Protein AF-0000000081253157 (afdb_homodimer)

pLDDT: mean 73.04, std 32.21, range [13.46, 98.77]

InterPro domains:
  IPR029063 S-adenosyl-L-methionine-dependent methyltransferase superfamily [G3DSA:3.40.50.150] (133-322)
  IPR029063 S-adenosyl-L-methionine-dependent methyltransferase superfamily [SSF53335] (106-298)

Sequence (664 aa):
MEQDKKEGNGRMNLGKERKEKETEIMAFNEPESGKQGSFTRRRQSLVKKDLHRDLEAIFLFIFVTYQLPAHSYSLRPFASPEILKVDRYNLKNQLDNFRVKTHCAKPLPPQLVHETILDRVYNATSPYDNFPPAHVRGLLRDKRLEGWGSYGEVFEHLIQRVKSKVINEMGTFLGASALHMAELTRKLGIDSLILCIDDFRGWLGFRDLVGFVNIVNGDVLLLYQFMQNVVQNNATGSVFPIPFSSGSTLEILCEWGVFGDLIEIDAGHDFNSAWEDINRACRILRPGGVVFGHDYFTAADNRGGRRAVNLFAQMNGLKIQTDGQHWVIDSAMEQDKKEGNGRMNLGKERKEKETEIMAFNEPESGKQGSFTRRRQSLVKKDLHRDLEAIFLFIFVTYQLPAHSYSLRPFASPEILKVDRYNLKNQLDNFRVKTHCAKPLPPQLVHETILDRVYNATSPYDNFPPAHVRGLLRDKRLEGWGSYGEVFEHLIQRVKSKVINEMGTFLGASALHMAELTRKLGIDSLILCIDDFRGWLGFRDLVGFVNIVNGDVLLLYQFMQNVVQNNATGSVFPIPFSSGSTLEILCEWGVFGDLIEIDAGHDFNSAWEDINRACRILRPGGVVFGHDYFTAADNRGGRRAVNLFAQMNGLKIQTDGQHWVIDSA

Secondary structure (DSSP, 8-state):
-----------------------------------------------------TTGGGG-------------------------------HHHHHGGGS--PPPPPPPPHHHHHHHHHHHHHTTS-TTTTPSPHHHHTTS-S-----SSTT-HHHHHHHHHHT-SEEEEE--TT-HHHHHHHHHHHHTT---EEEEE------TTHHHH-TTS-EETTEETHHHHHHHHHHHTT-TTTEEEE-S-HHHHHHHHHHHT--EEEEEE-S--BHHHHHHHHHHHHHTEEEEEEEEES-SSSGGGGGBHHHHHHHHHHHHTPPPEEETTEEEEE--/----------------------------------------------TT-----TTSGGG-------------------------------HHHHHGGGS--PPPPPPPPHHHHHHHHHHHHHTTS-TTTTPSPHHHHTTS-S-----SSTT-HHHHHHHHHH--SEEEEE--TT-HHHHHHHHHHHHTT---EEEEE------TTHHHH-TTS-EETTEETHHHHHHHHHHHTT-TTTEEEE-S-HHHHHHHHHHHT--EEEEEE-S--BHHHHHHHHHHHHHTEEEEEEEEES-SSSGGGGGBHHHHHHHHHHHHTPPPEEETTEEEEE--

Nearest PDB structures (foldseek):
  6g80-assembly1_A  TM=8.019E-01  e=2.257E-10  Mycolicibacterium hassiacum DSM 44199
  6g7d-assembly1_A  TM=7.453E-01  e=5.517E-11  Mycolicibacterium hassiacum DSM 44199
  8ia9-assembly1_B-2  TM=6.344E-01  e=4.426E-05  Saccharopolyspora spinosa
  2br5-assembly1_D  TM=5.554E-01  e=1.878E-05  Streptomyces clavuligerus
  2br4-assembly1_C  TM=5.212E-01  e=1.563E-05  Streptomyces clavuligerus

Organism: NCBI:txid444605

Foldseek 3Di:
DDDDDDDDDDDDDDDDDPPPPDDPDDDPDDDDDDDDDDPDDDPDDDPDDDPDDDPPDPDPPPPPPPPPPPPPPPPPPDPDPDDDDDDPDDPVVVVVVLFDDFAFDAADDLVCLVVCCCCPPPVVDQPPVCPPPPVCVVLEDQDDDDDDPLQAPVLLVQCVQLLKAEEEEEDQQLNSNVLNNLVSCVVVVRNHAYEYEELQQADDCRCVVPVSFDADPSGTCRVSNSSSNCVSSVNSNRYGYPNDHLQVVLSVCRHVNHATQEYEYDYDLAQSSLLRNVSSNLSRHDAFGKYKYFQAPDPSVVRHNVVSVVVVCVVVVWDWDDDVRMIMTHRD/DDDDDDDDDDDDDDDPDDDPPDDDDDDDDDDDDDDDDDPDDDPDDDDDDDPDDDPPPDPPPPPPPPPPPPPPPPPPPDPDPDDDDDPPDDPVVVVVVLFDDFAFDAADDLVCLVVCCCCPPPVVDQPPVCPPPPVCVVLEDQDDDDDDPLQAPVLLVQCVQLLKAEEEEEDQQLNSNVLNNLVSCVVVVRNHAYEYEELQQADDCRCVVPVSFDADPSGTCRVSNSSSNCVSSVNSNRYGYPNDHLQVVLSVCRHVNHATQEYEYDYDLAASSLLRNVSSNLSRHDAFGKYKYFQAPHPSCVRHNVVSVVVVCVVVVWDWDDDVRMIMTHRD

Radius of gyration: 37.47 Å; Cα contacts (8 Å, |Δi|>4): 981; chains: 2; bounding box: 74×135×145 Å

Solvent-accessible surface area (backbone atoms only — not comparable to full-atom values): 39723 Å² total; per-residue (Å²): 138,83,88,86,76,81,81,90,76,87,90,78,91,73,88,73,89,71,81,67,84,81,69,92,74,80,89,76,79,84,79,86,81,80,94,81,85,85,77,79,79,94,75,80,77,89,75,76,76,92,78,75,74,96,69,71,81,70,67,80,72,74,77,72,78,71,75,74,71,81,68,76,75,66,78,69,72,81,74,73,56,62,66,67,81,72,75,91,72,63,61,79,63,53,57,58,59,69,55,77,75,78,73,59,41,72,70,54,59,72,87,49,46,62,58,48,48,32,41,67,72,40,73,66,38,65,56,64,63,75,59,72,46,80,89,46,52,89,60,51,61,70,76,67,76,60,66,80,78,40,77,48,67,54,57,60,55,47,43,65,73,53,62,40,46,30,33,35,32,31,43,38,76,37,34,34,40,61,53,44,50,51,50,51,31,55,75,68,70,41,80,40,39,34,42,31,25,26,51,40,45,70,40,66,60,35,60,82,76,46,68,80,56,45,64,59,67,68,42,46,42,40,50,58,39,22,50,37,33,35,56,70,64,73,34,68,90,30,52,42,79,42,54,17,46,58,69,52,35,44,54,45,30,23,50,68,6,55,48,22,34,32,35,41,47,54,56,59,50,40,24,63,50,27,38,50,50,52,51,43,49,62,70,27,44,35,86,75,11,38,41,31,30,60,42,38,88,38,88,58,22,80,43,17,32,40,57,26,52,47,51,51,26,57,76,68,74,51,61,45,30,54,51,86,49,23,38,36,35,67,49,122,144,78,89,74,88,87,86,73,90,74,87,87,84,86,70,94,77,73,90,67,87,74,84,89,78,83,74,82,82,77,83,89,81,84,91,84,90,74,96,78,86,77,93,75,82,84,84,75,78,92,80,76,76,92,71,73,76,80,64,80,74,76,79,72,77,73,74,74,72,81,70,76,77,66,80,69,74,80,76,72,58,61,66,68,84,73,77,92,69,62,62,77,63,53,57,58,60,68,55,78,76,80,74,58,42,72,68,53,59,73,87,49,46,61,59,48,48,32,42,67,71,42,73,67,38,65,56,64,63,76,59,72,46,80,88,47,52,88,60,51,61,69,76,65,75,58,67,80,78,40,76,47,66,54,56,57,55,49,43,66,71,54,63,39,46,27,33,35,32,33,42,38,78,36,32,34,40,59,52,45,49,52,50,51,32,56,75,69,71,42,81,41,39,36,41,32,26,26,53,40,46,69,41,67,58,34,60,81,76,46,67,78,57,45,66,58,68,67,44,46,42,40,52,58,40,21,51,38,33,36,56,70,62,74,34,68,89,30,52,40,80,41,54,17,46,58,69,51,34,43,53,44,29,22,50,69,5,54,49,21,33,32,34,40,47,53,56,60,50,39,24,64,51,27,38,50,50,54,54,43,50,61,70,26,45,35,86,75,11,39,42,33,31,59,42,38,90,37,88,58,21,80,42,16,31,40,59,25,52,47,51,50,27,58,76,66,74,51,63,44,30,52,50,86,49,23,39,36,35,66,50,124

Structure (mmCIF, N/CA/C/O backbone):
data_AF-0000000081253157-model_v1
#
loop_
_entity.id
_entity.type
_entity.pdbx_description
1 polymer 'S-adenosyl-L-methionine-dependent methyltransferase'
#
loop_
_atom_site.group_PDB
_atom_site.id
_atom_site.type_symbol
_atom_site.label_atom_id
_atom_site.label_alt_id
_atom_site.label_comp_id
_atom_site.label_asym_id
_atom_site.label_entity_id
_atom_site.label_seq_id
_atom_site.pdbx_PDB_ins_code
_atom_site.Cartn_x
_atom_site.Cartn_y
_atom_site.Cartn_z
_atom_site.occupancy
_atom_site.B_iso_or_equiv
_atom_site.auth_seq_id
_atom_site.auth_comp_id
_atom_site.auth_asym_id
_atom_site.auth_atom_id
_atom_site.pdbx_PDB_model_num
ATOM 1 N N . MET A 1 1 ? -27.973 24.798 72.573 1 18.08 1 MET A N 1
ATOM 2 C CA . MET A 1 1 ? -29.15 25.189 71.803 1 18.08 1 MET A CA 1
ATOM 3 C C . MET A 1 1 ? -28.919 26.519 71.093 1 18.08 1 MET A C 1
ATOM 5 O O . MET A 1 1 ? -29.362 26.706 69.958 1 18.08 1 MET A O 1
ATOM 9 N N . GLU A 1 2 ? -28.539 27.608 71.875 1 14.79 2 GLU A N 1
ATOM 10 C CA . GLU A 1 2 ? -29.309 28.849 71.879 1 14.79 2 GLU A CA 1
ATOM 11 C C . GLU A 1 2 ? -28.984 29.705 70.658 1 14.79 2 GLU A C 1
ATOM 13 O O . GLU A 1 2 ? -27.997 29.455 69.964 1 14.79 2 GLU A O 1
ATOM 18 N N . GLN A 1 3 ? -28.676 31.093 71.029 1 15.5 3 GLN A N 1
ATOM 19 C CA . GLN A 1 3 ? -29.42 32.328 70.803 1 15.5 3 GLN A CA 1
ATOM 20 C C . GLN A 1 3 ? -29.019 32.978 69.482 1 15.5 3 GLN A C 1
ATOM 22 O O . GLN A 1 3 ? -28.02 32.59 68.871 1 15.5 3 GLN A O 1
ATOM 27 N N . ASP A 1 4 ? -28.695 34.316 69.52 1 17.05 4 ASP A N 1
ATOM 28 C CA . ASP A 1 4 ? -29.411 35.536 69.159 1 17.05 4 ASP A CA 1
ATOM 29 C C . ASP A 1 4 ? -28.986 36.033 67.779 1 17.05 4 ASP A C 1
ATOM 31 O O . ASP A 1 4 ? -27.88 35.739 67.32 1 17.05 4 ASP A O 1
ATOM 35 N N . LYS A 1 5 ? -29.825 36.885 67.126 1 16.98 5 LYS A N 1
ATOM 36 C CA . LYS A 1 5 ? -30.634 37.484 66.068 1 16.98 5 LYS A CA 1
ATOM 37 C C . LYS A 1 5 ? -29.924 38.682 65.444 1 16.98 5 LYS A C 1
ATOM 39 O O . LYS A 1 5 ? -30.53 39.446 64.69 1 16.98 5 LYS A O 1
ATOM 44 N N . LYS A 1 6 ? -28.624 38.796 65.819 1 17.12 6 LYS A N 1
ATOM 45 C CA . LYS A 1 6 ? -28.408 40.24 65.803 1 17.12 6 LYS A CA 1
ATOM 46 C C . LYS A 1 6 ? -28.95 40.863 64.52 1 17.12 6 LYS A C 1
ATOM 48 O O . LYS A 1 6 ? -28.978 40.213 63.472 1 17.12 6 LYS A O 1
ATOM 53 N N . GLU A 1 7 ? -29.112 42.131 64.485 1 15.53 7 GLU A N 1
ATOM 54 C CA . GLU A 1 7 ? -29.847 43.376 64.276 1 15.53 7 GLU A CA 1
ATOM 55 C C . GLU A 1 7 ? -29.791 43.811 62.815 1 15.53 7 GLU A C 1
ATOM 57 O O . GLU A 1 7 ? -28.999 43.28 62.033 1 15.53 7 GLU A O 1
ATOM 62 N N . GLY A 1 8 ? -29.55 45.069 62.593 1 15.78 8 GLY A N 1
ATOM 63 C CA . GLY A 1 8 ? -30.376 46.205 62.213 1 15.78 8 GLY A CA 1
ATOM 64 C C . GLY A 1 8 ? -30.378 46.468 60.719 1 15.78 8 GLY A C 1
ATOM 65 O O . GLY A 1 8 ? -29.555 45.916 59.985 1 15.78 8 GLY A O 1
ATOM 66 N N . ASN A 1 9 ? -30.998 47.585 60.183 1 14.62 9 ASN A N 1
ATOM 67 C CA . ASN A 1 9 ? -32.06 48.278 59.46 1 14.62 9 ASN A CA 1
ATOM 68 C C . ASN A 1 9 ? -31.536 48.925 58.181 1 14.62 9 ASN A C 1
ATOM 70 O O . ASN A 1 9 ? -32.258 49.014 57.186 1 14.62 9 ASN A O 1
ATOM 74 N N . GLY A 1 10 ? -30.475 49.73 58.282 1 15.8 10 GLY A N 1
ATOM 75 C CA . GLY A 1 10 ? -30.863 51.037 57.776 1 15.8 10 GLY A CA 1
ATOM 76 C C . GLY A 1 10 ? -31.21 51.026 56.299 1 15.8 10 GLY A C 1
ATOM 77 O O . GLY A 1 10 ? -30.845 50.096 55.578 1 15.8 10 GLY A O 1
ATOM 78 N N . ARG A 1 11 ? -31.789 52.185 55.69 1 16.01 11 ARG A N 1
ATOM 79 C CA . ARG A 1 11 ? -32.8 52.901 54.919 1 16.01 11 ARG A CA 1
ATOM 80 C C . ARG A 1 11 ? -32.471 52.878 53.43 1 16.01 11 ARG A C 1
ATOM 82 O O . ARG A 1 11 ? -31.334 52.599 53.044 1 16.01 11 ARG A O 1
ATOM 89 N N . MET A 1 12 ? -33.253 53.649 52.634 1 14.8 12 MET A N 1
ATOM 90 C CA . MET A 1 12 ? -34.28 53.74 51.599 1 14.8 12 MET A CA 1
ATOM 91 C C . MET A 1 12 ? -33.68 54.208 50.277 1 14.8 12 MET A C 1
ATOM 93 O O . MET A 1 12 ? -34.044 53.706 49.213 1 14.8 12 MET A O 1
ATOM 97 N N . ASN A 1 13 ? -32.843 55.341 50.17 1 15.09 13 ASN A N 1
ATOM 98 C CA . ASN A 1 13 ? -33.391 56.409 49.341 1 15.09 13 ASN A CA 1
ATOM 99 C C . ASN A 1 13 ? -33.251 56.094 47.855 1 15.09 13 ASN A C 1
ATOM 101 O O . ASN A 1 13 ? -32.231 55.553 47.424 1 15.09 13 ASN A O 1
ATOM 105 N N . LEU A 1 14 ? -34.373 56.239 46.917 1 14.99 14 LEU A N 1
ATOM 106 C CA . LEU A 1 14 ? -35.16 56.028 45.707 1 14.99 14 LEU A CA 1
ATOM 107 C C . LEU A 1 14 ? -34.537 56.753 44.52 1 14.99 14 LEU A C 1
ATOM 109 O O . LEU A 1 14 ? -34.898 56.494 43.37 1 14.99 14 LEU A O 1
ATOM 113 N N . GLY A 1 15 ? -33.669 57.804 44.743 1 15.47 15 GLY A N 1
ATOM 114 C CA . GLY A 1 15 ? -34.098 58.881 43.864 1 15.47 15 GLY A CA 1
ATOM 115 C C . GLY A 1 15 ? -34.013 58.52 42.393 1 15.47 15 GLY A C 1
ATOM 116 O O . GLY A 1 15 ? -33.28 57.604 42.015 1 15.47 15 GLY A O 1
ATOM 117 N N . LYS A 1 16 ? -34.855 59.158 41.486 1 14.77 16 LYS A N 1
ATOM 118 C CA . LYS A 1 16 ? -35.79 59.238 40.367 1 14.77 16 LYS A CA 1
ATOM 119 C C . LYS A 1 16 ? -35.049 59.366 39.04 1 14.77 16 LYS A C 1
ATOM 121 O O . LYS A 1 16 ? -35.398 58.703 38.061 1 14.77 16 LYS A O 1
ATOM 126 N N . GLU A 1 17 ? -34.14 60.391 38.855 1 16.04 17 GLU A N 1
ATOM 127 C CA . GLU A 1 17 ? -34.553 61.262 37.758 1 16.04 17 GLU A CA 1
ATOM 128 C C . GLU A 1 17 ? -34.226 60.639 36.405 1 16.04 17 GLU A C 1
ATOM 130 O O . GLU A 1 17 ? -33.143 60.08 36.218 1 16.04 17 GLU A O 1
ATOM 135 N N . ARG A 1 18 ? -35.292 60.355 35.503 1 15.74 18 ARG A N 1
ATOM 136 C CA . ARG A 1 18 ? -35.764 59.815 34.233 1 15.74 18 ARG A CA 1
ATOM 137 C C . ARG A 1 18 ? -35.081 60.505 33.057 1 15.74 18 ARG A C 1
ATOM 139 O O . ARG A 1 18 ? -35.574 60.452 31.928 1 15.74 18 ARG A O 1
ATOM 146 N N . LYS A 1 19 ? -33.848 61.008 33.291 1 16.34 19 LYS A N 1
ATOM 147 C CA . LYS A 1 19 ? -33.686 62.028 32.258 1 16.34 19 LYS A CA 1
ATOM 148 C C . LYS A 1 19 ? -33.945 61.45 30.87 1 16.34 19 LYS A C 1
ATOM 150 O O . LYS A 1 19 ? -33.533 60.327 30.572 1 16.34 19 LYS A O 1
ATOM 155 N N . GLU A 1 20 ? -34.792 62.148 30.091 1 15.46 20 GLU A N 1
ATOM 156 C CA . GLU A 1 20 ? -35.646 62.243 28.91 1 15.46 20 GLU A CA 1
ATOM 157 C C . GLU A 1 20 ? -34.83 62.116 27.627 1 15.46 20 GLU A C 1
ATOM 159 O O . GLU A 1 20 ? -35.389 62.094 26.529 1 15.46 20 GLU A O 1
ATOM 164 N N . LYS A 1 21 ? -33.53 61.789 27.738 1 16.7 21 LYS A N 1
ATOM 165 C CA . LYS A 1 21 ? -32.944 62.425 26.562 1 16.7 21 LYS A CA 1
ATOM 166 C C . LYS A 1 21 ? -33.686 62.023 25.291 1 16.7 21 LYS A C 1
ATOM 168 O O . LYS A 1 21 ? -34.082 60.866 25.137 1 16.7 21 LYS A O 1
ATOM 173 N N . GLU A 1 22 ? -34.082 62.978 24.476 1 15.44 22 GLU A N 1
ATOM 174 C CA . GLU A 1 22 ? -34.859 63.392 23.312 1 15.44 22 GLU A CA 1
ATOM 175 C C . GLU A 1 22 ? -34.551 62.515 22.102 1 15.44 22 GLU A C 1
ATOM 177 O O . GLU A 1 22 ? -33.398 62.137 21.88 1 15.44 22 GLU A O 1
ATOM 182 N N . THR A 1 23 ? -35.597 61.95 21.402 1 15.16 23 THR A N 1
ATOM 183 C CA . THR A 1 23 ? -36.159 61.047 20.404 1 15.16 23 THR A CA 1
ATOM 184 C C . THR A 1 23 ? -35.702 61.437 19.002 1 15.16 23 THR A C 1
ATOM 186 O O . THR A 1 23 ? -35.887 60.677 18.049 1 15.16 23 THR A O 1
ATOM 189 N N . GLU A 1 24 ? -34.791 62.45 18.686 1 16.1 24 GLU A N 1
ATOM 190 C CA . GLU A 1 24 ? -35.326 63.04 17.463 1 16.1 24 GLU A CA 1
ATOM 191 C C . GLU A 1 24 ? -35.348 62.024 16.324 1 16.1 24 GLU A C 1
ATOM 193 O O . GLU A 1 24 ? -34.301 61.522 15.913 1 16.1 24 GLU A O 1
ATOM 198 N N . ILE A 1 25 ? -36.412 61.185 16.01 1 15.22 25 ILE A N 1
ATOM 199 C CA . ILE A 1 25 ? -36.86 60.101 15.143 1 15.22 25 ILE A CA 1
ATOM 200 C C . ILE A 1 25 ? -36.691 60.505 13.68 1 15.22 25 ILE A C 1
ATOM 202 O O . ILE A 1 25 ? -36.237 59.707 12.857 1 15.22 25 ILE A O 1
ATOM 206 N N . MET A 1 26 ? -37.112 61.746 13.192 1 14.67 26 MET A N 1
ATOM 207 C CA . MET A 1 26 ? -38.296 61.652 12.343 1 14.67 26 MET A CA 1
ATOM 208 C C . MET A 1 26 ? -37.941 61.079 10.975 1 14.67 26 MET A C 1
ATOM 210 O O . MET A 1 26 ? -38.577 60.132 10.509 1 14.67 26 MET A O 1
ATOM 214 N N . ALA A 1 27 ? -37.616 61.936 9.822 1 15.51 27 ALA A N 1
ATOM 215 C CA . ALA A 1 27 ? -38.491 62.258 8.698 1 15.51 27 ALA A CA 1
ATOM 216 C C . ALA A 1 27 ? -38.203 61.354 7.503 1 15.51 27 ALA A C 1
ATOM 218 O O . ALA A 1 27 ? -37.044 61.148 7.137 1 15.51 27 ALA A O 1
ATOM 219 N N . PHE A 1 28 ? -39.195 60.455 6.975 1 16.28 28 PHE A N 1
ATOM 220 C CA . PHE A 1 28 ? -39.563 59.438 5.998 1 16.28 28 PHE A CA 1
ATOM 221 C C . PHE A 1 28 ? -39.426 59.975 4.578 1 16.28 28 PHE A C 1
ATOM 223 O O . PHE A 1 28 ? -39.86 59.331 3.621 1 16.28 28 PHE A O 1
ATOM 230 N N . ASN A 1 29 ? -38.691 61.011 4.323 1 16.17 29 ASN A N 1
ATOM 231 C CA . ASN A 1 29 ? -39.3 61.645 3.159 1 16.17 29 ASN A CA 1
ATOM 232 C C . ASN A 1 29 ? -39.525 60.644 2.028 1 16.17 29 ASN A C 1
ATOM 234 O O . ASN A 1 29 ? -38.845 59.619 1.958 1 16.17 29 ASN A O 1
ATOM 238 N N . GLU A 1 30 ? -40.355 61.103 0.974 1 16.67 30 GLU A N 1
ATOM 239 C CA . GLU A 1 30 ? -41.349 60.788 -0.048 1 16.67 30 GLU A CA 1
ATOM 240 C C . GLU A 1 30 ? -40.725 60.011 -1.204 1 16.67 30 GLU A C 1
ATOM 242 O O . GLU A 1 30 ? -39.516 60.091 -1.431 1 16.67 30 GLU A O 1
ATOM 247 N N . PRO A 1 31 ? -41.597 59.418 -2.063 1 17.45 31 PRO A N 1
ATOM 248 C CA . PRO A 1 31 ? -41.883 58.314 -2.982 1 17.45 31 PRO A CA 1
ATOM 249 C C . PRO A 1 31 ? -41.305 58.542 -4.377 1 17.45 31 PRO A C 1
ATOM 251 O O . PRO A 1 31 ? -41.41 57.669 -5.243 1 17.45 31 PRO A O 1
ATOM 254 N N . GLU A 1 32 ? -40.408 59.52 -4.716 1 16.59 32 GLU A N 1
ATOM 255 C CA . GLU A 1 32 ? -40.837 60.061 -6.002 1 16.59 32 GLU A CA 1
ATOM 256 C C . GLU A 1 32 ? -40.875 58.974 -7.072 1 16.59 32 GLU A C 1
ATOM 258 O O . GLU A 1 32 ? -40.15 57.981 -6.982 1 16.59 32 GLU A O 1
ATOM 263 N N . SER A 1 33 ? -41.649 59.187 -8.224 1 16.31 33 SER A N 1
ATOM 264 C CA . SER A 1 33 ? -42.538 58.695 -9.271 1 16.31 33 SER A CA 1
ATOM 265 C C . SER A 1 33 ? -41.751 58.036 -10.4 1 16.31 33 SER A C 1
ATOM 267 O O . SER A 1 33 ? -42.141 56.98 -10.901 1 16.31 33 SER A O 1
ATOM 269 N N . GLY A 1 34 ? -40.746 58.737 -11.091 1 15.86 34 GLY A N 1
ATOM 270 C CA . GLY A 1 34 ? -41.15 58.943 -12.473 1 15.86 34 GLY A CA 1
ATOM 271 C C . GLY A 1 34 ? -40.943 57.719 -13.344 1 15.86 34 GLY A C 1
ATOM 272 O O . GLY A 1 34 ? -41.878 57.251 -13.999 1 15.86 34 GLY A O 1
ATOM 273 N N . LYS A 1 35 ? -39.82 57.741 -14.229 1 17.13 35 LYS A N 1
ATOM 274 C CA . LYS A 1 35 ? -39.952 57.711 -15.683 1 17.13 35 LYS A CA 1
ATOM 275 C C . LYS A 1 35 ? -39.937 56.278 -16.207 1 17.13 35 LYS A C 1
ATOM 277 O O . LYS A 1 35 ? -39.214 55.427 -15.683 1 17.13 35 LYS A O 1
ATOM 282 N N . GLN A 1 36 ? -40.733 55.923 -17.312 1 16.22 36 GLN A N 1
ATOM 283 C CA . GLN A 1 36 ? -41.553 54.993 -18.081 1 16.22 36 GLN A CA 1
ATOM 284 C C . GLN A 1 36 ? -40.684 54.007 -18.857 1 16.22 36 GLN A C 1
ATOM 286 O O . GLN A 1 36 ? -40.972 52.808 -18.888 1 16.22 36 GLN A O 1
ATOM 291 N N . GLY A 1 37 ? -39.656 54.455 -19.784 1 16.65 37 GLY A N 1
ATOM 292 C CA . GLY A 1 37 ? -39.932 54.109 -21.169 1 16.65 37 GLY A CA 1
ATOM 293 C C . GLY A 1 37 ? -39.631 52.658 -21.492 1 16.65 37 GLY A C 1
ATOM 294 O O . GLY A 1 37 ? -39.045 51.943 -20.677 1 16.65 37 GLY A O 1
ATOM 295 N N . SER A 1 38 ? -39.266 52.334 -22.913 1 17.28 38 SER A N 1
ATOM 296 C CA . SER A 1 38 ? -39.73 51.545 -24.049 1 17.28 38 SER A CA 1
ATOM 297 C C . SER A 1 38 ? -38.888 50.286 -24.227 1 17.28 38 SER A C 1
ATOM 299 O O . SER A 1 38 ? -37.693 50.368 -24.519 1 17.28 38 SER A O 1
ATOM 301 N N . PHE A 1 39 ? -39.03 49.241 -23.569 1 17.69 39 PHE A N 1
ATOM 302 C CA . PHE A 1 39 ? -38.368 47.942 -23.543 1 17.69 39 PHE A CA 1
ATOM 303 C C . PHE A 1 39 ? -38.619 47.18 -24.838 1 17.69 39 PHE A C 1
ATOM 305 O O . PHE A 1 39 ? -39.154 46.069 -24.818 1 17.69 39 PHE A O 1
ATOM 312 N N . THR A 1 40 ? -38.958 47.884 -25.952 1 16.57 40 THR A N 1
ATOM 313 C CA . THR A 1 40 ? -39.715 47.028 -26.859 1 16.57 40 THR A CA 1
ATOM 314 C C . THR A 1 40 ? -38.958 45.733 -27.138 1 16.57 40 THR A C 1
ATOM 316 O O . THR A 1 40 ? -37.916 45.474 -26.533 1 16.57 40 THR A O 1
ATOM 319 N N . ARG A 1 41 ? -38.757 45.36 -28.568 1 16.97 41 ARG A N 1
ATOM 320 C CA . ARG A 1 41 ? -39.338 44.345 -29.441 1 16.97 41 ARG A CA 1
ATOM 321 C C . AR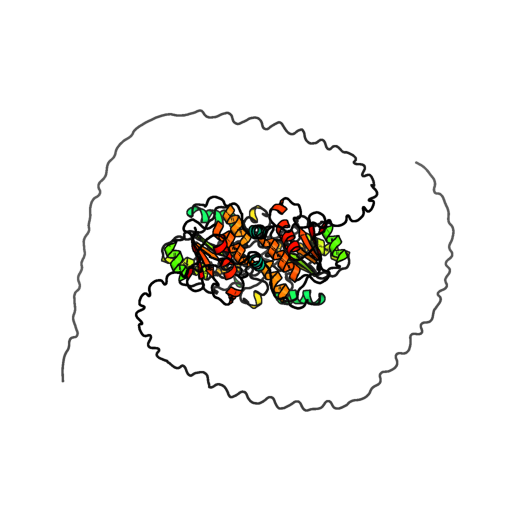G A 1 41 ? -38.401 43.151 -29.592 1 16.97 41 ARG A C 1
ATOM 323 O O . ARG A 1 41 ? -38.839 42 -29.531 1 16.97 41 ARG A O 1
ATOM 330 N N . ARG A 1 42 ? -37.109 43.254 -30.264 1 18.26 42 ARG A N 1
ATOM 331 C CA . ARG A 1 42 ? -36.944 42.493 -31.498 1 18.26 42 ARG A CA 1
ATOM 332 C C . ARG A 1 42 ? -36.386 41.102 -31.214 1 18.26 42 ARG A C 1
ATOM 334 O O . ARG A 1 42 ? -35.228 40.963 -30.815 1 18.26 42 ARG A O 1
ATOM 341 N N . ARG A 1 43 ? -37.128 40.115 -30.677 1 17.26 43 ARG A N 1
ATOM 342 C CA . ARG A 1 43 ? -36.893 38.743 -30.239 1 17.26 43 ARG A CA 1
ATOM 343 C C . ARG A 1 43 ? -36.335 37.894 -31.376 1 17.26 43 ARG A C 1
ATOM 345 O O . ARG A 1 43 ? -35.817 36.8 -31.144 1 17.26 43 ARG A O 1
ATOM 352 N N . GLN A 1 44 ? -36.848 38.041 -32.677 1 16.83 44 GLN A N 1
ATOM 353 C CA . GLN A 1 44 ? -37.36 36.822 -33.294 1 16.83 44 GLN A CA 1
ATOM 354 C C . GLN A 1 44 ? -36.225 35.864 -33.644 1 16.83 44 GLN A C 1
ATOM 356 O O . GLN A 1 44 ? -36.316 34.662 -33.382 1 16.83 44 GLN A O 1
ATOM 361 N N . SER A 1 45 ? -35.403 36.12 -34.776 1 17.33 45 SER A N 1
ATOM 362 C CA . SER A 1 45 ? -35.407 35.333 -36.005 1 17.33 45 SER A CA 1
ATOM 363 C C . SER A 1 45 ? -34.445 34.154 -35.91 1 17.33 45 SER A C 1
ATOM 365 O O . SER A 1 45 ? -34.772 33.043 -36.332 1 17.33 45 SER A O 1
ATOM 367 N N . LEU A 1 46 ? -33.051 34.276 -35.801 1 18.32 46 LEU A N 1
ATOM 368 C CA . LEU A 1 46 ? -32.196 33.679 -36.822 1 18.32 46 LEU A CA 1
ATOM 369 C C . LEU A 1 46 ? -31.801 32.258 -36.437 1 18.32 46 LEU A C 1
ATOM 371 O O . LEU A 1 46 ? -30.693 32.028 -35.947 1 18.32 46 LEU A O 1
ATOM 375 N N . VAL A 1 47 ? -32.601 31.377 -35.767 1 19.09 47 VAL A N 1
ATOM 376 C CA . VAL A 1 47 ? -32.12 30.106 -35.236 1 19.09 47 VAL A CA 1
ATOM 377 C C . VAL A 1 47 ? -31.842 29.138 -36.384 1 19.09 47 VAL A C 1
ATOM 379 O O . VAL A 1 47 ? -31.57 27.957 -36.156 1 19.09 47 VAL A O 1
ATOM 382 N N . LYS A 1 48 ? -32.141 29.363 -37.698 1 18.19 48 LYS A N 1
ATOM 383 C CA . LYS A 1 48 ? -32.501 28.221 -38.534 1 18.19 48 LYS A CA 1
ATOM 384 C C . LYS A 1 48 ? -31.317 27.275 -38.711 1 18.19 48 LYS A C 1
ATOM 386 O O . LYS A 1 48 ? -31.494 26.057 -38.785 1 18.19 48 LYS A O 1
ATOM 391 N N . LYS A 1 49 ? -30.15 27.657 -39.348 1 18.61 49 LYS A N 1
ATOM 392 C CA . LYS A 1 49 ? -29.752 26.997 -40.588 1 18.61 49 LYS A CA 1
ATOM 393 C C . LYS A 1 49 ? -29.18 25.61 -40.313 1 18.61 49 LYS A C 1
ATOM 395 O O . LYS A 1 49 ? -29.6 24.626 -40.926 1 18.61 49 LYS A O 1
ATOM 400 N N . ASP A 1 50 ? -27.756 25.344 -40.382 1 19.11 50 ASP A N 1
ATOM 401 C CA . ASP A 1 50 ? -27.024 24.509 -41.33 1 19.11 50 ASP A CA 1
ATOM 402 C C . ASP A 1 50 ? -26.798 23.108 -40.767 1 19.11 50 ASP A C 1
ATOM 404 O O . ASP A 1 50 ? -25.93 22.908 -39.915 1 19.11 50 ASP A O 1
ATOM 408 N N . LEU A 1 51 ? -27.815 22.304 -40.407 1 21.09 51 LEU A N 1
ATOM 409 C CA . LEU A 1 51 ? -27.85 20.946 -39.876 1 21.09 51 LEU A CA 1
ATOM 410 C C . LEU A 1 51 ? -27.186 19.968 -40.84 1 21.09 51 LEU A C 1
ATOM 412 O O . LEU A 1 51 ? -26.969 18.803 -40.498 1 21.09 51 LEU A O 1
ATOM 416 N N . HIS A 1 52 ? -27.195 20.216 -42.222 1 21.61 52 HIS A N 1
ATOM 417 C CA . HIS A 1 52 ? -27.402 19.098 -43.136 1 21.61 52 HIS A CA 1
ATOM 418 C C . HIS A 1 52 ? -26.195 18.166 -43.147 1 21.61 52 HIS A C 1
ATOM 420 O O . HIS A 1 52 ? -26.35 16.944 -43.213 1 21.61 52 HIS A O 1
ATOM 426 N N . ARG A 1 53 ? -24.925 18.649 -43.555 1 20.71 53 ARG A N 1
ATOM 427 C CA . ARG A 1 53 ? -24.216 17.988 -44.647 1 20.71 53 ARG A CA 1
ATOM 428 C C . ARG A 1 53 ? -23.635 16.653 -44.193 1 20.71 53 ARG A C 1
ATOM 430 O O . ARG A 1 53 ? -23.682 15.667 -44.931 1 20.71 53 ARG A O 1
ATOM 437 N N . ASP A 1 54 ? -22.581 16.636 -43.259 1 22.12 54 ASP A N 1
ATOM 438 C CA . ASP A 1 54 ? -21.4 15.829 -43.547 1 22.12 54 ASP A CA 1
ATOM 439 C C . ASP A 1 54 ? -21.631 14.366 -43.177 1 22.12 54 ASP A C 1
ATOM 441 O O . ASP A 1 54 ? -21.497 13.986 -42.012 1 22.12 54 ASP A O 1
ATOM 445 N N . LEU A 1 55 ? -22.838 13.817 -43.544 1 21.99 55 LEU A N 1
ATOM 446 C CA . LEU A 1 55 ? -23.259 12.448 -43.264 1 21.99 55 LEU A CA 1
ATOM 447 C C . LEU A 1 55 ? -22.318 11.445 -43.922 1 21.99 55 LEU A C 1
ATOM 449 O O . LEU A 1 55 ? -22.312 10.265 -43.563 1 21.99 55 LEU A O 1
ATOM 453 N N . GLU A 1 56 ? -21.882 11.789 -45.148 1 22.55 56 GLU A N 1
ATOM 454 C CA . GLU A 1 56 ? -21.724 10.747 -46.158 1 22.55 56 GLU A CA 1
ATOM 455 C C . GLU A 1 56 ? -20.574 9.808 -45.806 1 22.55 56 GLU A C 1
ATOM 457 O O . GLU A 1 56 ? -20.516 8.678 -46.296 1 22.55 56 GLU A O 1
ATOM 462 N N . ALA A 1 57 ? -19.525 10.284 -45.247 1 23.21 57 ALA A N 1
ATOM 463 C CA . ALA A 1 57 ? -18.262 9.701 -45.692 1 23.21 57 ALA A CA 1
ATOM 464 C C . ALA A 1 57 ? -18.116 8.266 -45.195 1 23.21 57 ALA A C 1
ATOM 466 O O . ALA A 1 57 ? -17.095 7.619 -45.44 1 23.21 57 ALA A O 1
ATOM 467 N N . ILE A 1 58 ? -19.01 7.712 -44.355 1 20.47 58 ILE A N 1
ATOM 468 C CA . ILE A 1 58 ? -18.462 6.727 -43.428 1 20.47 58 ILE A CA 1
ATOM 469 C C . ILE A 1 58 ? -18.258 5.397 -44.15 1 20.47 58 ILE A C 1
ATOM 471 O O . ILE A 1 58 ? -17.342 4.64 -43.821 1 20.47 58 ILE A O 1
ATOM 475 N N . PHE A 1 59 ? -19.095 5.023 -45.158 1 21.61 59 PHE A N 1
ATOM 476 C CA . PHE A 1 59 ? -19.405 3.6 -45.089 1 21.61 59 PHE A CA 1
ATOM 477 C C . PHE A 1 59 ? -18.318 2.776 -45.769 1 21.61 59 PHE A C 1
ATOM 479 O O . PHE A 1 59 ? -18.502 1.583 -46.019 1 21.61 59 PHE A O 1
ATOM 486 N N . LEU A 1 60 ? -17.306 3.337 -46.425 1 21.85 60 LEU A N 1
ATOM 487 C CA . LEU A 1 60 ? -16.771 2.428 -47.433 1 21.85 60 LEU A CA 1
ATOM 488 C C . LEU A 1 60 ? -16.201 1.172 -46.783 1 21.85 60 LEU A C 1
ATOM 490 O O . LEU A 1 60 ? -15.217 1.242 -46.044 1 21.85 60 LEU A O 1
ATOM 494 N N . PHE A 1 61 ? -17.026 0.18 -46.408 1 22.06 61 PHE A N 1
ATOM 495 C CA . PHE A 1 61 ? -16.76 -1.14 -45.848 1 22.06 61 PHE A CA 1
ATOM 496 C C . PHE A 1 61 ? -15.881 -1.958 -46.786 1 22.06 61 PHE A C 1
ATOM 498 O O . PHE A 1 61 ? -16.338 -2.41 -47.838 1 22.06 61 PHE A O 1
ATOM 505 N N . ILE A 1 62 ? -14.675 -1.41 -47.203 1 23.3 62 ILE A N 1
ATOM 506 C CA . ILE A 1 62 ? -13.861 -2.153 -48.158 1 23.3 62 ILE A CA 1
ATOM 507 C C . ILE A 1 62 ? -13.688 -3.593 -47.68 1 23.3 62 ILE A C 1
ATOM 509 O O . ILE A 1 62 ? -13.282 -3.83 -46.539 1 23.3 62 ILE A O 1
ATOM 513 N N . PHE A 1 63 ? -14.415 -4.512 -48.232 1 24.88 63 PHE A N 1
ATOM 514 C CA . PHE A 1 63 ? -14.403 -5.969 -48.185 1 24.88 63 PHE A CA 1
ATOM 515 C C . PHE A 1 63 ? -13.01 -6.509 -48.486 1 24.88 63 PHE A C 1
ATOM 517 O O . PHE A 1 63 ? -12.65 -6.695 -49.65 1 24.88 63 PHE A O 1
ATOM 524 N N . VAL A 1 64 ? -11.929 -5.836 -48.109 1 23.96 64 VAL A N 1
ATOM 525 C CA . VAL A 1 64 ? -10.675 -6.42 -48.573 1 23.96 64 VAL A CA 1
ATOM 526 C C . VAL A 1 64 ? -10.576 -7.87 -48.107 1 23.96 64 VAL A C 1
ATOM 528 O O . VAL A 1 64 ? -10.717 -8.157 -46.916 1 23.96 64 VAL A O 1
ATOM 531 N N . THR A 1 65 ? -10.941 -8.788 -48.918 1 23.8 65 THR A N 1
ATOM 532 C CA . THR A 1 65 ? -10.781 -10.238 -48.923 1 23.8 65 THR A CA 1
ATOM 533 C C . THR A 1 65 ? -9.361 -10.627 -48.524 1 23.8 65 THR A C 1
ATOM 535 O O . THR A 1 65 ? -8.419 -10.437 -49.297 1 23.8 65 THR A O 1
ATOM 538 N N . TYR A 1 66 ? -8.864 -10.136 -47.375 1 22.09 66 TYR A N 1
ATOM 539 C CA . TYR A 1 66 ? -7.519 -10.543 -46.984 1 22.09 66 TYR A CA 1
ATOM 540 C C . TYR A 1 66 ? -7.383 -12.061 -46.996 1 22.09 66 TYR A C 1
ATOM 542 O O . TYR A 1 66 ? -8.144 -12.764 -46.327 1 22.09 66 TYR A O 1
ATOM 550 N N . GLN A 1 67 ? -7.116 -12.547 -48.194 1 25.94 67 GLN A N 1
ATOM 551 C CA . GLN A 1 67 ? -6.657 -13.926 -48.325 1 25.94 67 GLN A CA 1
ATOM 552 C C . GLN A 1 67 ? -5.598 -14.254 -47.276 1 25.94 67 GLN A C 1
ATOM 554 O O . GLN A 1 67 ? -4.569 -13.58 -47.193 1 25.94 67 GLN A O 1
ATOM 559 N N . LEU A 1 68 ? -5.989 -14.686 -46.135 1 26.5 68 LEU A N 1
ATOM 560 C CA . LEU A 1 68 ? -5.149 -15.178 -45.048 1 26.5 68 LEU A CA 1
ATOM 561 C C . LEU A 1 68 ? -4.217 -16.281 -45.537 1 26.5 68 LEU A C 1
ATOM 563 O O . LEU A 1 68 ? -4.676 -17.33 -45.995 1 26.5 68 LEU A O 1
ATOM 567 N N . PRO A 1 69 ? -3.161 -15.857 -46.327 1 29.5 69 PRO A N 1
ATOM 568 C CA . PRO A 1 69 ? -2.31 -16.993 -46.688 1 29.5 69 PRO A CA 1
ATOM 569 C C . PRO A 1 69 ? -1.934 -17.855 -45.485 1 29.5 69 PRO A C 1
ATOM 571 O O . PRO A 1 69 ? -1.9 -17.362 -44.355 1 29.5 69 PRO A O 1
ATOM 574 N N . ALA A 1 70 ? -2.221 -19.104 -45.542 1 29.13 70 ALA A N 1
ATOM 575 C CA . ALA A 1 70 ? -1.805 -20.202 -44.674 1 29.13 70 ALA A CA 1
ATOM 576 C C . ALA A 1 70 ? -0.297 -20.174 -44.438 1 29.13 70 ALA A C 1
ATOM 578 O O . ALA A 1 70 ? 0.479 -20.612 -45.29 1 29.13 70 ALA A O 1
ATOM 579 N N . HIS A 1 71 ? 0.245 -18.96 -44.066 1 28.35 71 HIS A N 1
ATOM 580 C CA . HIS A 1 71 ? 1.677 -19.101 -43.824 1 28.35 71 HIS A CA 1
ATOM 581 C C . HIS A 1 71 ? 1.958 -20.211 -42.817 1 28.35 71 HIS A C 1
ATOM 583 O O . HIS A 1 71 ? 1.314 -20.281 -41.767 1 28.35 71 HIS A O 1
ATOM 589 N N . SER A 1 72 ? 2.414 -21.277 -43.284 1 28.66 72 SER A N 1
ATOM 590 C CA . SER A 1 72 ? 3.06 -22.372 -42.568 1 28.66 72 SER A CA 1
ATOM 591 C C . SER A 1 72 ? 4.008 -21.848 -41.495 1 28.66 72 SER A C 1
ATOM 593 O O . SER A 1 72 ? 4.972 -21.142 -41.802 1 28.66 72 SER A O 1
ATOM 595 N N . TYR A 1 73 ? 3.409 -21.5 -40.395 1 27.19 73 TYR A N 1
ATOM 596 C CA . TYR A 1 73 ? 4.181 -21.094 -39.226 1 27.19 73 TYR A CA 1
ATOM 597 C C . TYR A 1 73 ? 5.306 -22.083 -38.944 1 27.19 73 TYR A C 1
ATOM 599 O O . TYR A 1 73 ? 5.052 -23.237 -38.592 1 27.19 73 TYR A O 1
ATOM 607 N N . SER A 1 74 ? 6.256 -22.032 -39.851 1 29.97 74 SER A N 1
ATOM 608 C CA . SER A 1 74 ? 7.464 -22.727 -39.416 1 29.97 74 SER A CA 1
ATOM 609 C C . SER A 1 74 ? 7.808 -22.385 -37.97 1 29.97 74 SER A C 1
ATOM 611 O O . SER A 1 74 ? 7.696 -21.23 -37.556 1 29.97 74 SER A O 1
ATOM 613 N N . LEU A 1 75 ? 7.727 -23.293 -37.152 1 27.89 75 LEU A N 1
ATOM 614 C CA . LEU A 1 75 ? 8.187 -23.262 -35.768 1 27.89 75 LEU A CA 1
ATOM 615 C C . LEU A 1 75 ? 9.534 -22.555 -35.658 1 27.89 75 LEU A C 1
ATOM 617 O O . LEU A 1 75 ? 10.557 -23.088 -36.097 1 27.89 75 LEU A O 1
ATOM 621 N N . ARG A 1 76 ? 9.569 -21.241 -35.921 1 33.78 76 ARG A N 1
ATOM 622 C CA . ARG A 1 76 ? 10.859 -20.615 -35.646 1 33.78 76 ARG A CA 1
ATOM 623 C C . ARG A 1 76 ? 11.428 -21.094 -34.315 1 33.78 76 ARG A C 1
ATOM 625 O O . ARG A 1 76 ? 10.7 -21.201 -33.325 1 33.78 76 ARG A O 1
ATOM 632 N N . PRO A 1 77 ? 12.594 -21.603 -34.327 1 31.27 77 PRO A N 1
ATOM 633 C CA . PRO A 1 77 ? 13.286 -22.028 -33.108 1 31.27 77 PRO A CA 1
ATOM 634 C C . PRO A 1 77 ? 13.209 -20.989 -31.992 1 31.27 77 PRO A C 1
ATOM 636 O O . PRO A 1 77 ? 13.057 -19.795 -32.265 1 31.27 77 PRO A O 1
ATOM 639 N N . PHE A 1 78 ? 12.923 -21.338 -30.794 1 33.61 78 PHE A N 1
ATOM 640 C CA . PHE A 1 78 ? 12.966 -20.58 -29.55 1 33.61 78 PHE A CA 1
ATOM 641 C C . PHE A 1 78 ? 14.159 -19.632 -29.534 1 33.61 78 PHE A C 1
ATOM 643 O O . PHE A 1 78 ? 15.305 -20.065 -29.673 1 33.61 78 PHE A O 1
ATOM 650 N N . ALA A 1 79 ? 14.081 -18.437 -30.078 1 37.35 79 ALA A N 1
ATOM 651 C CA . ALA A 1 79 ? 15.203 -17.514 -29.923 1 37.35 79 ALA A CA 1
ATOM 652 C C . ALA A 1 79 ? 15.791 -17.597 -28.517 1 37.35 79 ALA A C 1
ATOM 654 O O . ALA A 1 79 ? 15.053 -17.676 -27.533 1 37.35 79 ALA A O 1
ATOM 655 N N . SER A 1 80 ? 16.957 -17.968 -28.345 1 37.82 80 SER A N 1
ATOM 656 C CA . SER A 1 80 ? 17.733 -18.03 -27.111 1 37.82 80 SER A CA 1
ATOM 657 C C . SER A 1 80 ? 17.548 -16.766 -26.278 1 37.82 80 SER A C 1
ATOM 659 O O . SER A 1 80 ? 17.574 -15.655 -26.811 1 37.82 80 SER A O 1
ATOM 661 N N . PRO A 1 81 ? 16.986 -16.821 -25.09 1 45.7 81 PRO A N 1
ATOM 662 C CA . PRO A 1 81 ? 16.884 -15.637 -24.233 1 45.7 81 PRO A CA 1
ATOM 663 C C . PRO A 1 81 ? 18.17 -14.814 -24.207 1 45.7 81 PRO A C 1
ATOM 665 O O . PRO A 1 81 ? 19.267 -15.378 -24.175 1 45.7 81 PRO A O 1
ATOM 668 N N . GLU A 1 82 ? 18.176 -13.644 -24.772 1 46.87 82 GLU A N 1
ATOM 669 C CA . GLU A 1 82 ? 19.351 -12.781 -24.685 1 46.87 82 GLU A CA 1
ATOM 670 C C . GLU A 1 82 ? 19.687 -12.45 -23.234 1 46.87 82 GLU A C 1
ATOM 672 O O . GLU A 1 82 ? 18.81 -12.054 -22.463 1 46.87 82 GLU A O 1
ATOM 677 N N . ILE A 1 83 ? 20.736 -12.941 -22.733 1 50.66 83 ILE A N 1
ATOM 678 C CA . ILE A 1 83 ? 21.295 -12.579 -21.435 1 50.66 83 ILE A CA 1
ATOM 679 C C . ILE A 1 83 ? 21.845 -11.156 -21.489 1 50.66 83 ILE A C 1
ATOM 681 O O . ILE A 1 83 ? 22.741 -10.859 -22.283 1 50.66 83 ILE A O 1
ATOM 685 N N . LEU A 1 84 ? 21.297 -10.199 -20.969 1 46.36 84 LEU A N 1
ATOM 686 C CA . LEU A 1 84 ? 21.82 -8.841 -20.871 1 46.36 84 LEU A CA 1
ATOM 687 C C . LEU A 1 84 ? 22.908 -8.752 -19.807 1 46.36 84 LEU A C 1
ATOM 689 O O . LEU A 1 84 ? 22.692 -9.141 -18.658 1 46.36 84 LEU A O 1
ATOM 693 N N . LYS A 1 85 ? 24.17 -8.525 -20.317 1 43.8 85 LYS A N 1
ATOM 694 C CA . LYS A 1 85 ? 25.278 -8.233 -19.412 1 43.8 85 LYS A CA 1
ATOM 695 C C . LYS A 1 85 ? 25.135 -6.843 -18.798 1 43.8 85 LYS A C 1
ATOM 697 O O . LYS A 1 85 ? 25.117 -5.841 -19.516 1 43.8 85 LYS A O 1
ATOM 702 N N . VAL A 1 86 ? 24.766 -6.696 -17.551 1 42.12 86 VAL A N 1
ATOM 703 C CA . VAL A 1 86 ? 24.701 -5.449 -16.797 1 42.12 86 VAL A CA 1
ATOM 704 C C . VAL A 1 86 ? 26.112 -4.922 -16.546 1 42.12 86 VAL A C 1
ATOM 706 O O . VAL A 1 86 ? 26.967 -5.644 -16.028 1 42.12 86 VAL A O 1
ATOM 709 N N . ASP A 1 87 ? 26.51 -3.867 -17.075 1 39.79 87 ASP A N 1
ATOM 710 C CA . ASP A 1 87 ? 27.802 -3.216 -16.879 1 39.79 87 ASP A CA 1
ATOM 711 C C . ASP A 1 87 ? 27.992 -2.802 -15.422 1 39.79 87 ASP A C 1
ATOM 713 O O . ASP A 1 87 ? 27.031 -2.433 -14.745 1 39.79 87 ASP A O 1
ATOM 717 N N . ARG A 1 88 ? 29.167 -3.017 -14.771 1 41.38 88 ARG A N 1
ATOM 718 C CA . ARG A 1 88 ? 29.64 -2.656 -13.439 1 41.38 88 ARG A CA 1
ATOM 719 C C . ARG A 1 88 ? 29.576 -1.148 -13.225 1 41.38 88 ARG A C 1
ATOM 721 O O . ARG A 1 88 ? 30.483 -0.419 -13.634 1 41.38 88 ARG A O 1
ATOM 728 N N . TYR A 1 89 ? 28.514 -0.418 -13.252 1 46.84 89 TYR A N 1
ATOM 729 C CA . TYR A 1 89 ? 28.366 1.012 -13.01 1 46.84 89 TYR A CA 1
ATOM 730 C C . TYR A 1 89 ? 28.801 1.374 -11.595 1 46.84 89 TYR A C 1
ATOM 732 O O . TYR A 1 89 ? 28.719 0.547 -10.683 1 46.84 89 TYR A O 1
ATOM 740 N N . ASN A 1 90 ? 29.433 2.592 -11.307 1 49.9 90 ASN A N 1
ATOM 741 C CA . ASN A 1 90 ? 29.861 3.347 -10.135 1 49.9 90 ASN A CA 1
ATOM 742 C C . ASN A 1 90 ? 28.754 3.435 -9.089 1 49.9 90 ASN A C 1
ATOM 744 O O . ASN A 1 90 ? 27.598 3.701 -9.423 1 49.9 90 ASN A O 1
ATOM 748 N N . LEU A 1 91 ? 28.988 3.033 -7.907 1 49.86 91 LEU A N 1
ATOM 749 C CA . LEU A 1 91 ? 28.131 2.932 -6.731 1 49.86 91 LEU A CA 1
ATOM 750 C C . LEU A 1 91 ? 27.344 4.221 -6.519 1 49.86 91 LEU A C 1
ATOM 752 O O . LEU A 1 91 ? 26.152 4.181 -6.206 1 49.86 91 LEU A O 1
ATOM 756 N N . LYS A 1 92 ? 28.154 5.426 -6.441 1 54.53 92 LYS A N 1
ATOM 757 C CA . LYS A 1 92 ? 27.433 6.688 -6.301 1 54.53 92 LYS A CA 1
ATOM 758 C C . LYS A 1 92 ? 26.292 6.784 -7.309 1 54.53 92 LYS A C 1
ATOM 760 O O . LYS A 1 92 ? 25.2 7.25 -6.976 1 54.53 92 LYS A O 1
ATOM 765 N N . ASN A 1 93 ? 26.514 6.167 -8.363 1 68.85 93 ASN A N 1
ATOM 766 C CA . ASN A 1 93 ? 25.555 6.198 -9.462 1 68.85 93 ASN A CA 1
ATOM 767 C C . ASN A 1 93 ? 24.372 5.271 -9.2 1 68.85 93 ASN A C 1
ATOM 769 O O . ASN A 1 93 ? 23.23 5.612 -9.513 1 68.85 93 ASN A O 1
ATOM 773 N N . GLN A 1 94 ? 24.699 4.404 -8.093 1 82.23 94 GLN A N 1
ATOM 774 C CA . GLN A 1 94 ? 23.6 3.457 -7.929 1 82.23 94 GLN A CA 1
ATOM 775 C C . GLN A 1 94 ? 22.577 3.971 -6.92 1 82.23 94 GLN A C 1
ATOM 777 O O . GLN A 1 94 ? 21.389 3.66 -7.02 1 82.23 94 GLN A O 1
ATOM 782 N N . LEU A 1 95 ? 23.086 4.822 -5.987 1 85.85 95 LEU A N 1
ATOM 783 C CA . LEU A 1 95 ? 22.174 5.37 -4.989 1 85.85 95 LEU A CA 1
ATOM 784 C C . LEU A 1 95 ? 21.197 6.353 -5.625 1 85.85 95 LEU A C 1
ATOM 786 O O . LEU A 1 95 ? 20.087 6.544 -5.124 1 85.85 95 LEU A O 1
ATOM 790 N N . ASP A 1 96 ? 21.65 6.921 -6.674 1 86.34 96 ASP A N 1
ATOM 791 C CA . ASP A 1 96 ? 20.805 7.88 -7.378 1 86.34 96 ASP A CA 1
ATOM 792 C C . ASP A 1 96 ? 19.523 7.219 -7.88 1 86.34 96 ASP A C 1
ATOM 794 O O . ASP A 1 96 ? 18.5 7.886 -8.051 1 86.34 96 ASP A O 1
ATOM 798 N N . ASN A 1 97 ? 19.571 5.895 -8.046 1 88.46 97 ASN A N 1
ATOM 799 C CA . ASN A 1 97 ? 18.39 5.162 -8.488 1 88.46 97 ASN A CA 1
ATOM 800 C C . ASN A 1 97 ? 17.265 5.238 -7.46 1 88.46 97 ASN A C 1
ATOM 802 O O . ASN A 1 97 ? 16.088 5.17 -7.815 1 88.46 97 ASN A O 1
ATOM 806 N N . PHE A 1 98 ? 17.707 5.471 -6.224 1 91.62 98 PHE A N 1
ATOM 807 C CA . PHE A 1 98 ? 16.734 5.383 -5.142 1 91.62 98 PHE A CA 1
ATOM 808 C C . PHE A 1 98 ? 16.151 6.755 -4.825 1 91.62 98 PHE A C 1
ATOM 810 O O . PHE A 1 98 ? 15.266 6.879 -3.975 1 91.62 98 PHE A O 1
ATOM 817 N N . ARG A 1 99 ? 16.594 7.718 -5.505 1 88.87 99 ARG A N 1
ATOM 818 C CA . ARG A 1 99 ? 16.052 9.057 -5.298 1 88.87 99 ARG A CA 1
ATOM 819 C C . ARG A 1 99 ? 14.708 9.219 -5.999 1 88.87 99 ARG A C 1
ATOM 821 O O . ARG A 1 99 ? 14.507 8.694 -7.096 1 88.87 99 ARG A O 1
ATOM 828 N N . VAL A 1 100 ? 13.841 9.922 -5.347 1 88.57 100 VAL A N 1
ATOM 829 C CA . VAL A 1 100 ? 12.552 10.25 -5.947 1 88.57 100 VAL A CA 1
ATOM 830 C C . VAL A 1 100 ? 12.665 11.557 -6.73 1 88.57 100 VAL A C 1
ATOM 832 O O . VAL A 1 100 ? 13.084 12.58 -6.185 1 88.57 100 VAL A O 1
ATOM 835 N N . LYS A 1 101 ? 12.248 11.494 -8.025 1 83.16 101 LYS A N 1
ATOM 836 C CA . LYS A 1 101 ? 12.473 12.649 -8.889 1 83.16 101 LYS A CA 1
ATOM 837 C C . LYS A 1 101 ? 11.166 13.137 -9.507 1 83.16 101 LYS A C 1
ATOM 839 O O . LYS A 1 101 ? 11.176 13.85 -10.512 1 83.16 101 LYS A O 1
ATOM 844 N N . THR A 1 102 ? 10.098 12.805 -8.929 1 85.16 102 THR A N 1
ATOM 845 C CA . THR A 1 102 ? 8.805 13.247 -9.438 1 85.16 102 THR A CA 1
ATOM 846 C C . THR A 1 102 ? 8.772 14.766 -9.586 1 85.16 102 THR A C 1
ATOM 848 O O . THR A 1 102 ? 9.257 15.49 -8.714 1 85.16 102 THR A O 1
ATOM 851 N N . HIS A 1 103 ? 8.251 15.24 -10.678 1 90.61 103 HIS A N 1
ATOM 852 C CA . HIS A 1 103 ? 8.065 16.673 -10.877 1 90.61 103 HIS A CA 1
ATOM 853 C C . HIS A 1 103 ? 6.838 17.178 -10.127 1 90.61 103 HIS A C 1
ATOM 855 O O . HIS A 1 103 ? 5.74 16.642 -10.291 1 90.61 103 HIS A O 1
ATOM 861 N N . CYS A 1 104 ? 7.038 18.205 -9.349 1 95.69 104 CYS A N 1
ATOM 862 C CA . CYS A 1 104 ? 5.949 18.764 -8.555 1 95.69 104 CYS A CA 1
ATOM 863 C C . CYS A 1 104 ? 5.41 20.04 -9.191 1 95.69 104 CYS A C 1
ATOM 865 O O . CYS A 1 104 ? 6.172 20.828 -9.753 1 95.69 104 CYS A O 1
ATOM 867 N N . ALA A 1 105 ? 4.142 20.218 -9.112 1 97.32 105 ALA A N 1
ATOM 868 C CA . ALA A 1 105 ? 3.524 21.488 -9.484 1 97.32 105 ALA A CA 1
ATOM 869 C C . ALA A 1 105 ? 3.82 22.567 -8.447 1 97.32 105 ALA A C 1
ATOM 871 O O . ALA A 1 105 ? 4.356 22.277 -7.375 1 97.32 105 ALA A O 1
ATOM 872 N N . LYS A 1 106 ? 3.502 23.807 -8.863 1 96.42 106 LYS A N 1
ATOM 873 C CA . LYS A 1 106 ? 3.579 24.883 -7.878 1 96.42 106 LYS A CA 1
ATOM 874 C C . LYS A 1 106 ? 2.614 24.639 -6.721 1 96.42 106 LYS A C 1
ATOM 876 O O . LYS A 1 106 ? 1.485 24.191 -6.931 1 96.42 106 LYS A O 1
ATOM 881 N N . PRO A 1 107 ? 3.027 24.962 -5.552 1 96.26 107 PRO A N 1
ATOM 882 C CA . PRO A 1 107 ? 2.149 24.731 -4.402 1 96.26 107 PRO A CA 1
ATOM 883 C C . PRO A 1 107 ? 0.841 25.515 -4.491 1 96.26 107 PRO A C 1
ATOM 885 O O . PRO A 1 107 ? 0.855 26.715 -4.777 1 96.26 107 PRO A O 1
ATOM 888 N N . LEU A 1 108 ? -0.247 24.845 -4.212 1 97.27 108 LEU A N 1
ATOM 889 C CA . LEU A 1 108 ? -1.54 25.508 -4.092 1 97.27 108 LEU A CA 1
ATOM 890 C C . LEU A 1 108 ? -1.589 26.384 -2.845 1 97.27 108 LEU A C 1
ATOM 892 O O . LEU A 1 108 ? -1.002 26.04 -1.816 1 97.27 108 LEU A O 1
ATOM 896 N N . PRO A 1 109 ? -2.337 27.522 -3.058 1 95.9 109 PRO A N 1
ATOM 897 C CA . PRO A 1 109 ? -2.662 28.207 -1.805 1 95.9 109 PRO A CA 1
ATOM 898 C C . PRO A 1 109 ? -3.423 27.316 -0.826 1 95.9 109 PRO A C 1
ATOM 900 O O . PRO A 1 109 ? -4.291 26.542 -1.237 1 95.9 109 PRO A O 1
ATOM 903 N N . PRO A 1 110 ? -3.059 27.404 0.455 1 93.93 110 PRO A N 1
ATOM 904 C CA . PRO A 1 110 ? -3.675 26.521 1.449 1 93.93 110 PRO A CA 1
ATOM 905 C C . PRO A 1 110 ? -5.201 26.549 1.398 1 93.93 110 PRO A C 1
ATOM 907 O O . PRO A 1 110 ? -5.848 25.521 1.612 1 93.93 110 PRO A O 1
ATOM 910 N N . GLN A 1 111 ? -5.842 27.675 1.059 1 94.13 111 GLN A N 1
ATOM 911 C CA . GLN A 1 111 ? -7.293 27.825 1.072 1 94.13 111 GLN A CA 1
ATOM 912 C C . GLN A 1 111 ? -7.942 26.996 -0.032 1 94.13 111 GLN A C 1
ATOM 914 O O . GLN A 1 111 ? -9.145 26.728 0.011 1 94.13 111 GLN A O 1
ATOM 919 N N . LEU A 1 112 ? -7.104 26.54 -0.977 1 97.02 112 LEU A N 1
ATOM 920 C CA . LEU A 1 112 ? -7.653 25.801 -2.109 1 97.02 112 LEU A CA 1
ATOM 921 C C . LEU A 1 112 ? -7.465 24.299 -1.92 1 97.02 112 LEU A C 1
ATOM 923 O O . LEU A 1 112 ? -8.033 23.5 -2.667 1 97.02 112 LEU A O 1
ATOM 927 N N . VAL A 1 113 ? -6.7 23.901 -0.952 1 97.6 113 VAL A N 1
ATOM 928 C CA . VAL A 1 113 ? -6.345 22.496 -0.784 1 97.6 113 VAL A CA 1
ATOM 929 C C . VAL A 1 113 ? -7.591 21.686 -0.434 1 97.6 113 VAL A C 1
ATOM 931 O O . VAL A 1 113 ? -7.82 20.612 -0.996 1 97.6 113 VAL A O 1
ATOM 934 N N . HIS A 1 114 ? -8.399 22.248 0.459 1 96.65 114 HIS A N 1
ATOM 935 C CA . HIS A 1 114 ? -9.605 21.537 0.87 1 96.65 114 HIS A CA 1
ATOM 936 C C . HIS A 1 114 ? -10.504 21.241 -0.326 1 96.65 114 HIS A C 1
ATOM 938 O O . HIS A 1 114 ? -10.921 20.098 -0.527 1 96.65 114 HIS A O 1
ATOM 944 N N . GLU A 1 115 ? -10.788 22.226 -1.075 1 96.73 115 GLU A N 1
ATOM 945 C CA . GLU A 1 115 ? -11.653 22.08 -2.242 1 96.73 115 GLU A CA 1
ATOM 946 C C . GLU A 1 115 ? -11.043 21.124 -3.263 1 96.73 115 GLU A C 1
ATOM 948 O O . GLU A 1 115 ? -11.753 20.315 -3.865 1 96.73 115 GLU A O 1
ATOM 953 N N . THR A 1 116 ? -9.784 21.194 -3.465 1 96.94 116 THR A N 1
ATOM 954 C CA . THR A 1 116 ? -9.09 20.326 -4.41 1 96.94 116 THR A CA 1
ATOM 955 C C . THR A 1 116 ? -9.22 18.863 -3.997 1 96.94 116 THR A C 1
ATOM 957 O O . THR A 1 116 ? -9.527 18.003 -4.825 1 96.94 116 THR A O 1
ATOM 960 N N . ILE A 1 117 ? -9.029 18.582 -2.764 1 96.32 117 ILE A N 1
ATOM 961 C CA . ILE A 1 117 ? -9.125 17.22 -2.251 1 96.32 117 ILE A CA 1
ATOM 962 C C . ILE A 1 117 ? -10.564 16.723 -2.375 1 96.32 117 ILE A C 1
ATOM 964 O O . ILE A 1 117 ? -10.802 15.6 -2.826 1 96.32 117 ILE A O 1
ATOM 968 N N . LEU A 1 118 ? -11.528 17.563 -1.984 1 96.04 118 LEU A N 1
ATOM 969 C CA . LEU A 1 118 ? -12.932 17.178 -2.078 1 96.04 118 LEU A CA 1
ATOM 970 C C . LEU A 1 118 ? -13.312 16.857 -3.52 1 96.04 118 LEU A C 1
ATOM 972 O O . LEU A 1 118 ? -14.001 15.867 -3.779 1 96.04 118 LEU A O 1
ATOM 976 N N . ASP A 1 119 ? -12.803 17.61 -4.43 1 95.01 119 ASP A N 1
ATOM 977 C CA . ASP A 1 119 ? -13.147 17.439 -5.838 1 95.01 119 ASP A CA 1
ATOM 978 C C . ASP A 1 119 ? -12.442 16.221 -6.431 1 95.01 119 ASP A C 1
ATOM 980 O O . ASP A 1 119 ? -13.083 15.364 -7.044 1 95.01 119 ASP A O 1
ATOM 984 N N . ARG A 1 120 ? -11.178 16.144 -6.193 1 93.53 120 ARG A N 1
ATOM 985 C CA . ARG A 1 120 ? -10.367 15.184 -6.935 1 93.53 120 ARG A CA 1
ATOM 986 C C . ARG A 1 120 ? -10.405 13.81 -6.275 1 93.53 120 ARG A C 1
ATOM 988 O O . ARG A 1 120 ? -10.217 12.79 -6.942 1 93.53 120 ARG A O 1
ATOM 995 N N . VAL A 1 121 ? -10.672 13.78 -4.999 1 93.22 121 VAL A N 1
ATOM 996 C CA . VAL A 1 121 ? -10.67 12.501 -4.296 1 93.22 121 VAL A CA 1
ATOM 997 C C . VAL A 1 121 ? -12.105 12.01 -4.112 1 93.22 121 VAL A C 1
ATOM 999 O O . VAL A 1 121 ? -12.382 10.817 -4.255 1 93.22 121 VAL A O 1
ATOM 1002 N N . TYR A 1 122 ? -13.077 12.919 -3.92 1 93.18 122 TYR A N 1
ATOM 1003 C CA . TYR A 1 122 ? -14.39 12.491 -3.449 1 93.18 122 TYR A CA 1
ATOM 1004 C C . TYR A 1 122 ? -15.492 13.009 -4.365 1 93.18 122 TYR A C 1
ATOM 1006 O O . TYR A 1 122 ? -16.672 12.977 -4.006 1 93.18 122 TYR A O 1
ATOM 1014 N N . ASN A 1 123 ? -15.196 13.531 -5.451 1 91.43 123 ASN A N 1
ATOM 1015 C CA . ASN A 1 123 ? -16.173 14.032 -6.411 1 91.43 123 ASN A CA 1
ATOM 1016 C C . ASN A 1 123 ? -17.077 15.092 -5.789 1 91.43 123 ASN A C 1
ATOM 1018 O O . ASN A 1 123 ? -18.3 15.032 -5.929 1 91.43 123 ASN A O 1
ATOM 1022 N N . ALA A 1 124 ? -16.47 15.93 -4.945 1 92.78 124 ALA A N 1
ATOM 1023 C CA . ALA A 1 124 ? -17.093 17.104 -4.339 1 92.78 124 ALA A CA 1
ATOM 1024 C C . ALA A 1 124 ? -18.127 16.699 -3.293 1 92.78 124 ALA A C 1
ATOM 1026 O O . ALA A 1 124 ? -19.036 17.471 -2.978 1 92.78 124 ALA A O 1
ATOM 1027 N N . THR A 1 125 ? -18.036 15.516 -2.838 1 93.42 125 THR A N 1
ATOM 1028 C CA . THR A 1 125 ? -18.889 15.038 -1.756 1 93.42 125 THR A CA 1
ATOM 1029 C C . THR A 1 125 ? -18.05 14.59 -0.563 1 93.42 125 THR A C 1
ATOM 1031 O O . THR A 1 125 ? -17.084 13.841 -0.723 1 93.42 125 THR A O 1
ATOM 1034 N N . SER A 1 126 ? -18.48 15.037 0.567 1 96.12 126 SER A N 1
ATOM 1035 C CA . SER A 1 126 ? -17.748 14.646 1.767 1 96.12 126 SER A CA 1
ATOM 1036 C C . SER A 1 126 ? -17.796 13.136 1.976 1 96.12 126 SER A C 1
ATOM 1038 O O . SER A 1 126 ? -18.842 12.511 1.791 1 96.12 126 SER A O 1
ATOM 1040 N N . PRO A 1 127 ? -16.648 12.557 2.333 1 96.52 127 PRO A N 1
ATOM 1041 C CA . PRO A 1 127 ? -16.692 11.126 2.641 1 96.52 127 PRO A CA 1
ATOM 1042 C C . PRO A 1 127 ? -17.538 10.814 3.873 1 96.52 127 PRO A C 1
ATOM 1044 O O . PRO A 1 127 ? -17.861 9.65 4.126 1 96.52 127 PRO A O 1
ATOM 1047 N N . TYR A 1 128 ? -17.909 11.821 4.61 1 97.96 128 TYR A N 1
ATOM 1048 C CA . TYR A 1 128 ? -18.666 11.637 5.844 1 97.96 128 TYR A CA 1
ATOM 1049 C C . TYR A 1 128 ? -20.16 11.802 5.597 1 97.96 128 TYR A C 1
ATOM 1051 O O . TYR A 1 128 ? -20.973 11.584 6.499 1 97.96 128 TYR A O 1
ATOM 1059 N N . ASP A 1 129 ? -20.486 12.186 4.374 1 96.05 129 ASP A N 1
ATOM 1060 C CA . ASP A 1 129 ? -21.906 12.299 4.053 1 96.05 129 ASP A CA 1
ATOM 1061 C C . ASP A 1 129 ? -22.599 10.941 4.142 1 96.05 129 ASP A C 1
ATOM 1063 O O . ASP A 1 129 ? -22.146 9.966 3.539 1 96.05 129 ASP A O 1
ATOM 1067 N N . ASN A 1 130 ? -23.675 10.845 4.919 1 94.31 130 ASN A N 1
ATOM 1068 C CA . ASN A 1 130 ? -24.458 9.632 5.129 1 94.31 130 ASN A CA 1
ATOM 1069 C C . ASN A 1 130 ? -23.614 8.52 5.744 1 94.31 130 ASN A C 1
ATOM 1071 O O . ASN A 1 130 ? -23.762 7.351 5.384 1 94.31 130 ASN A O 1
ATOM 1075 N N . PHE A 1 131 ? -22.726 8.872 6.583 1 96.74 131 PHE A N 1
ATOM 1076 C CA . PHE A 1 131 ? -21.872 7.904 7.261 1 96.74 131 PHE A CA 1
ATOM 1077 C C . PHE A 1 131 ? -22.35 7.667 8.689 1 96.74 131 PHE A C 1
ATOM 1079 O O . PHE A 1 131 ? -22.736 8.61 9.384 1 96.74 131 PHE A O 1
ATOM 1086 N N . PRO A 1 132 ? -22.394 6.504 9.208 1 96.12 132 PRO A N 1
ATOM 1087 C CA . PRO A 1 132 ? -22.016 5.273 8.51 1 96.12 132 PRO A CA 1
ATOM 1088 C C . PRO A 1 132 ? -23.137 4.726 7.63 1 96.12 132 PRO A C 1
ATOM 1090 O O . PRO A 1 132 ? -24.314 4.846 7.978 1 96.12 132 PRO A O 1
ATOM 1093 N N . PRO A 1 133 ? -22.726 4.188 6.522 1 94.23 133 PRO A N 1
ATOM 1094 C CA . PRO A 1 133 ? -23.759 3.52 5.726 1 94.23 133 PRO A CA 1
ATOM 1095 C C . PRO A 1 133 ? -24.356 2.305 6.432 1 94.23 133 PRO A C 1
ATOM 1097 O O . PRO A 1 133 ? -23.745 1.762 7.357 1 94.23 133 PRO A O 1
ATOM 1100 N N . ALA A 1 134 ? -25.488 1.864 6.004 1 92.93 134 ALA A N 1
ATOM 1101 C CA . ALA A 1 134 ? -26.298 0.87 6.703 1 92.93 134 ALA A CA 1
ATOM 1102 C C . ALA A 1 134 ? -25.542 -0.447 6.854 1 92.93 134 ALA A C 1
ATOM 1104 O O . ALA A 1 134 ? -25.652 -1.119 7.883 1 92.93 134 ALA A O 1
ATOM 1105 N N . HIS A 1 135 ? -24.788 -0.793 5.967 1 91.7 135 HIS A N 1
ATOM 1106 C CA . HIS A 1 135 ? -24.199 -2.127 5.926 1 91.7 135 HIS A CA 1
ATOM 1107 C C . HIS A 1 135 ? -23.057 -2.256 6.928 1 91.7 135 HIS A C 1
ATOM 1109 O O . HIS A 1 135 ? -22.639 -3.368 7.259 1 91.7 135 HIS A O 1
ATOM 1115 N N . VAL A 1 136 ? -22.529 -1.067 7.425 1 95.04 136 VAL A N 1
ATOM 1116 C CA . VAL A 1 136 ? -21.404 -1.198 8.344 1 95.04 136 VAL A CA 1
ATOM 1117 C C . VAL A 1 136 ? -21.796 -0.665 9.72 1 95.04 136 VAL A C 1
ATOM 1119 O O . VAL A 1 136 ? -21.033 -0.79 10.681 1 95.04 136 VAL A O 1
ATOM 1122 N N . ARG A 1 137 ? -22.891 -0.063 9.926 1 93.62 137 ARG A N 1
ATOM 1123 C CA . ARG A 1 137 ? -23.314 0.584 11.164 1 93.62 137 ARG A CA 1
ATOM 1124 C C . ARG A 1 137 ? -23.21 -0.374 12.345 1 93.62 137 ARG A C 1
ATOM 1126 O O . ARG A 1 137 ? -22.695 -0.009 13.404 1 93.62 137 ARG A O 1
ATOM 1133 N N . GLY A 1 138 ? -23.627 -1.583 12.167 1 94.28 138 GLY A N 1
ATOM 1134 C CA . GLY A 1 138 ? -23.616 -2.549 13.254 1 94.28 138 GLY A CA 1
ATOM 1135 C C . GLY A 1 138 ? -22.277 -3.242 13.422 1 94.28 138 GLY A C 1
ATOM 1136 O O . GLY A 1 138 ? -22.086 -4.015 14.364 1 94.28 138 GLY A O 1
ATOM 1137 N N . LEU A 1 139 ? -21.296 -2.89 12.606 1 95.99 139 LEU A N 1
ATOM 1138 C CA . LEU A 1 139 ? -20.013 -3.584 12.614 1 95.99 139 LEU A CA 1
ATOM 1139 C C . LEU A 1 139 ? -18.921 -2.7 13.207 1 95.99 139 LEU A C 1
ATOM 1141 O O . LEU A 1 139 ? -17.806 -3.165 13.456 1 95.99 139 LEU A O 1
ATOM 1145 N N . LEU A 1 140 ? -19.23 -1.418 13.431 1 96.88 140 LEU A N 1
ATOM 1146 C CA . LEU A 1 140 ? -18.233 -0.459 13.894 1 96.88 140 LEU A CA 1
ATOM 1147 C C . LEU A 1 140 ? -18.356 -0.229 15.397 1 96.88 140 LEU A C 1
ATOM 1149 O O . LEU A 1 140 ? -19.454 -0.306 15.953 1 96.88 140 LEU A O 1
ATOM 1153 N N . ARG A 1 141 ? -17.215 0.049 16.018 1 95.2 141 ARG A N 1
ATOM 1154 C CA . ARG A 1 141 ? -17.192 0.512 17.402 1 95.2 141 ARG A CA 1
ATOM 1155 C C . ARG A 1 141 ? -17.391 2.022 17.477 1 95.2 141 ARG A C 1
ATOM 1157 O O . ARG A 1 141 ? -16.887 2.763 16.631 1 95.2 141 ARG A O 1
ATOM 1164 N N . ASP A 1 142 ? -18.075 2.415 18.479 1 90.28 142 ASP A N 1
ATOM 1165 C CA . ASP A 1 142 ? -18.346 3.844 18.605 1 90.28 142 ASP A CA 1
ATOM 1166 C C . ASP A 1 142 ? -17.053 4.633 18.794 1 90.28 142 ASP A C 1
ATOM 1168 O O . ASP A 1 142 ? -16.833 5.644 18.124 1 90.28 142 ASP A O 1
ATOM 1172 N N . LYS A 1 143 ? -16.313 4.246 19.771 1 85.97 143 LYS A N 1
ATOM 1173 C CA . LYS A 1 143 ? -15.017 4.882 19.988 1 85.97 143 LYS A CA 1
ATOM 1174 C C . LYS A 1 143 ? -13.932 3.842 20.256 1 85.97 143 LYS A C 1
ATOM 1176 O O . LYS A 1 143 ? -14.079 3 21.144 1 85.97 143 LYS A O 1
ATOM 1181 N N . ARG A 1 144 ? -13.003 3.873 19.383 1 84.66 144 ARG A N 1
ATOM 1182 C CA . ARG A 1 144 ? -11.831 3.02 19.551 1 84.66 144 ARG A CA 1
ATOM 1183 C C . ARG A 1 144 ? -10.575 3.705 19.021 1 84.66 144 ARG A C 1
ATOM 1185 O O . ARG A 1 144 ? -10.265 3.61 17.832 1 84.66 144 ARG A O 1
ATOM 1192 N N . LEU A 1 145 ? -9.956 4.418 20.015 1 84.12 145 LEU A N 1
ATOM 1193 C CA . LEU A 1 145 ? -8.73 5.121 19.657 1 84.12 145 LEU A CA 1
ATOM 1194 C C . LEU A 1 145 ? -7.511 4.434 20.264 1 84.12 145 LEU A C 1
ATOM 1196 O O . LEU A 1 145 ? -7.511 4.098 21.451 1 84.12 145 LEU A O 1
ATOM 1200 N N . GLU A 1 146 ? -6.722 3.89 19.43 1 77.15 146 GLU A N 1
ATOM 1201 C CA . GLU A 1 146 ? -5.431 3.337 19.828 1 77.15 146 GLU A CA 1
ATOM 1202 C C . GLU A 1 146 ? -4.297 3.924 18.993 1 77.15 146 GLU A C 1
ATOM 1204 O O . GLU A 1 146 ? -4.458 4.154 17.792 1 77.15 146 GLU A O 1
ATOM 1209 N N . GLY A 1 147 ? -3.318 4.445 19.686 1 73.73 147 GLY A N 1
ATOM 1210 C CA . GLY A 1 147 ? -2.135 4.953 19.01 1 73.73 147 GLY A CA 1
ATOM 1211 C C . GLY A 1 147 ? -0.894 4.932 19.882 1 73.73 147 GLY A C 1
ATOM 1212 O O . GLY A 1 147 ? -0.993 4.91 21.111 1 73.73 147 GLY A O 1
ATOM 1213 N N . TRP A 1 148 ? 0.23 4.863 19.223 1 69.51 148 TRP A N 1
ATOM 1214 C CA . TRP A 1 148 ? 1.526 4.876 19.894 1 69.51 148 TRP A CA 1
ATOM 1215 C C . TRP A 1 148 ? 2.246 6.2 19.66 1 69.51 148 TRP A C 1
ATOM 1217 O O . TRP A 1 148 ? 2.449 6.61 18.515 1 69.51 148 TRP A O 1
ATOM 1227 N N . GLY A 1 149 ? 2.554 6.894 20.679 1 73.04 149 GLY A N 1
ATOM 1228 C CA . GLY A 1 149 ? 3.273 8.15 20.542 1 73.04 149 GLY A CA 1
ATOM 1229 C C . GLY A 1 149 ? 2.414 9.273 19.992 1 73.04 149 GLY A C 1
ATOM 1230 O O . GLY A 1 149 ? 2.934 10.296 19.542 1 73.04 149 GLY A O 1
ATOM 1231 N N . SER A 1 150 ? 1.17 9.092 20.08 1 80.97 150 SER A N 1
ATOM 1232 C CA . SER A 1 150 ? 0.217 9.969 19.407 1 80.97 150 SER A CA 1
ATOM 1233 C C . SER A 1 150 ? -0.038 11.235 20.217 1 80.97 150 SER A C 1
ATOM 1235 O O . SER A 1 150 ? -0.624 12.195 19.712 1 80.97 150 SER A O 1
ATOM 1237 N N . TYR A 1 151 ? 0.569 11.317 21.36 1 84.92 151 TYR A N 1
ATOM 1238 C CA . TYR A 1 151 ? 0.229 12.431 22.238 1 84.92 151 TYR A CA 1
ATOM 1239 C C . TYR A 1 151 ? 1.487 13.11 22.768 1 84.92 151 TYR A C 1
ATOM 1241 O O . TYR A 1 151 ? 1.449 13.781 23.802 1 84.92 151 TYR A O 1
ATOM 1249 N N . GLY A 1 152 ? 2.518 12.889 22.097 1 86.79 152 GLY A N 1
ATOM 1250 C CA . GLY A 1 152 ? 3.762 13.523 22.502 1 86.79 152 GLY A CA 1
ATOM 1251 C C . GLY A 1 152 ? 3.725 15.035 22.394 1 86.79 152 GLY A C 1
ATOM 1252 O O . GLY A 1 152 ? 2.994 15.586 21.568 1 86.79 152 GLY A O 1
ATOM 1253 N N . GLU A 1 153 ? 4.545 15.652 23.123 1 91.48 153 GLU A N 1
ATOM 1254 C CA . GLU A 1 153 ? 4.611 17.109 23.169 1 91.48 153 GLU A CA 1
ATOM 1255 C C . GLU A 1 153 ? 5.067 17.684 21.83 1 91.48 153 GLU A C 1
ATOM 1257 O O . GLU A 1 153 ? 4.791 18.844 21.521 1 91.48 153 GLU A O 1
ATOM 1262 N N . VAL A 1 154 ? 5.652 16.843 21.114 1 93.44 154 VAL A N 1
ATOM 1263 C CA . VAL A 1 154 ? 6.202 17.273 19.833 1 93.44 154 VAL A CA 1
ATOM 1264 C C . VAL A 1 154 ? 5.086 17.823 18.948 1 93.44 154 VAL A C 1
ATOM 1266 O O . VAL A 1 154 ? 5.294 18.778 18.196 1 93.44 154 VAL A O 1
ATOM 1269 N N . PHE A 1 155 ? 3.937 17.284 19.051 1 95.45 155 PHE A N 1
ATOM 1270 C CA . PHE A 1 155 ? 2.814 17.716 18.227 1 95.45 155 PHE A CA 1
ATOM 1271 C C . PHE A 1 155 ? 2.445 19.163 18.531 1 95.45 155 PHE A C 1
ATOM 1273 O O . PHE A 1 155 ? 2.34 19.987 17.62 1 95.45 155 PHE A O 1
ATOM 1280 N N . GLU A 1 156 ? 2.282 19.451 19.736 1 94.7 156 GLU A N 1
ATOM 1281 C CA . GLU A 1 156 ? 1.917 20.807 20.135 1 94.7 156 GLU A CA 1
ATOM 1282 C C . GLU A 1 156 ? 3.025 21.8 19.796 1 94.7 156 GLU A C 1
ATOM 1284 O O . GLU A 1 156 ? 2.756 22.889 19.286 1 94.7 156 GLU A O 1
ATOM 1289 N N . HIS A 1 157 ? 4.278 21.433 20.075 1 95.41 157 HIS A N 1
ATOM 1290 C CA . HIS A 1 157 ? 5.419 22.296 19.789 1 95.41 157 HIS A CA 1
ATOM 1291 C C . HIS A 1 157 ? 5.47 22.67 18.312 1 95.41 157 HIS A C 1
ATOM 1293 O O . HIS A 1 157 ? 5.613 23.846 17.97 1 95.41 157 HIS A O 1
ATOM 1299 N N . LEU A 1 158 ? 5.31 21.688 17.501 1 96.42 158 LEU A N 1
ATOM 1300 C CA . LEU A 1 158 ? 5.472 21.92 16.07 1 96.42 158 LEU A CA 1
ATOM 1301 C C . LEU A 1 158 ? 4.272 22.671 15.503 1 96.42 158 LEU A C 1
ATOM 1303 O O . LEU A 1 158 ? 4.427 23.529 14.63 1 96.42 158 LEU A O 1
ATOM 1307 N N . ILE A 1 159 ? 3.074 22.353 15.943 1 96.2 159 ILE A N 1
ATOM 1308 C CA . ILE A 1 159 ? 1.874 23.028 15.459 1 96.2 159 ILE A CA 1
ATOM 1309 C C . ILE A 1 159 ? 1.931 24.509 15.829 1 96.2 159 ILE A C 1
ATOM 1311 O O . ILE A 1 159 ? 1.588 25.372 15.017 1 96.2 159 ILE A O 1
ATOM 1315 N N . GLN A 1 160 ? 2.38 24.784 16.989 1 93.39 160 GLN A N 1
ATOM 1316 C CA . GLN A 1 160 ? 2.511 26.167 17.434 1 93.39 160 GLN A CA 1
ATOM 1317 C C . GLN A 1 160 ? 3.563 26.911 16.617 1 93.39 160 GLN A C 1
ATOM 1319 O O . GLN A 1 160 ? 3.356 28.063 16.23 1 93.39 160 GLN A O 1
ATOM 1324 N N . ARG A 1 161 ? 4.593 26.234 16.387 1 94.48 161 ARG A N 1
ATOM 1325 C CA . ARG A 1 161 ? 5.718 26.85 15.691 1 94.48 161 ARG A CA 1
ATOM 1326 C C . ARG A 1 161 ? 5.373 27.132 14.233 1 94.48 161 ARG A C 1
ATOM 1328 O O . ARG A 1 161 ? 5.664 28.214 13.719 1 94.48 161 ARG A O 1
ATOM 1335 N N . VAL A 1 162 ? 4.674 26.147 13.607 1 95.57 162 VAL A N 1
ATOM 1336 C CA . VAL A 1 162 ? 4.504 26.199 12.159 1 95.57 162 VAL A CA 1
ATOM 1337 C C . VAL A 1 162 ? 3.174 26.867 11.819 1 95.57 162 VAL A C 1
ATOM 1339 O O . VAL A 1 162 ? 2.971 27.322 10.69 1 95.57 162 VAL A O 1
ATOM 1342 N N . LYS A 1 163 ? 2.255 26.977 12.771 1 93.14 163 LYS A N 1
ATOM 1343 C CA . LYS A 1 163 ? 0.9 27.446 12.496 1 93.14 163 LYS A CA 1
ATOM 1344 C C . LYS A 1 163 ? 0.33 26.778 11.248 1 93.14 163 LYS A C 1
ATOM 1346 O O . LYS A 1 163 ? -0.132 27.458 10.329 1 93.14 163 LYS A O 1
ATOM 1351 N N . SER A 1 164 ? 0.281 25.513 11.254 1 92.29 164 SER A N 1
ATOM 1352 C CA . SER A 1 164 ? 0.065 24.642 10.104 1 92.29 164 SER A CA 1
ATOM 1353 C C . SER A 1 164 ? -1.363 24.759 9.582 1 92.29 164 SER A C 1
ATOM 1355 O O . SER A 1 164 ? -2.321 24.531 10.324 1 92.29 164 SER A O 1
ATOM 1357 N N . LYS A 1 165 ? -1.462 25.086 8.333 1 95.98 165 LYS A N 1
ATOM 1358 C CA . LYS A 1 165 ? -2.767 25.119 7.679 1 95.98 165 LYS A CA 1
ATOM 1359 C C . LYS A 1 165 ? -3.096 23.772 7.041 1 95.98 165 LYS A C 1
ATOM 1361 O O . LYS A 1 165 ? -4.263 23.382 6.969 1 95.98 165 LYS A O 1
ATOM 1366 N N . VAL A 1 166 ? -2.073 23.11 6.526 1 98.22 166 VAL A N 1
ATOM 1367 C CA . VAL A 1 166 ? -2.218 21.786 5.93 1 98.22 166 VAL A CA 1
ATOM 1368 C C . VAL A 1 166 ? -1.245 20.813 6.591 1 98.22 166 VAL A C 1
ATOM 1370 O O . VAL A 1 166 ? -0.032 21.038 6.587 1 98.22 166 VAL A O 1
ATOM 1373 N N . ILE A 1 167 ? -1.778 19.782 7.185 1 98.43 167 ILE A N 1
ATOM 1374 C CA . ILE A 1 167 ? -1 18.731 7.831 1 98.43 167 ILE A CA 1
ATOM 1375 C C . ILE A 1 167 ? -1.21 17.408 7.098 1 98.43 167 ILE A C 1
ATOM 1377 O O . ILE A 1 167 ? -2.347 17.013 6.831 1 98.43 167 ILE A O 1
ATOM 1381 N N . ASN A 1 168 ? -0.128 16.763 6.72 1 98.43 168 ASN A N 1
ATOM 1382 C CA . ASN A 1 168 ? -0.173 15.428 6.134 1 98.43 168 ASN A CA 1
ATOM 1383 C C . ASN A 1 168 ? 0.329 14.369 7.112 1 98.43 168 ASN A C 1
ATOM 1385 O O . ASN A 1 168 ? 1.413 14.507 7.681 1 98.43 168 ASN A O 1
ATOM 1389 N N . GLU A 1 169 ? -0.494 13.414 7.303 1 98.18 169 GLU A N 1
ATOM 1390 C CA . GLU A 1 169 ? -0.086 12.279 8.126 1 98.18 169 GLU A CA 1
ATOM 1391 C C . GLU A 1 169 ? -0.026 10.995 7.304 1 98.18 169 GLU A C 1
ATOM 1393 O O . GLU A 1 169 ? -1.034 10.564 6.741 1 98.18 169 GLU A O 1
ATOM 1398 N N . MET A 1 170 ? 1.165 10.403 7.218 1 97.19 170 MET A N 1
ATOM 1399 C CA . MET A 1 170 ? 1.337 9.079 6.627 1 97.19 170 MET A CA 1
ATOM 1400 C C . MET A 1 170 ? 1.268 7.993 7.695 1 97.19 170 MET A C 1
ATOM 1402 O O . MET A 1 170 ? 2.079 7.977 8.623 1 97.19 170 MET A O 1
ATOM 1406 N N . GLY A 1 171 ? 0.396 7.073 7.502 1 96.34 171 GLY A N 1
ATOM 1407 C CA . GLY A 1 171 ? 0.153 6.093 8.549 1 96.34 171 GLY A CA 1
ATOM 1408 C C . GLY A 1 171 ? -0.772 6.602 9.638 1 96.34 171 GLY A C 1
ATOM 1409 O O . GLY A 1 171 ? -0.315 7.161 10.638 1 96.34 171 GLY A O 1
ATOM 1410 N N . THR A 1 172 ? -2.109 6.329 9.446 1 96.89 172 THR A N 1
ATOM 1411 C CA . THR A 1 172 ? -3.107 6.952 10.309 1 96.89 172 THR A CA 1
ATOM 1412 C C . THR A 1 172 ? -3.766 5.913 11.211 1 96.89 172 THR A C 1
ATOM 1414 O O . THR A 1 172 ? -4.196 6.23 12.322 1 96.89 172 THR A O 1
ATOM 1417 N N . PHE A 1 173 ? -3.88 4.674 10.707 1 95.35 173 PHE A N 1
ATOM 1418 C CA . PHE A 1 173 ? -4.497 3.578 11.445 1 95.35 173 PHE A CA 1
ATOM 1419 C C . PHE A 1 173 ? -5.871 3.982 11.966 1 95.35 173 PHE A C 1
ATOM 1421 O O . PHE A 1 173 ? -6.775 4.28 11.183 1 95.35 173 PHE A O 1
ATOM 1428 N N . LEU A 1 174 ? -6.048 4.198 13.224 1 96.85 174 LEU A N 1
ATOM 1429 C CA . LEU A 1 174 ? -7.344 4.496 13.823 1 96.85 174 LEU A CA 1
ATOM 1430 C C . LEU A 1 174 ? -7.49 5.99 14.088 1 96.85 174 LEU A C 1
ATOM 1432 O O . LEU A 1 174 ? -8.531 6.44 14.572 1 96.85 174 LEU A O 1
ATOM 1436 N N . GLY A 1 175 ? -6.453 6.826 13.878 1 97.03 175 GLY A N 1
ATOM 1437 C CA . GLY A 1 175 ? -6.577 8.274 13.837 1 97.03 175 GLY A CA 1
ATOM 1438 C C . GLY A 1 175 ? -6.227 8.941 15.154 1 97.03 175 GLY A C 1
ATOM 1439 O O . GLY A 1 175 ? -6.576 10.101 15.381 1 97.03 175 GLY A O 1
ATOM 1440 N N . ALA A 1 176 ? -5.475 8.269 16.025 1 96.47 176 ALA A N 1
ATOM 1441 C CA . ALA A 1 176 ? -5.154 8.846 17.328 1 96.47 176 ALA A CA 1
ATOM 1442 C C . ALA A 1 176 ? -4.368 10.145 17.174 1 96.47 176 ALA A C 1
ATOM 1444 O O . ALA A 1 176 ? -4.738 11.172 17.747 1 96.47 176 ALA A O 1
ATOM 1445 N N . SER A 1 177 ? -3.311 10.126 16.442 1 96.5 177 SER A N 1
ATOM 1446 C CA . SER A 1 177 ? -2.497 11.325 16.272 1 96.5 177 SER A CA 1
ATOM 1447 C C . SER A 1 177 ? -3.237 12.386 15.464 1 96.5 177 SER A C 1
ATOM 1449 O O . SER A 1 177 ? -3.135 13.579 15.756 1 96.5 177 SER A O 1
ATOM 1451 N N . ALA A 1 178 ? -3.979 11.986 14.459 1 97.67 178 ALA A N 1
ATOM 1452 C CA . ALA A 1 178 ? -4.739 12.93 13.644 1 97.67 178 ALA A CA 1
ATOM 1453 C C . ALA A 1 178 ? -5.755 13.692 14.49 1 97.67 178 ALA A C 1
ATOM 1455 O O . ALA A 1 178 ? -5.87 14.915 14.381 1 97.67 178 ALA A O 1
ATOM 1456 N N . LEU A 1 179 ? -6.469 12.986 15.324 1 97.71 179 LEU A N 1
ATOM 1457 C CA . LEU A 1 179 ? -7.497 13.606 16.154 1 97.71 179 LEU A CA 1
ATOM 1458 C C . LEU A 1 179 ? -6.868 14.457 17.252 1 97.71 179 LEU A C 1
ATOM 1460 O O . LEU A 1 179 ? -7.418 15.493 17.632 1 97.71 179 LEU A O 1
ATOM 1464 N N . HIS A 1 180 ? -5.713 14.033 17.718 1 97.2 180 HIS A N 1
ATOM 1465 C CA . HIS A 1 180 ? -4.959 14.86 18.653 1 97.2 180 HIS A CA 1
ATOM 1466 C C . HIS A 1 180 ? -4.533 16.173 18.007 1 97.2 180 HIS A C 1
ATOM 1468 O O . HIS A 1 180 ? -4.687 17.242 18.602 1 97.2 180 HIS A O 1
ATOM 1474 N N . MET A 1 181 ? -4.049 16.109 16.842 1 97.76 181 MET A N 1
ATOM 1475 C CA . MET A 1 181 ? -3.644 17.318 16.129 1 97.76 181 MET A CA 1
ATOM 1476 C C . MET A 1 181 ? -4.849 18.207 15.838 1 97.76 181 MET A C 1
ATOM 1478 O O . MET A 1 181 ? -4.753 19.434 15.915 1 97.76 181 MET A O 1
ATOM 1482 N N . ALA A 1 182 ? -5.969 17.586 15.478 1 97.77 182 ALA A N 1
ATOM 1483 C CA . ALA A 1 182 ? -7.188 18.358 15.247 1 97.77 182 ALA A CA 1
ATOM 1484 C C . ALA A 1 182 ? -7.601 19.118 16.504 1 97.77 182 ALA A C 1
ATOM 1486 O O . ALA A 1 182 ? -7.979 20.291 16.432 1 97.77 182 ALA A O 1
ATOM 1487 N N . GLU A 1 183 ? -7.495 18.47 17.584 1 96.73 183 GLU A N 1
ATOM 1488 C CA . GLU A 1 183 ? -7.821 19.108 18.856 1 96.73 183 GLU A CA 1
ATOM 1489 C C . GLU A 1 183 ? -6.872 20.266 19.152 1 96.73 183 GLU A C 1
ATOM 1491 O O . GLU A 1 183 ? -7.307 21.34 19.571 1 96.73 183 GLU A O 1
ATOM 1496 N N . LEU A 1 184 ? -5.611 20.044 18.967 1 97 184 LEU A N 1
ATOM 1497 C CA . LEU A 1 184 ? -4.6 21.06 19.236 1 97 184 LEU A CA 1
ATOM 1498 C C . LEU A 1 184 ? -4.808 22.283 18.348 1 97 184 LEU A C 1
ATOM 1500 O O . LEU A 1 184 ? -4.734 23.419 18.821 1 97 184 LEU A O 1
ATOM 1504 N N . THR A 1 185 ? -5.062 22.021 17.079 1 97.39 185 THR A N 1
ATOM 1505 C CA . THR A 1 185 ? -5.247 23.146 16.169 1 97.39 185 THR A CA 1
ATOM 1506 C C . THR A 1 185 ? -6.503 23.933 16.531 1 97.39 185 THR A C 1
ATOM 1508 O O . THR A 1 185 ? -6.512 25.164 16.46 1 97.39 185 THR A O 1
ATOM 1511 N N . ARG A 1 186 ? -7.535 23.284 16.94 1 96.19 186 ARG A N 1
ATOM 1512 C CA . ARG A 1 186 ? -8.751 23.952 17.394 1 96.19 186 ARG A CA 1
ATOM 1513 C C . ARG A 1 186 ? -8.475 24.818 18.618 1 96.19 186 ARG A C 1
ATOM 1515 O O . ARG A 1 186 ? -8.904 25.973 18.678 1 96.19 186 ARG A O 1
ATOM 1522 N N . LYS A 1 187 ? -7.778 24.298 19.49 1 95.84 187 LYS A N 1
ATOM 1523 C CA . LYS A 1 187 ? -7.447 25.009 20.722 1 95.84 187 LYS A CA 1
ATOM 1524 C C . LYS A 1 187 ? -6.633 26.266 20.431 1 95.84 187 LYS A C 1
ATOM 1526 O O . LYS A 1 187 ? -6.772 27.276 21.123 1 95.84 187 LYS A O 1
ATOM 1531 N N . LEU A 1 188 ? -5.869 26.15 19.453 1 95.7 188 LEU A N 1
ATOM 1532 C CA . LEU A 1 188 ? -4.96 27.246 19.136 1 95.7 188 LEU A CA 1
ATOM 1533 C C . LEU A 1 188 ? -5.593 28.203 18.131 1 95.7 188 LEU A C 1
ATOM 1535 O O . LEU A 1 188 ? -4.978 29.199 17.744 1 95.7 188 LEU A O 1
ATOM 1539 N N . GLY A 1 189 ? -6.808 27.886 17.624 1 95.64 189 GLY A N 1
ATOM 1540 C CA . GLY A 1 189 ? -7.526 28.749 16.699 1 95.64 189 GLY A CA 1
ATOM 1541 C C . GLY A 1 189 ? -6.954 28.725 15.294 1 95.64 189 GLY A C 1
ATOM 1542 O O . GLY A 1 189 ? -7.018 29.724 14.575 1 95.64 189 GLY A O 1
ATOM 1543 N N . ILE A 1 190 ? -6.318 27.643 15.003 1 95.64 190 ILE A N 1
ATOM 1544 C CA . ILE A 1 190 ? -5.755 27.471 13.668 1 95.64 190 ILE A CA 1
ATOM 1545 C C . ILE A 1 190 ? -6.719 26.664 12.801 1 95.64 190 ILE A C 1
ATOM 1547 O O . ILE A 1 190 ? -7.139 25.569 13.183 1 95.64 190 ILE A O 1
ATOM 1551 N N . ASP A 1 191 ? -7.135 27.198 11.722 1 95.04 191 ASP A N 1
ATOM 1552 C CA . ASP A 1 191 ? -7.956 26.481 10.752 1 95.04 191 ASP A CA 1
ATOM 1553 C C . ASP A 1 191 ? -7.105 25.539 9.902 1 95.04 191 ASP A C 1
ATOM 1555 O O . ASP A 1 191 ? -6.568 25.942 8.868 1 95.04 191 ASP A O 1
ATOM 1559 N N . SER A 1 192 ? -6.995 24.298 10.345 1 97.05 192 SER A N 1
ATOM 1560 C CA . SER A 1 192 ? -6.091 23.34 9.718 1 97.05 192 SER A CA 1
ATOM 1561 C C . SER A 1 192 ? -6.863 22.218 9.031 1 97.05 192 SER A C 1
ATOM 1563 O O . SER A 1 192 ? -7.959 21.857 9.465 1 97.05 192 SER A O 1
ATOM 1565 N N . LEU A 1 193 ? -6.333 21.822 7.91 1 98.28 193 LEU A N 1
ATOM 1566 C CA . LEU A 1 193 ? -6.759 20.602 7.233 1 98.28 193 LEU A CA 1
ATOM 1567 C C . LEU A 1 193 ? -5.758 19.475 7.463 1 98.28 193 LEU A C 1
ATOM 1569 O O . LEU A 1 193 ? -4.556 19.654 7.254 1 98.28 193 LEU A O 1
ATOM 1573 N N . ILE A 1 194 ? -6.254 18.374 7.941 1 98.66 194 ILE A N 1
ATOM 1574 C CA . ILE A 1 194 ? -5.403 17.218 8.198 1 98.66 194 ILE A CA 1
ATOM 1575 C C . ILE A 1 194 ? -5.738 16.101 7.211 1 98.66 194 ILE A C 1
ATOM 1577 O O . ILE A 1 194 ? -6.834 15.537 7.25 1 98.66 194 ILE A O 1
ATOM 1581 N N . LEU A 1 195 ? -4.788 15.836 6.305 1 98.77 195 LEU A N 1
ATOM 1582 C CA . LEU A 1 195 ? -4.914 14.763 5.325 1 98.77 195 LEU A CA 1
ATOM 1583 C C . LEU A 1 195 ? -4.291 13.474 5.848 1 98.77 195 LEU A C 1
ATOM 1585 O O . LEU A 1 195 ? -3.081 13.411 6.076 1 98.77 195 LEU A O 1
ATOM 1589 N N . CYS A 1 196 ? -5.133 12.485 6.028 1 98.73 196 CYS A N 1
ATOM 1590 C CA . CYS A 1 196 ? -4.713 11.203 6.582 1 98.73 196 CYS A CA 1
ATOM 1591 C C . CYS A 1 196 ? -4.474 10.182 5.476 1 98.73 196 CYS A C 1
ATOM 1593 O O . CYS A 1 196 ? -5.419 9.568 4.977 1 98.73 196 CYS A O 1
ATOM 1595 N N . ILE A 1 197 ? -3.231 9.968 5.192 1 98.49 197 ILE A N 1
ATOM 1596 C CA . ILE A 1 197 ? -2.832 9.086 4.101 1 98.49 197 ILE A CA 1
ATOM 1597 C C . ILE A 1 197 ? -2.555 7.686 4.643 1 98.49 197 ILE A C 1
ATOM 1599 O O . ILE A 1 197 ? -1.624 7.49 5.428 1 98.49 197 ILE A O 1
ATOM 1603 N N . ASP A 1 198 ? -3.364 6.76 4.234 1 97.98 198 ASP A N 1
ATOM 1604 C CA . ASP A 1 198 ? -3.327 5.36 4.644 1 97.98 198 ASP A CA 1
ATOM 1605 C C . ASP A 1 198 ? -4.165 4.491 3.709 1 97.98 198 ASP A C 1
ATOM 1607 O O . ASP A 1 198 ? -5.253 4.892 3.29 1 97.98 198 ASP A O 1
ATOM 1611 N N . ASP A 1 199 ? -3.676 3.344 3.432 1 96.75 199 ASP A N 1
ATOM 1612 C CA . ASP A 1 199 ? -4.513 2.487 2.599 1 96.75 199 ASP A CA 1
ATOM 1613 C C . ASP A 1 199 ? -5.647 1.868 3.412 1 96.75 199 ASP A C 1
ATOM 1615 O O . ASP A 1 199 ? -6.602 1.33 2.848 1 96.75 199 ASP A O 1
ATOM 1619 N N . PHE A 1 200 ? -5.561 1.848 4.742 1 97.4 200 PHE A N 1
ATOM 1620 C CA . PHE A 1 200 ? -6.56 1.397 5.703 1 97.4 200 PHE A CA 1
ATOM 1621 C C . PHE A 1 200 ? -6.924 -0.063 5.461 1 97.4 200 PHE A C 1
ATOM 1623 O O . PHE A 1 200 ? -8.083 -0.453 5.612 1 97.4 200 PHE A O 1
ATOM 1630 N N . ARG A 1 201 ? -5.957 -0.802 5.031 1 95.97 201 ARG A N 1
ATOM 1631 C CA . ARG A 1 201 ? -6.167 -2.225 4.786 1 95.97 201 ARG A CA 1
ATOM 1632 C C . ARG A 1 201 ? -5.609 -3.066 5.929 1 95.97 201 ARG A C 1
ATOM 1634 O O . ARG A 1 201 ? -5.899 -4.26 6.027 1 95.97 201 ARG A O 1
ATOM 1641 N N . GLY A 1 202 ? -4.932 -2.434 6.774 1 93.84 202 GLY A N 1
ATOM 1642 C CA . GLY A 1 202 ? -4.12 -3.242 7.67 1 93.84 202 GLY A CA 1
ATOM 1643 C C . GLY A 1 202 ? -2.976 -3.947 6.967 1 93.84 202 GLY A C 1
ATOM 1644 O O . GLY A 1 202 ? -2.355 -3.384 6.062 1 93.84 202 GLY A O 1
ATOM 1645 N N . TRP A 1 203 ? -2.578 -5.061 7.502 1 94.11 203 TRP A N 1
ATOM 1646 C CA . TRP A 1 203 ? -1.502 -5.878 6.952 1 94.11 203 TRP A CA 1
ATOM 1647 C C . TRP A 1 203 ? -1.776 -7.362 7.176 1 94.11 203 TRP A C 1
ATOM 1649 O O . TRP A 1 203 ? -2.693 -7.725 7.916 1 94.11 203 TRP A O 1
ATOM 1659 N N . LEU A 1 204 ? -1.021 -8.131 6.377 1 93.29 204 LEU A N 1
ATOM 1660 C CA . LEU A 1 204 ? -1.184 -9.566 6.58 1 93.29 204 LEU A CA 1
ATOM 1661 C C . LEU A 1 204 ? -0.875 -9.95 8.023 1 93.29 204 LEU A C 1
ATOM 1663 O O . LEU A 1 204 ? 0.18 -9.592 8.552 1 93.29 204 LEU A O 1
ATOM 1667 N N . GLY A 1 205 ? -1.759 -10.549 8.8 1 88.69 205 GLY A N 1
ATOM 1668 C CA . GLY A 1 205 ? -1.666 -10.834 10.223 1 88.69 205 GLY A CA 1
ATOM 1669 C C . GLY A 1 205 ? -2.401 -9.823 11.083 1 88.69 205 GLY A C 1
ATOM 1670 O O . GLY A 1 205 ? -2.473 -9.974 12.304 1 88.69 205 GLY A O 1
ATOM 1671 N N . PHE A 1 206 ? -2.977 -8.823 10.443 1 90.47 206 PHE A N 1
ATOM 1672 C CA . PHE A 1 206 ? -3.686 -7.73 11.098 1 90.47 206 PHE A CA 1
ATOM 1673 C C . PHE A 1 206 ? -4.767 -8.267 12.028 1 90.47 206 PHE A C 1
ATOM 1675 O O . PHE A 1 206 ? -4.941 -7.766 13.141 1 90.47 206 PHE A O 1
ATOM 1682 N N . ARG A 1 207 ? -5.451 -9.206 11.615 1 88.14 207 ARG A N 1
ATOM 1683 C CA . ARG A 1 207 ? -6.587 -9.757 12.349 1 88.14 207 ARG A CA 1
ATOM 1684 C C . ARG A 1 207 ? -6.151 -10.295 13.707 1 88.14 207 ARG A C 1
ATOM 1686 O O . ARG A 1 207 ? -6.886 -10.18 14.691 1 88.14 207 ARG A O 1
ATOM 1693 N N . ASP A 1 208 ? -4.977 -10.876 13.791 1 87.72 208 ASP A N 1
ATOM 1694 C CA . ASP A 1 208 ? -4.481 -11.47 15.029 1 87.72 208 ASP A CA 1
ATOM 1695 C C . ASP A 1 208 ? -4.091 -10.392 16.038 1 87.72 208 ASP A C 1
ATOM 1697 O O . ASP A 1 208 ? -4.172 -10.609 17.248 1 87.72 208 ASP A O 1
ATOM 1701 N N . LEU A 1 209 ? -3.771 -9.281 15.492 1 86.84 209 LEU A N 1
ATOM 1702 C CA . LEU A 1 209 ? -3.255 -8.22 16.35 1 86.84 209 LEU A CA 1
ATOM 1703 C C . LEU A 1 209 ? -4.35 -7.212 16.685 1 86.84 209 LEU A C 1
ATOM 1705 O O . LEU A 1 209 ? -4.337 -6.61 17.761 1 86.84 209 LEU A O 1
ATOM 1709 N N . VAL A 1 210 ? -5.236 -7.034 15.699 1 89.98 210 VAL A N 1
ATOM 1710 C CA . VAL A 1 210 ? -6.317 -6.067 15.853 1 89.98 210 VAL A CA 1
ATOM 1711 C C . VAL A 1 210 ? -7.66 -6.747 15.597 1 89.98 210 VAL A C 1
ATOM 1713 O O . VAL A 1 210 ? -8.331 -6.457 14.604 1 89.98 210 VAL A O 1
ATOM 1716 N N . GLY A 1 211 ? -8.157 -7.502 16.517 1 88.55 211 GLY A N 1
ATOM 1717 C CA . GLY A 1 211 ? -9.288 -8.397 16.334 1 88.55 211 GLY A CA 1
ATOM 1718 C C . GLY A 1 211 ? -10.628 -7.692 16.429 1 88.55 211 GLY A C 1
ATOM 1719 O O . GLY A 1 211 ? -11.661 -8.26 16.069 1 88.55 211 GLY A O 1
ATOM 1720 N N . PHE A 1 212 ? -10.632 -6.42 16.788 1 91.28 212 PHE A N 1
ATOM 1721 C CA . PHE A 1 212 ? -11.907 -5.744 17.001 1 91.28 212 PHE A CA 1
ATOM 1722 C C . PHE A 1 212 ? -12.396 -5.092 15.714 1 91.28 212 PHE A C 1
ATOM 1724 O O . PHE A 1 212 ? -13.555 -4.683 15.622 1 91.28 212 PHE A O 1
ATOM 1731 N N . VAL A 1 213 ? -11.551 -5.018 14.754 1 94.39 213 VAL A N 1
ATOM 1732 C CA . VAL A 1 213 ? -11.972 -4.49 13.461 1 94.39 213 VAL A CA 1
ATOM 1733 C C . VAL A 1 213 ? -12.565 -5.613 12.612 1 94.39 213 VAL A C 1
ATOM 1735 O O . VAL A 1 213 ? -11.904 -6.623 12.359 1 94.39 213 VAL A O 1
ATOM 1738 N N . ASN A 1 214 ? -13.695 -5.444 12.171 1 93.72 214 ASN A N 1
ATOM 1739 C CA . ASN A 1 214 ? -14.402 -6.473 11.416 1 93.72 214 ASN A CA 1
ATOM 1740 C C . ASN A 1 214 ? -13.862 -6.596 9.994 1 93.72 214 ASN A C 1
ATOM 1742 O O . ASN A 1 214 ? -13.282 -5.649 9.462 1 93.72 214 ASN A O 1
ATOM 1746 N N . ILE A 1 215 ? -14.053 -7.782 9.478 1 92.96 215 ILE A N 1
ATOM 1747 C CA . ILE A 1 215 ? -13.654 -8.105 8.113 1 92.96 215 ILE A CA 1
ATOM 1748 C C . ILE A 1 215 ? -14.836 -8.711 7.359 1 92.96 215 ILE A C 1
ATOM 1750 O O . ILE A 1 215 ? -15.501 -9.62 7.862 1 92.96 215 ILE A O 1
ATOM 1754 N N . VAL A 1 216 ? -15.16 -8.18 6.195 1 92.48 216 VAL A N 1
ATOM 1755 C CA . VAL A 1 216 ? -16.225 -8.704 5.346 1 92.48 216 VAL A CA 1
ATOM 1756 C C . VAL A 1 216 ? -15.641 -9.175 4.016 1 92.48 216 VAL A C 1
ATOM 1758 O O . VAL A 1 216 ? -15.143 -8.367 3.229 1 92.48 216 VAL A O 1
ATOM 1761 N N . ASN A 1 217 ? -15.722 -10.497 3.728 1 93.51 217 ASN A N 1
ATOM 1762 C CA . ASN A 1 217 ? -15.181 -11.087 2.508 1 93.51 217 ASN A CA 1
ATOM 1763 C C . ASN A 1 217 ? -13.729 -10.675 2.282 1 93.51 217 ASN A C 1
ATOM 1765 O O . ASN A 1 217 ? -13.347 -10.316 1.167 1 93.51 217 ASN A O 1
ATOM 1769 N N . GLY A 1 218 ? -13.029 -10.53 3.375 1 91.85 218 GLY A N 1
ATOM 1770 C CA . GLY A 1 218 ? -11.613 -10.211 3.282 1 91.85 218 GLY A CA 1
ATOM 1771 C C . GLY A 1 218 ? -11.334 -8.72 3.319 1 91.85 218 GLY A C 1
ATOM 1772 O O . GLY A 1 218 ? -10.176 -8.302 3.382 1 91.85 218 GLY A O 1
ATOM 1773 N N . ASP A 1 219 ? -12.364 -7.918 3.31 1 93.82 219 ASP A N 1
ATOM 1774 C CA . ASP A 1 219 ? -12.215 -6.467 3.365 1 93.82 219 ASP A CA 1
ATOM 1775 C C . ASP A 1 219 ? -12.191 -5.972 4.81 1 93.82 219 ASP A C 1
ATOM 1777 O O . ASP A 1 219 ? -13.222 -5.967 5.487 1 93.82 219 ASP A O 1
ATOM 1781 N N . VAL A 1 220 ? -11.03 -5.526 5.223 1 94.81 220 VAL A N 1
ATOM 1782 C CA . VAL A 1 220 ? -10.88 -4.985 6.57 1 94.81 220 VAL A CA 1
ATOM 1783 C C . VAL A 1 220 ? -11.588 -3.635 6.666 1 94.81 220 VAL A C 1
ATOM 1785 O O . VAL A 1 220 ? -11.392 -2.762 5.817 1 94.81 220 VAL A O 1
ATOM 1788 N N . LEU A 1 221 ? -12.378 -3.427 7.684 1 96.2 221 LEU A N 1
ATOM 1789 C CA . LEU A 1 221 ? -13.186 -2.218 7.807 1 96.2 221 LEU A CA 1
ATOM 1790 C C . LEU A 1 221 ? -12.433 -1.138 8.576 1 96.2 221 LEU A C 1
ATOM 1792 O O . LEU A 1 221 ? -13.033 -0.385 9.346 1 96.2 221 LEU A O 1
ATOM 1796 N N . LEU A 1 222 ? -11.159 -1.12 8.406 1 97.05 222 LEU A N 1
ATOM 1797 C CA . LEU A 1 222 ? -10.31 -0.174 9.123 1 97.05 222 LEU A CA 1
ATOM 1798 C C . LEU A 1 222 ? -10.624 1.26 8.709 1 97.05 222 LEU A C 1
ATOM 1800 O O . LEU A 1 222 ? -10.66 2.16 9.551 1 97.05 222 LEU A O 1
ATOM 1804 N N . LEU A 1 223 ? -10.87 1.544 7.405 1 97.91 223 LEU A N 1
ATOM 1805 C CA . LEU A 1 223 ? -11.242 2.874 6.938 1 97.91 223 LEU A CA 1
ATOM 1806 C C . LEU A 1 223 ? -12.503 3.365 7.642 1 97.91 223 LEU A C 1
ATOM 1808 O O . LEU A 1 223 ? -12.534 4.483 8.161 1 97.91 223 LEU A O 1
ATOM 1812 N N . TYR A 1 224 ? -13.479 2.515 7.714 1 97.89 224 TYR A N 1
ATOM 1813 C CA . TYR A 1 224 ? -14.758 2.894 8.303 1 97.89 224 TYR A CA 1
ATOM 1814 C C . TYR A 1 224 ? -14.624 3.111 9.805 1 97.89 224 TYR A C 1
ATOM 1816 O O . TYR A 1 224 ? -15.255 4.01 10.368 1 97.89 224 TYR A O 1
ATOM 1824 N N . GLN A 1 225 ? -13.814 2.282 10.42 1 97.68 225 GLN A N 1
ATOM 1825 C CA . GLN A 1 225 ? -13.594 2.484 11.848 1 97.68 225 GLN A CA 1
ATOM 1826 C C . GLN A 1 225 ? -12.881 3.808 12.112 1 97.68 225 GLN A C 1
ATOM 1828 O O . GLN A 1 225 ? -13.22 4.523 13.057 1 97.68 225 GLN A O 1
ATOM 1833 N N . PHE A 1 226 ? -11.91 4.098 11.316 1 98.03 226 PHE A N 1
ATOM 1834 C CA . PHE A 1 226 ? -11.252 5.396 11.398 1 98.03 226 PHE A CA 1
ATOM 1835 C C . PHE A 1 226 ? -12.261 6.526 11.233 1 98.03 226 PHE A C 1
ATOM 1837 O O . PHE A 1 226 ? -12.286 7.465 12.031 1 98.03 226 PHE A O 1
ATOM 1844 N N . MET A 1 227 ? -13.062 6.455 10.253 1 98.39 227 MET A N 1
ATOM 1845 C CA . MET A 1 227 ? -14.045 7.496 9.967 1 98.39 227 MET A CA 1
ATOM 1846 C C . MET A 1 227 ? -15.045 7.629 11.11 1 98.39 227 MET A C 1
ATOM 1848 O O . MET A 1 227 ? -15.463 8.738 11.45 1 98.39 227 MET A O 1
ATOM 1852 N N . GLN A 1 228 ? -15.401 6.511 11.63 1 98.14 228 GLN A N 1
ATOM 1853 C CA . GLN A 1 228 ? -16.282 6.534 12.792 1 98.14 228 GLN A CA 1
ATOM 1854 C C . GLN A 1 228 ? -15.654 7.313 13.944 1 98.14 228 GLN A C 1
ATOM 1856 O O . GLN A 1 228 ? -16.337 8.08 14.627 1 98.14 228 GLN A O 1
ATOM 1861 N N . ASN A 1 229 ? -14.391 7.117 14.175 1 98.05 229 ASN A N 1
ATOM 1862 C CA . ASN A 1 229 ? -13.685 7.868 15.208 1 98.05 229 ASN A CA 1
ATOM 1863 C C . ASN A 1 229 ? -13.689 9.366 14.913 1 98.05 229 ASN A C 1
ATOM 1865 O O . ASN A 1 229 ? -13.838 10.181 15.825 1 98.05 229 ASN A O 1
ATOM 1869 N N . VAL A 1 230 ? -13.504 9.715 13.687 1 98.29 230 VAL A N 1
ATOM 1870 C CA . VAL A 1 230 ? -13.498 11.118 13.287 1 98.29 230 VAL A CA 1
ATOM 1871 C C . VAL A 1 230 ? -14.866 11.739 13.561 1 98.29 230 VAL A C 1
ATOM 1873 O O . VAL A 1 230 ? -14.956 12.841 14.108 1 98.29 230 VAL A O 1
ATOM 1876 N N . VAL A 1 231 ? -15.933 11.052 13.19 1 97.83 231 VAL A N 1
ATOM 1877 C CA . VAL A 1 231 ? -17.299 11.521 13.397 1 97.83 231 VAL A CA 1
ATOM 1878 C C . VAL A 1 231 ? -17.57 11.682 14.891 1 97.83 231 VAL A C 1
ATOM 1880 O O . VAL A 1 231 ? -18.08 12.717 15.328 1 97.83 231 VAL A O 1
ATOM 1883 N N . GLN A 1 232 ? -17.158 10.752 15.652 1 96.94 232 GLN A N 1
ATOM 1884 C CA . GLN A 1 232 ? -17.437 10.745 17.084 1 96.94 232 GLN A CA 1
ATOM 1885 C C . GLN A 1 232 ? -16.665 11.849 17.8 1 96.94 232 GLN A C 1
ATOM 1887 O O . GLN A 1 232 ? -17.042 12.267 18.897 1 96.94 232 GLN A O 1
ATOM 1892 N N . ASN A 1 233 ? -15.633 12.324 17.183 1 96.61 233 ASN A N 1
ATOM 1893 C CA . ASN A 1 233 ? -14.837 13.385 17.792 1 96.61 233 ASN A CA 1
ATOM 1894 C C . ASN A 1 233 ? -15.127 14.74 17.154 1 96.61 233 ASN A C 1
ATOM 1896 O O . ASN A 1 233 ? -14.385 15.701 17.364 1 96.61 233 ASN A O 1
ATOM 1900 N N . ASN A 1 234 ? -16.144 14.823 16.359 1 96.18 234 ASN A N 1
ATOM 1901 C CA . ASN A 1 234 ? -16.599 16.055 15.721 1 96.18 234 ASN A CA 1
ATOM 1902 C C . ASN A 1 234 ? -15.474 16.734 14.946 1 96.18 234 ASN A C 1
ATOM 1904 O O . ASN A 1 234 ? -15.253 17.938 15.091 1 96.18 234 ASN A O 1
ATOM 1908 N N . ALA A 1 235 ? -14.723 15.94 14.21 1 97.76 235 ALA A N 1
ATOM 1909 C CA . ALA A 1 235 ? -13.561 16.464 13.497 1 97.76 235 ALA A CA 1
ATOM 1910 C C . ALA A 1 235 ? -13.738 16.332 11.987 1 97.76 235 ALA A C 1
ATOM 1912 O O . ALA A 1 235 ? -12.772 16.445 11.23 1 97.76 235 ALA A O 1
ATOM 1913 N N . THR A 1 236 ? -14.987 16.167 11.451 1 98 236 THR A N 1
ATOM 1914 C CA . THR A 1 236 ? -15.269 15.868 10.051 1 98 236 THR A CA 1
ATOM 1915 C C . THR A 1 236 ? -14.954 17.071 9.167 1 98 236 THR A C 1
ATOM 1917 O O . THR A 1 236 ? -14.834 16.937 7.947 1 98 236 THR A O 1
ATOM 1920 N N . GLY A 1 237 ? -14.803 18.184 9.758 1 95.84 237 GLY A N 1
ATOM 1921 C CA . GLY A 1 237 ? -14.507 19.376 8.979 1 95.84 237 GLY A CA 1
ATOM 1922 C C . GLY A 1 237 ? -13.024 19.569 8.724 1 95.84 237 GLY A C 1
ATOM 1923 O O . GLY A 1 237 ? -12.635 20.337 7.842 1 95.84 237 GLY A O 1
ATOM 1924 N N . SER A 1 238 ? -12.156 18.85 9.471 1 96.92 238 SER A N 1
ATOM 1925 C CA . SER A 1 238 ? -10.727 19.143 9.408 1 96.92 238 SER A CA 1
ATOM 1926 C C . SER A 1 238 ? -9.92 17.891 9.082 1 96.92 238 SER A C 1
ATOM 1928 O O . SER A 1 238 ? -8.772 17.983 8.642 1 96.92 238 SER A O 1
ATOM 1930 N N . VAL A 1 239 ? -10.489 16.71 9.313 1 98.4 239 VAL A N 1
ATOM 1931 C CA . VAL A 1 239 ? -9.753 15.459 9.154 1 98.4 239 VAL A CA 1
ATOM 1932 C C . VAL A 1 239 ? -10.312 14.678 7.967 1 98.4 239 VAL A C 1
ATOM 1934 O O . VAL A 1 239 ? -11.483 14.29 7.968 1 98.4 239 VAL A O 1
ATOM 1937 N N . PHE A 1 240 ? -9.466 14.416 6.944 1 98.11 240 PHE A N 1
ATOM 1938 C CA . PHE A 1 240 ? -9.914 13.739 5.733 1 98.11 240 PHE A CA 1
ATOM 1939 C C . PHE A 1 240 ? -9.052 12.514 5.448 1 98.11 240 PHE A C 1
ATOM 1941 O O . PHE A 1 240 ? -7.823 12.605 5.424 1 98.11 240 PHE A O 1
ATOM 1948 N N . PRO A 1 241 ? -9.694 11.397 5.243 1 98.41 241 PRO A N 1
ATOM 1949 C CA . PRO A 1 241 ? -8.92 10.234 4.801 1 98.41 241 PRO A CA 1
ATOM 1950 C C . PRO A 1 241 ? -8.539 10.306 3.324 1 98.41 241 PRO A C 1
ATOM 1952 O O . PRO A 1 241 ? -9.324 10.788 2.503 1 98.41 241 PRO A O 1
ATOM 1955 N N . ILE A 1 242 ? -7.371 9.989 2.997 1 98.04 242 ILE A N 1
ATOM 1956 C CA . ILE A 1 242 ? -6.893 9.662 1.658 1 98.04 242 ILE A CA 1
ATOM 1957 C C . ILE A 1 242 ? -6.53 8.18 1.588 1 98.04 242 ILE A C 1
ATOM 1959 O O . ILE A 1 242 ? -5.382 7.804 1.837 1 98.04 242 ILE A O 1
ATOM 1963 N N . PRO A 1 243 ? -7.536 7.309 1.244 1 97.62 243 PRO A N 1
ATOM 1964 C CA . PRO A 1 243 ? -7.417 5.868 1.481 1 97.62 243 PRO A CA 1
ATOM 1965 C C . PRO A 1 243 ? -6.622 5.154 0.389 1 97.62 243 PRO A C 1
ATOM 1967 O O . PRO A 1 243 ? -7.123 4.209 -0.226 1 97.62 243 PRO A O 1
ATOM 1970 N N . PHE A 1 244 ? -5.374 5.592 0.165 1 97.02 244 PHE A N 1
ATOM 1971 C CA . PHE A 1 244 ? -4.446 5.031 -0.81 1 97.02 244 PHE A CA 1
ATOM 1972 C C . PHE A 1 244 ? -3.054 4.879 -0.209 1 97.02 244 PHE A C 1
ATOM 1974 O O . PHE A 1 244 ? -2.797 5.349 0.901 1 97.02 244 PHE A O 1
ATOM 1981 N N . SER A 1 245 ? -2.232 4.174 -0.921 1 95.8 245 SER A N 1
ATOM 1982 C CA . SER A 1 245 ? -0.862 3.992 -0.452 1 95.8 245 SER A CA 1
ATOM 1983 C C . SER A 1 245 ? -0.134 5.328 -0.34 1 95.8 245 SER A C 1
ATOM 1985 O O . SER A 1 245 ? -0.414 6.259 -1.097 1 95.8 245 SER A O 1
ATOM 1987 N N . SER A 1 246 ? 0.801 5.393 0.579 1 96.01 246 SER A N 1
ATOM 1988 C CA . SER A 1 246 ? 1.576 6.618 0.744 1 96.01 246 SER A CA 1
ATOM 1989 C C . SER A 1 246 ? 2.348 6.96 -0.526 1 96.01 246 SER A C 1
ATOM 1991 O O . SER A 1 246 ? 2.385 8.119 -0.943 1 96.01 246 SER A O 1
ATOM 1993 N N . GLY A 1 247 ? 2.933 5.961 -1.175 1 93.17 247 GLY A N 1
ATOM 1994 C CA . GLY A 1 247 ? 3.735 6.203 -2.364 1 93.17 247 GLY A CA 1
ATOM 1995 C C . GLY A 1 247 ? 2.952 6.85 -3.49 1 93.17 247 GLY A C 1
ATOM 1996 O O . GLY A 1 247 ? 3.336 7.909 -3.992 1 93.17 247 GLY A O 1
ATOM 1997 N N . SER A 1 248 ? 1.87 6.24 -3.836 1 92.29 248 SER A N 1
ATOM 1998 C CA . SER A 1 248 ? 1.064 6.769 -4.932 1 92.29 248 SER A CA 1
ATOM 1999 C C . SER A 1 248 ? 0.455 8.119 -4.568 1 92.29 248 SER A C 1
ATOM 2001 O O . SER A 1 248 ? 0.374 9.016 -5.41 1 92.29 248 SER A O 1
ATOM 2003 N N . THR A 1 249 ? 0.074 8.28 -3.345 1 97.16 249 THR A N 1
ATOM 2004 C CA . THR A 1 249 ? -0.585 9.501 -2.895 1 97.16 249 THR A CA 1
ATOM 2005 C C . THR A 1 249 ? 0.384 10.68 -2.924 1 97.16 249 THR A C 1
ATOM 2007 O O . THR A 1 249 ? 0.065 11.737 -3.473 1 97.16 249 THR A O 1
ATOM 2010 N N . LEU A 1 250 ? 1.56 10.499 -2.408 1 97.19 250 LEU A N 1
ATOM 2011 C CA . LEU A 1 250 ? 2.524 11.591 -2.327 1 97.19 250 LEU A CA 1
ATOM 2012 C C . LEU A 1 250 ? 2.982 12.017 -3.718 1 97.19 250 LEU A C 1
ATOM 2014 O O . LEU A 1 250 ? 3.257 13.196 -3.951 1 97.19 250 LEU A O 1
ATOM 2018 N N . GLU A 1 251 ? 3.042 11.07 -4.594 1 94.84 251 GLU A N 1
ATOM 2019 C CA . GLU A 1 251 ? 3.373 11.398 -5.978 1 94.84 251 GLU A CA 1
ATOM 2020 C C . GLU A 1 251 ? 2.312 12.299 -6.601 1 94.84 251 GLU A C 1
ATOM 2022 O O . GLU A 1 251 ? 2.637 13.317 -7.216 1 94.84 251 GLU A O 1
ATOM 2027 N N . ILE A 1 252 ? 1.111 11.957 -6.413 1 96.3 252 ILE A N 1
ATOM 2028 C CA . ILE A 1 252 ? 0.023 12.691 -7.049 1 96.3 252 ILE A CA 1
ATOM 2029 C C . ILE A 1 252 ? -0.174 14.033 -6.347 1 96.3 252 ILE A C 1
ATOM 2031 O O . ILE A 1 252 ? -0.47 15.041 -6.993 1 96.3 252 ILE A O 1
ATOM 2035 N N . LEU A 1 253 ? -0.035 14.051 -5.041 1 97.89 253 LEU A N 1
ATOM 2036 C CA . LEU A 1 253 ? -0.106 15.328 -4.339 1 97.89 253 LEU A CA 1
ATOM 2037 C C . LEU A 1 253 ? 0.945 16.298 -4.868 1 97.89 253 LEU A C 1
ATOM 2039 O O . LEU A 1 253 ? 0.675 17.491 -5.021 1 97.89 253 LEU A O 1
ATOM 2043 N N . CYS A 1 254 ? 2.132 15.79 -5.103 1 97.27 254 CYS A N 1
ATOM 2044 C CA . CYS A 1 254 ? 3.192 16.595 -5.701 1 97.27 254 CYS A CA 1
ATOM 2045 C C . CYS A 1 254 ? 2.759 17.147 -7.054 1 97.27 254 CYS A C 1
ATOM 2047 O O . CYS A 1 254 ? 2.951 18.331 -7.336 1 97.27 254 CYS A O 1
ATOM 2049 N N . GLU A 1 255 ? 2.13 16.335 -7.791 1 95.93 255 GLU A N 1
ATOM 2050 C CA . GLU A 1 255 ? 1.681 16.727 -9.124 1 95.93 255 GLU A CA 1
ATOM 2051 C C . GLU A 1 255 ? 0.541 17.739 -9.047 1 95.93 255 GLU A C 1
ATOM 2053 O O . GLU A 1 255 ? 0.379 18.569 -9.944 1 95.93 255 GLU A O 1
ATOM 2058 N N . TRP A 1 256 ? -0.249 17.69 -7.984 1 96.87 256 TRP A N 1
ATOM 2059 C CA . TRP A 1 256 ? -1.404 18.568 -7.829 1 96.87 256 TRP A CA 1
ATOM 2060 C C . TRP A 1 256 ? -1.008 19.872 -7.144 1 96.87 256 TRP A C 1
ATOM 2062 O O . TRP A 1 256 ? -1.813 20.802 -7.054 1 96.87 256 TRP A O 1
ATOM 2072 N N . GLY A 1 257 ? 0.229 19.916 -6.612 1 97.7 257 GLY A N 1
ATOM 2073 C CA . GLY A 1 257 ? 0.662 21.086 -5.865 1 97.7 257 GLY A CA 1
ATOM 2074 C C . GLY A 1 257 ? 0.086 21.145 -4.463 1 97.7 257 GLY A C 1
ATOM 2075 O O . GLY A 1 257 ? -0.009 22.222 -3.87 1 97.7 257 GLY A O 1
ATOM 2076 N N . VAL A 1 258 ? -0.35 19.999 -3.975 1 98.01 258 VAL A N 1
ATOM 2077 C CA . VAL A 1 258 ? -0.858 19.935 -2.609 1 98.01 258 VAL A CA 1
ATOM 2078 C C . VAL A 1 258 ? 0.295 19.679 -1.64 1 98.01 258 VAL A C 1
ATOM 2080 O O . VAL A 1 258 ? 0.732 18.538 -1.474 1 98.01 258 VAL A O 1
ATOM 2083 N N . PHE A 1 259 ? 0.736 20.72 -0.971 1 97.72 259 PHE A N 1
ATOM 2084 C CA . PHE A 1 259 ? 1.888 20.668 -0.078 1 97.72 259 PHE A CA 1
ATOM 2085 C C . PHE A 1 259 ? 1.451 20.79 1.377 1 97.72 259 PHE A C 1
ATOM 2087 O O . PHE A 1 259 ? 0.357 21.281 1.663 1 97.72 259 PHE A O 1
ATOM 2094 N N . GLY A 1 260 ? 2.278 20.273 2.275 1 97.87 260 GLY A N 1
ATOM 2095 C CA . GLY A 1 260 ? 2.024 20.372 3.703 1 97.87 260 GLY A CA 1
ATOM 2096 C C . GLY A 1 260 ? 2.976 21.315 4.415 1 97.87 260 GLY A C 1
ATOM 2097 O O . GLY A 1 260 ? 4.122 21.485 3.991 1 97.87 260 GLY A O 1
ATOM 2098 N N . ASP A 1 261 ? 2.453 21.935 5.509 1 97.68 261 ASP A N 1
ATOM 2099 C CA . ASP A 1 261 ? 3.294 22.699 6.426 1 97.68 261 ASP A CA 1
ATOM 2100 C C . ASP A 1 261 ? 3.956 21.785 7.454 1 97.68 261 ASP A C 1
ATOM 2102 O O . ASP A 1 261 ? 5.046 22.083 7.947 1 97.68 261 ASP A O 1
ATOM 2106 N N . LEU A 1 262 ? 3.223 20.876 7.803 1 98.2 262 LEU A N 1
ATOM 2107 C CA . LEU A 1 262 ? 3.632 19.86 8.767 1 98.2 262 LEU A CA 1
ATOM 2108 C C . LEU A 1 262 ? 3.324 18.46 8.246 1 98.2 262 LEU A C 1
ATOM 2110 O O . LEU A 1 262 ? 2.191 18.177 7.85 1 98.2 262 LEU A O 1
ATOM 2114 N N . ILE A 1 263 ? 4.371 17.608 8.213 1 98.4 263 ILE A N 1
ATOM 2115 C CA . ILE A 1 263 ? 4.189 16.257 7.695 1 98.4 263 ILE A CA 1
ATOM 2116 C C . ILE A 1 263 ? 4.688 15.24 8.719 1 98.4 263 ILE A C 1
ATOM 2118 O O . ILE A 1 263 ? 5.846 15.29 9.139 1 98.4 263 ILE A O 1
ATOM 2122 N N . GLU A 1 264 ? 3.787 14.397 9.132 1 97.38 264 GLU A N 1
ATOM 2123 C CA . GLU A 1 264 ? 4.145 13.301 10.027 1 97.38 264 GLU A CA 1
ATOM 2124 C C . GLU A 1 264 ? 4.294 11.989 9.261 1 97.38 264 GLU A C 1
ATOM 2126 O O . GLU A 1 264 ? 3.407 11.607 8.495 1 97.38 264 GLU A O 1
ATOM 2131 N N . ILE A 1 265 ? 5.389 11.294 9.505 1 96.11 265 ILE A N 1
ATOM 2132 C CA . ILE A 1 265 ? 5.628 10.011 8.853 1 96.11 265 ILE A CA 1
ATOM 2133 C C . ILE A 1 265 ? 5.622 8.894 9.894 1 96.11 265 ILE A C 1
ATOM 2135 O O . ILE A 1 265 ? 6.537 8.797 10.715 1 96.11 265 ILE A O 1
ATOM 2139 N N . ASP A 1 266 ? 4.635 8.048 9.906 1 93.14 266 ASP A N 1
ATOM 2140 C CA . ASP A 1 266 ? 4.5 6.866 10.752 1 93.14 266 ASP A CA 1
ATOM 2141 C C . ASP A 1 266 ? 3.748 5.753 10.025 1 93.14 266 ASP A C 1
ATOM 2143 O O . ASP A 1 266 ? 2.723 5.269 10.511 1 93.14 266 ASP A O 1
ATOM 2147 N N . ALA A 1 267 ? 4.279 5.386 8.893 1 92.51 267 ALA A N 1
ATOM 2148 C CA . ALA A 1 267 ? 3.696 4.341 8.056 1 92.51 267 ALA A CA 1
ATOM 2149 C C . ALA A 1 267 ? 4.51 3.053 8.141 1 92.51 267 ALA A C 1
ATOM 2151 O O . ALA A 1 267 ? 4.547 2.402 9.188 1 92.51 267 ALA A O 1
ATOM 2152 N N . GLY A 1 268 ? 5.173 2.695 7.021 1 89.22 268 GLY A N 1
ATOM 2153 C CA . GLY A 1 268 ? 6.037 1.527 7.087 1 89.22 268 GLY A CA 1
ATOM 2154 C C . GLY A 1 268 ? 7.3 1.764 7.894 1 89.22 268 GLY A C 1
ATOM 2155 O O . GLY A 1 268 ? 7.894 2.842 7.825 1 89.22 268 GLY A O 1
ATOM 2156 N N . HIS A 1 269 ? 7.75 0.749 8.628 1 87.85 269 HIS A N 1
ATOM 2157 C CA . HIS A 1 269 ? 8.865 0.954 9.545 1 87.85 269 HIS A CA 1
ATOM 2158 C C . HIS A 1 269 ? 10.144 0.318 9.009 1 87.85 269 HIS A C 1
ATOM 2160 O O . HIS A 1 269 ? 11.221 0.504 9.58 1 87.85 269 HIS A O 1
ATOM 2166 N N . ASP A 1 270 ? 9.98 -0.397 7.97 1 89.22 270 ASP A N 1
ATOM 2167 C CA . ASP A 1 270 ? 11.189 -0.94 7.358 1 89.22 270 ASP A CA 1
ATOM 2168 C C . ASP A 1 270 ? 11.948 0.14 6.589 1 89.22 270 ASP A C 1
ATOM 2170 O O . ASP A 1 270 ? 11.366 1.15 6.19 1 89.22 270 ASP A O 1
ATOM 2174 N N . PHE A 1 271 ? 13.214 -0.115 6.316 1 92.06 271 PHE A N 1
ATOM 2175 C CA . PHE A 1 271 ? 14.104 0.882 5.731 1 92.06 271 PHE A CA 1
ATOM 2176 C C . PHE A 1 271 ? 13.553 1.384 4.402 1 92.06 271 PHE A C 1
ATOM 2178 O O . PHE A 1 271 ? 13.466 2.594 4.177 1 92.06 271 PHE A O 1
ATOM 2185 N N . ASN A 1 272 ? 13.192 0.478 3.505 1 93.3 272 ASN A N 1
ATOM 2186 C CA . ASN A 1 272 ? 12.774 0.864 2.161 1 93.3 272 ASN A CA 1
ATOM 2187 C C . ASN A 1 272 ? 11.505 1.712 2.191 1 93.3 272 ASN A C 1
ATOM 2189 O O . ASN A 1 272 ? 11.399 2.703 1.466 1 93.3 272 ASN A O 1
ATOM 2193 N N . SER A 1 273 ? 10.546 1.329 2.993 1 93.48 273 SER A N 1
ATOM 2194 C CA . SER A 1 273 ? 9.31 2.093 3.125 1 93.48 273 SER A CA 1
ATOM 2195 C C . SER A 1 273 ? 9.575 3.48 3.7 1 93.48 273 SER A C 1
ATOM 2197 O O . SER A 1 273 ? 9.065 4.479 3.188 1 93.48 273 SER A O 1
ATOM 2199 N N . ALA A 1 274 ? 10.397 3.503 4.747 1 93.9 274 ALA A N 1
ATOM 2200 C CA . ALA A 1 274 ? 10.729 4.779 5.376 1 93.9 274 ALA A CA 1
ATOM 2201 C C . ALA A 1 274 ? 11.493 5.683 4.412 1 93.9 274 ALA A C 1
ATOM 2203 O O . ALA A 1 274 ? 11.218 6.881 4.325 1 93.9 274 ALA A O 1
ATOM 2204 N N . TRP A 1 275 ? 12.433 5.109 3.701 1 94.53 275 TRP A N 1
ATOM 2205 C CA . TRP A 1 275 ? 13.22 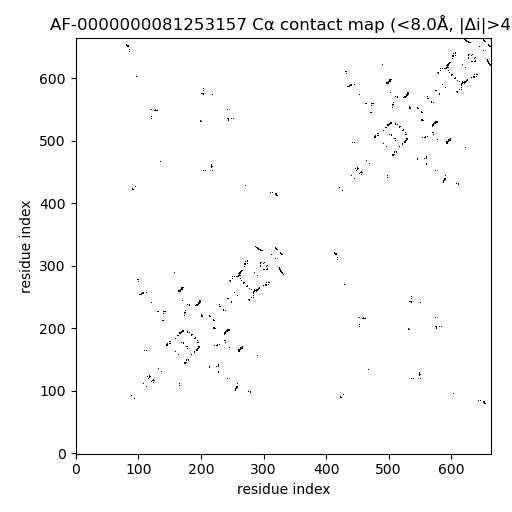5.844 2.717 1 94.53 275 TRP A CA 1
ATOM 2206 C C . TRP A 1 275 ? 12.316 6.522 1.693 1 94.53 275 TRP A C 1
ATOM 2208 O O . TRP A 1 275 ? 12.462 7.717 1.422 1 94.53 275 TRP A O 1
ATOM 2218 N N . GLU A 1 276 ? 11.361 5.807 1.202 1 94.82 276 GLU A N 1
ATOM 2219 C CA . GLU A 1 276 ? 10.472 6.329 0.169 1 94.82 276 GLU A CA 1
ATOM 2220 C C . GLU A 1 276 ? 9.582 7.442 0.716 1 94.82 276 GLU A C 1
ATOM 2222 O O . GLU A 1 276 ? 9.408 8.478 0.071 1 94.82 276 GLU A O 1
ATOM 2227 N N . ASP A 1 277 ? 9.039 7.177 1.817 1 96.24 277 ASP A N 1
ATOM 2228 C CA . ASP A 1 277 ? 8.115 8.143 2.403 1 96.24 277 ASP A CA 1
ATOM 2229 C C . ASP A 1 277 ? 8.825 9.455 2.729 1 96.24 277 ASP A C 1
ATOM 2231 O O . ASP A 1 277 ? 8.296 10.536 2.462 1 96.24 277 ASP A O 1
ATOM 2235 N N . ILE A 1 278 ? 10.026 9.353 3.281 1 95.92 278 ILE A N 1
ATOM 2236 C CA . ILE A 1 278 ? 10.768 10.553 3.654 1 95.92 278 ILE A CA 1
ATOM 2237 C C . ILE A 1 278 ? 11.123 11.35 2.4 1 95.92 278 ILE A C 1
ATOM 2239 O O . ILE A 1 278 ? 10.924 12.566 2.353 1 95.92 278 ILE A O 1
ATOM 2243 N N . ASN A 1 279 ? 11.599 10.687 1.368 1 95.56 279 ASN A N 1
ATOM 2244 C CA . ASN A 1 279 ? 11.972 11.344 0.12 1 95.56 279 ASN A CA 1
ATOM 2245 C C . ASN A 1 279 ? 10.775 12.028 -0.534 1 95.56 279 ASN A C 1
ATOM 2247 O O . ASN A 1 279 ? 10.871 13.178 -0.964 1 95.56 279 ASN A O 1
ATOM 2251 N N . ARG A 1 280 ? 9.678 11.357 -0.576 1 96.59 280 ARG A N 1
ATOM 2252 C CA . ARG A 1 280 ? 8.487 11.9 -1.222 1 96.59 280 ARG A CA 1
ATOM 2253 C C . ARG A 1 280 ? 7.866 13.01 -0.38 1 96.59 280 ARG A C 1
ATOM 2255 O O . ARG A 1 280 ? 7.39 14.012 -0.918 1 96.59 280 ARG A O 1
ATOM 2262 N N . ALA A 1 281 ? 7.866 12.783 0.927 1 97.01 281 ALA A N 1
ATOM 2263 C CA . ALA A 1 281 ? 7.285 13.775 1.829 1 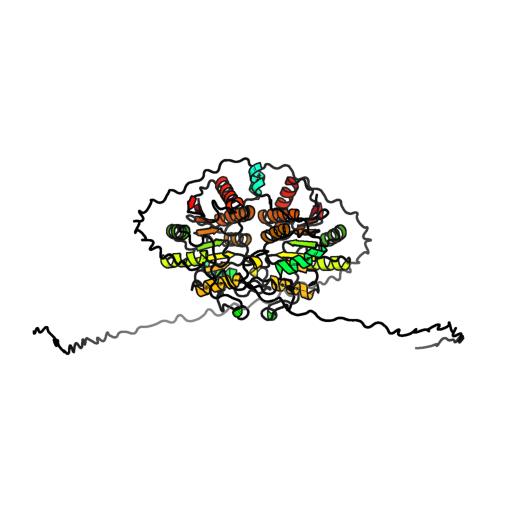97.01 281 ALA A CA 1
ATOM 2264 C C . ALA A 1 281 ? 8.034 15.102 1.739 1 97.01 281 ALA A C 1
ATOM 2266 O O . ALA A 1 281 ? 7.416 16.168 1.695 1 97.01 281 ALA A O 1
ATOM 2267 N N . CYS A 1 282 ? 9.317 15.103 1.71 1 95.75 282 CYS A N 1
ATOM 2268 C CA . CYS A 1 282 ? 10.125 16.317 1.682 1 95.75 282 CYS A CA 1
ATOM 2269 C C . CYS A 1 282 ? 9.927 17.073 0.374 1 95.75 282 CYS A C 1
ATOM 2271 O O . CYS A 1 282 ? 10.131 18.287 0.317 1 95.75 282 CYS A O 1
ATOM 2273 N N . ARG A 1 283 ? 9.454 16.409 -0.645 1 95.54 283 ARG A N 1
ATOM 2274 C CA . ARG A 1 283 ? 9.21 17.059 -1.928 1 95.54 283 ARG A CA 1
ATOM 2275 C C . ARG A 1 283 ? 7.95 17.917 -1.876 1 95.54 283 ARG A C 1
ATOM 2277 O O . ARG A 1 283 ? 7.792 18.845 -2.672 1 95.54 283 ARG A O 1
ATOM 2284 N N . ILE A 1 284 ? 7.058 17.564 -0.961 1 97.03 284 ILE A N 1
ATOM 2285 C CA . ILE A 1 284 ? 5.811 18.319 -0.905 1 97.03 284 ILE A CA 1
ATOM 2286 C C . ILE A 1 284 ? 5.758 19.133 0.385 1 97.03 284 ILE A C 1
ATOM 2288 O O . ILE A 1 284 ? 4.675 19.452 0.882 1 97.03 284 ILE A O 1
ATOM 2292 N N . LEU A 1 285 ? 6.887 19.369 0.926 1 97 285 LEU A N 1
ATOM 2293 C CA . LEU A 1 285 ? 6.984 20.213 2.112 1 97 285 LEU A CA 1
ATOM 2294 C C . LEU A 1 285 ? 7.091 21.684 1.726 1 97 285 LEU A C 1
ATOM 2296 O O . LEU A 1 285 ? 7.939 22.057 0.913 1 97 285 LEU A O 1
ATOM 2300 N N . ARG A 1 286 ? 6.266 22.544 2.27 1 95.57 286 ARG A N 1
ATOM 2301 C CA . ARG A 1 286 ? 6.337 23.98 2.017 1 95.57 286 ARG A CA 1
ATOM 2302 C C . ARG A 1 286 ? 7.566 24.593 2.68 1 95.57 286 ARG A C 1
ATOM 2304 O O . ARG A 1 286 ? 8.049 24.085 3.695 1 95.57 286 ARG A O 1
ATOM 2311 N N . PRO A 1 287 ? 8.014 25.757 2.068 1 92.13 287 PRO A N 1
ATOM 2312 C CA . PRO A 1 287 ? 9.052 26.491 2.795 1 92.13 287 PRO A CA 1
ATOM 2313 C C . PRO A 1 287 ? 8.626 26.864 4.214 1 92.13 287 PRO A C 1
ATOM 2315 O O . PRO A 1 287 ? 7.509 27.344 4.421 1 92.13 287 PRO A O 1
ATOM 2318 N N . GLY A 1 288 ? 9.493 26.576 5.132 1 93.43 288 GLY A N 1
ATOM 2319 C CA . GLY A 1 288 ? 9.172 26.838 6.526 1 93.43 288 GLY A CA 1
ATOM 2320 C C . GLY A 1 288 ? 8.455 25.684 7.2 1 93.43 288 GLY A C 1
ATOM 2321 O O . GLY A 1 288 ? 8.236 25.706 8.413 1 93.43 288 GLY A O 1
ATOM 2322 N N . GLY A 1 289 ? 8.159 24.658 6.371 1 96.7 289 GLY A N 1
ATOM 2323 C CA . GLY A 1 289 ? 7.485 23.488 6.91 1 96.7 289 GLY A CA 1
ATOM 2324 C C . GLY A 1 289 ? 8.427 22.524 7.606 1 96.7 289 GLY A C 1
ATOM 2325 O O . GLY A 1 289 ? 9.646 22.702 7.567 1 96.7 289 GLY A O 1
ATOM 2326 N N . VAL A 1 290 ? 7.811 21.534 8.275 1 97.63 290 VAL A N 1
ATOM 2327 C CA . VAL A 1 290 ? 8.564 20.564 9.064 1 97.63 290 VAL A CA 1
ATOM 2328 C C . VAL A 1 290 ? 8.066 19.153 8.759 1 97.63 290 VAL A C 1
ATOM 2330 O O . VAL A 1 290 ? 6.861 18.927 8.632 1 97.63 290 VAL A O 1
ATOM 2333 N N . VAL A 1 291 ? 9.047 18.248 8.574 1 97.75 291 VAL A N 1
ATOM 2334 C CA . VAL A 1 291 ? 8.759 16.819 8.523 1 97.75 291 VAL A CA 1
ATOM 2335 C C . VAL A 1 291 ? 9.244 16.148 9.807 1 97.75 291 VAL A C 1
ATOM 2337 O O . VAL A 1 291 ? 10.334 16.449 10.299 1 97.75 291 VAL A O 1
ATOM 2340 N N . PHE A 1 292 ? 8.384 15.281 10.357 1 96.39 292 PHE A N 1
ATOM 2341 C CA . PHE A 1 292 ? 8.8 14.578 11.565 1 96.39 292 PHE A CA 1
ATOM 2342 C C . PHE A 1 292 ? 8.217 13.17 11.6 1 96.39 292 PHE A C 1
ATOM 2344 O O . PHE A 1 292 ? 7.314 12.847 10.825 1 96.39 292 PHE A O 1
ATOM 2351 N N . GLY A 1 293 ? 8.76 12.323 12.349 1 93.07 293 GLY A N 1
ATOM 2352 C CA . GLY A 1 293 ? 8.301 10.946 12.449 1 93.07 293 GLY A CA 1
ATOM 2353 C C . GLY A 1 293 ? 8.707 10.275 13.748 1 93.07 293 GLY A C 1
ATOM 2354 O O . GLY A 1 293 ? 9.413 10.87 14.566 1 93.07 293 GLY A O 1
ATOM 2355 N N . HIS A 1 294 ? 8.229 9.063 13.809 1 83.4 294 HIS A N 1
ATOM 2356 C CA . HIS A 1 294 ? 8.42 8.29 15.031 1 83.4 294 HIS A CA 1
ATOM 2357 C C . HIS A 1 294 ? 9.548 7.276 14.87 1 83.4 294 HIS A C 1
ATOM 2359 O O . HIS A 1 294 ? 10.231 7.258 13.844 1 83.4 294 HIS A O 1
ATOM 2365 N N . ASP A 1 295 ? 9.857 6.614 15.938 1 72.58 295 ASP A N 1
ATOM 2366 C CA . ASP A 1 295 ? 10.718 5.437 16.002 1 72.58 295 ASP A CA 1
ATOM 2367 C C . ASP A 1 295 ? 12.192 5.83 15.934 1 72.58 295 ASP A C 1
ATOM 2369 O O . ASP A 1 295 ? 12.994 5.145 15.296 1 72.58 295 ASP A O 1
ATOM 2373 N N . TYR A 1 296 ? 12.356 7.021 16.523 1 70.54 296 TYR A N 1
ATOM 2374 C CA . TYR A 1 296 ? 13.755 7.375 16.734 1 70.54 296 TYR A CA 1
ATOM 2375 C C . TYR A 1 296 ? 14.225 6.941 18.118 1 70.54 296 TYR A C 1
ATOM 2377 O O . TYR A 1 296 ? 13.617 7.302 19.128 1 70.54 296 TYR A O 1
ATOM 2385 N N . PHE A 1 297 ? 15.188 5.952 18.22 1 59.46 297 PHE A N 1
ATOM 2386 C CA . PHE A 1 297 ? 15.75 5.388 19.442 1 59.46 297 PHE A CA 1
ATOM 2387 C C . PHE A 1 297 ? 14.842 4.302 20.005 1 59.46 297 PHE A C 1
ATOM 2389 O O . PHE A 1 297 ? 14.749 4.133 21.223 1 59.46 297 PHE A O 1
ATOM 2396 N N . THR A 1 298 ? 13.975 3.777 19.271 1 53.69 298 THR A N 1
ATOM 2397 C CA . THR A 1 298 ? 13.143 2.68 19.753 1 53.69 298 THR A CA 1
ATOM 2398 C C . THR A 1 298 ? 13.675 1.339 19.258 1 53.69 298 THR A C 1
ATOM 2400 O O . THR A 1 298 ? 14.617 1.293 18.464 1 53.69 298 THR A O 1
ATOM 2403 N N . ALA A 1 299 ? 13.135 0.257 19.966 1 47.18 299 ALA A N 1
ATOM 2404 C CA . ALA A 1 299 ? 13.423 -1.102 19.513 1 47.18 299 ALA A CA 1
ATOM 2405 C C . ALA A 1 299 ? 13.188 -1.24 18.011 1 47.18 299 ALA A C 1
ATOM 2407 O O . ALA A 1 299 ? 13.825 -2.064 17.351 1 47.18 299 ALA A O 1
ATOM 2408 N N . ALA A 1 300 ? 12.265 -0.511 17.538 1 43.26 300 ALA A N 1
ATOM 2409 C CA . ALA A 1 300 ? 11.926 -0.56 16.118 1 43.26 300 ALA A CA 1
ATOM 2410 C C . ALA A 1 300 ? 13.007 0.105 15.272 1 43.26 300 ALA A C 1
ATOM 2412 O O . ALA A 1 300 ? 13.045 -0.069 14.052 1 43.26 300 ALA A O 1
ATOM 2413 N N . ASP A 1 301 ? 13.821 0.983 15.956 1 45.3 301 ASP A N 1
ATOM 2414 C CA . ASP A 1 301 ? 14.894 1.721 15.297 1 45.3 301 ASP A CA 1
ATOM 2415 C C . ASP A 1 301 ? 15.784 0.787 14.481 1 45.3 301 ASP A C 1
ATOM 2417 O O . ASP A 1 301 ? 16.268 1.159 13.41 1 45.3 301 ASP A O 1
ATOM 2421 N N . ASN A 1 302 ? 15.868 -0.38 14.989 1 52.57 302 ASN A N 1
ATOM 2422 C CA . ASN A 1 302 ? 16.668 -1.348 14.246 1 52.57 302 ASN A CA 1
ATOM 2423 C C . ASN A 1 302 ? 15.925 -1.862 13.016 1 52.57 302 ASN A C 1
ATOM 2425 O O . ASN A 1 302 ? 16.502 -2.571 12.189 1 52.57 302 ASN A O 1
ATOM 2429 N N . ARG A 1 303 ? 14.776 -1.247 12.841 1 61.94 303 ARG A N 1
ATOM 2430 C CA . ARG A 1 303 ? 14.029 -1.825 11.728 1 61.94 303 ARG A CA 1
ATOM 2431 C C . ARG A 1 303 ? 14.199 -0.991 10.463 1 61.94 303 ARG A C 1
ATOM 2433 O O . ARG A 1 303 ? 13.819 -1.423 9.373 1 61.94 303 ARG A O 1
ATOM 2440 N N . GLY A 1 304 ? 14.698 0.131 10.643 1 79.1 304 GLY A N 1
ATOM 2441 C CA . GLY A 1 304 ? 15.033 0.74 9.366 1 79.1 304 GLY A CA 1
ATOM 2442 C C . GLY A 1 304 ? 14.737 2.228 9.318 1 79.1 304 GLY A C 1
ATOM 2443 O O . GLY A 1 304 ? 15.393 2.973 8.587 1 79.1 304 GLY A O 1
ATOM 2444 N N . GLY A 1 305 ? 13.808 2.683 10.229 1 85.77 305 GLY A N 1
ATOM 2445 C CA . GLY A 1 305 ? 13.41 4.081 10.184 1 85.77 305 GLY A CA 1
ATOM 2446 C C . GLY A 1 305 ? 14.553 5.037 10.466 1 85.77 305 GLY A C 1
ATOM 2447 O O . GLY A 1 305 ? 14.778 5.984 9.71 1 85.77 305 GLY A O 1
ATOM 2448 N N . ARG A 1 306 ? 15.272 4.809 11.462 1 88.33 306 ARG A N 1
ATOM 2449 C CA . ARG A 1 306 ? 16.387 5.671 11.838 1 88.33 306 ARG A CA 1
ATOM 2450 C C . ARG A 1 306 ? 17.457 5.688 10.752 1 88.33 306 ARG A C 1
ATOM 2452 O O . ARG A 1 306 ? 17.998 6.745 10.422 1 88.33 306 ARG A O 1
ATOM 2459 N N . ARG A 1 307 ? 17.755 4.508 10.229 1 90.02 307 ARG A N 1
ATOM 2460 C CA . ARG A 1 307 ? 18.765 4.424 9.178 1 90.02 307 ARG A CA 1
ATOM 2461 C C . ARG A 1 307 ? 18.335 5.206 7.942 1 90.02 307 ARG A C 1
ATOM 2463 O O . ARG A 1 307 ? 19.162 5.838 7.281 1 90.02 307 ARG A O 1
ATOM 2470 N N . ALA A 1 308 ? 17.083 5.125 7.658 1 92.64 308 ALA A N 1
ATOM 2471 C CA . ALA A 1 308 ? 16.565 5.828 6.487 1 92.64 308 ALA A CA 1
ATOM 2472 C C . ALA A 1 308 ? 16.661 7.34 6.669 1 92.64 308 ALA A C 1
ATOM 2474 O O . ALA A 1 308 ? 17.096 8.054 5.762 1 92.64 308 ALA A O 1
ATOM 2475 N N . VAL A 1 309 ? 16.294 7.798 7.857 1 92.68 309 VAL A N 1
ATOM 2476 C CA . VAL A 1 309 ? 16.317 9.231 8.131 1 92.68 309 VAL A CA 1
ATOM 2477 C C . VAL A 1 309 ? 17.76 9.732 8.14 1 92.68 309 VAL A C 1
ATOM 2479 O O . VAL A 1 309 ? 18.056 10.8 7.6 1 92.68 309 VAL A O 1
ATOM 2482 N N . ASN A 1 310 ? 18.617 8.971 8.729 1 90.86 310 ASN A N 1
ATOM 2483 C CA . ASN A 1 310 ? 20.025 9.347 8.786 1 90.86 310 ASN A CA 1
ATOM 2484 C C . ASN A 1 310 ? 20.634 9.452 7.39 1 90.86 310 ASN A C 1
ATOM 2486 O O . ASN A 1 310 ? 21.324 10.425 7.081 1 90.86 310 ASN A O 1
ATOM 2490 N N . LEU A 1 311 ? 20.417 8.453 6.612 1 90.66 311 LEU A N 1
ATOM 2491 C CA . LEU A 1 311 ? 20.975 8.457 5.264 1 90.66 311 LEU A CA 1
ATOM 2492 C C . LEU A 1 311 ? 20.412 9.616 4.447 1 90.66 311 LEU A C 1
ATOM 2494 O O . LEU A 1 311 ? 21.15 10.28 3.715 1 90.66 311 LEU A O 1
ATOM 2498 N N . PHE A 1 312 ? 19.152 9.849 4.53 1 92.92 312 PHE A N 1
ATOM 2499 C CA . PHE A 1 312 ? 18.509 10.932 3.795 1 92.92 312 PHE A CA 1
ATOM 2500 C C . PHE A 1 312 ? 19.11 12.278 4.179 1 92.92 312 PHE A C 1
ATOM 2502 O O . PHE A 1 312 ? 19.432 13.091 3.309 1 92.92 312 PHE A O 1
ATOM 2509 N N . ALA A 1 313 ? 19.155 12.519 5.497 1 92.43 313 ALA A N 1
ATOM 2510 C CA . ALA A 1 313 ? 19.708 13.775 5.996 1 92.43 313 ALA A CA 1
ATOM 2511 C C . ALA A 1 313 ? 21.147 13.967 5.526 1 92.43 313 ALA A C 1
ATOM 2513 O O . ALA A 1 313 ? 21.53 15.063 5.111 1 92.43 313 ALA A O 1
ATOM 2514 N N . GLN A 1 314 ? 21.871 12.909 5.584 1 89.08 314 GLN A N 1
ATOM 2515 C CA . GLN A 1 314 ? 23.263 12.955 5.15 1 89.08 314 GLN A CA 1
ATOM 2516 C C . GLN A 1 314 ? 23.366 13.307 3.669 1 89.08 314 GLN A C 1
ATOM 2518 O O . GLN A 1 314 ? 24.151 14.177 3.285 1 89.08 314 GLN A O 1
ATOM 2523 N N . MET A 1 315 ? 22.581 12.719 2.861 1 88.18 315 MET A N 1
ATOM 2524 C CA . MET A 1 315 ? 22.645 12.889 1.412 1 88.18 315 MET A CA 1
ATOM 2525 C C . MET A 1 315 ? 22.177 14.282 1.006 1 88.18 315 MET A C 1
ATOM 2527 O O . MET A 1 315 ? 22.547 14.781 -0.058 1 88.18 315 MET A O 1
ATOM 2531 N N . ASN A 1 316 ? 21.398 14.913 1.858 1 90.56 316 ASN A N 1
ATOM 2532 C CA . ASN A 1 316 ? 20.808 16.191 1.474 1 90.56 316 ASN A CA 1
ATOM 2533 C C . ASN A 1 316 ? 21.349 17.336 2.325 1 90.56 316 ASN A C 1
ATOM 2535 O O . ASN A 1 316 ? 20.872 18.468 2.224 1 90.56 316 ASN A O 1
ATOM 2539 N N . GLY A 1 317 ? 22.28 17.097 3.213 1 91.11 317 GLY A N 1
ATOM 2540 C CA . GLY A 1 317 ? 22.884 18.121 4.05 1 91.11 317 GLY A CA 1
ATOM 2541 C C . GLY A 1 317 ? 21.921 18.708 5.064 1 91.11 317 GLY A C 1
ATOM 2542 O O . GLY A 1 317 ? 21.928 19.916 5.307 1 91.11 317 GLY A O 1
ATOM 2543 N N . LEU A 1 318 ? 21.071 17.848 5.58 1 92.51 318 LEU A N 1
ATOM 2544 C CA . LEU A 1 318 ? 20.071 18.296 6.543 1 92.51 318 LEU A CA 1
ATOM 2545 C C . LEU A 1 318 ? 20.466 17.9 7.962 1 92.51 318 LEU A C 1
ATOM 2547 O O . LEU A 1 318 ? 21.212 16.938 8.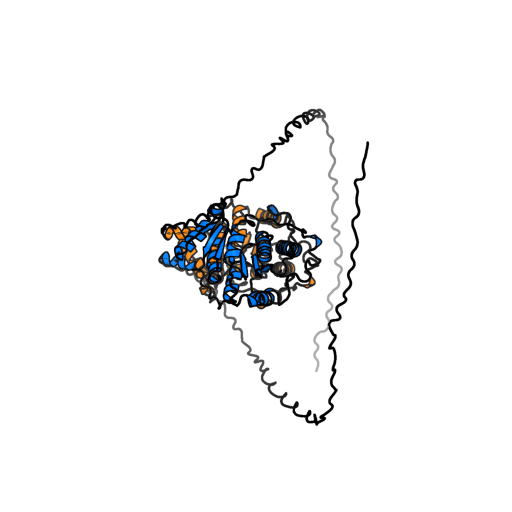157 1 92.51 318 LEU A O 1
ATOM 2551 N N . LYS A 1 319 ? 19.94 18.646 8.9 1 92.02 319 LYS A N 1
ATOM 2552 C CA . LYS A 1 319 ? 20.129 18.338 10.315 1 92.02 319 LYS A CA 1
ATOM 2553 C C . LYS A 1 319 ? 18.885 17.682 10.906 1 92.02 319 LYS A C 1
ATOM 2555 O O . LYS A 1 319 ? 17.76 18.082 10.599 1 92.02 319 LYS A O 1
ATOM 2560 N N . ILE A 1 320 ? 19.125 16.691 11.753 1 92.83 320 ILE A N 1
ATOM 2561 C CA . ILE A 1 320 ? 18.043 16.006 12.452 1 92.83 320 ILE A CA 1
ATOM 2562 C C . ILE A 1 320 ? 17.97 16.495 13.897 1 92.83 320 ILE A C 1
ATOM 2564 O O . ILE A 1 320 ? 18.974 16.487 14.612 1 92.83 320 ILE A O 1
ATOM 2568 N N . GLN A 1 321 ? 16.826 16.934 14.235 1 92.78 321 GLN A N 1
ATOM 2569 C CA . GLN A 1 321 ? 16.541 17.223 15.637 1 92.78 321 GLN A CA 1
ATOM 2570 C C . GLN A 1 321 ? 15.675 16.131 16.258 1 92.78 321 GLN A C 1
ATOM 2572 O O . GLN A 1 321 ? 14.983 15.4 15.547 1 92.78 321 GLN A O 1
ATOM 2577 N N . THR A 1 322 ? 15.792 15.999 17.528 1 89.32 322 THR A N 1
ATOM 2578 C CA . THR A 1 322 ? 14.958 15.011 18.203 1 89.32 322 THR A CA 1
ATOM 2579 C C . THR A 1 322 ? 14.084 15.675 19.264 1 89.32 322 THR A C 1
ATOM 2581 O O . THR A 1 322 ? 14.498 16.649 19.896 1 89.32 322 THR A O 1
ATOM 2584 N N . ASP A 1 323 ? 12.973 15.249 19.355 1 88.07 323 ASP A N 1
ATOM 2585 C CA . ASP A 1 323 ? 12.006 15.608 20.388 1 88.07 323 ASP A CA 1
ATOM 2586 C C . ASP A 1 323 ? 11.318 14.367 20.952 1 88.07 323 ASP A C 1
ATOM 2588 O O . ASP A 1 323 ? 10.361 13.86 20.364 1 88.07 323 ASP A O 1
ATOM 2592 N N . GLY A 1 324 ? 11.841 13.869 22.135 1 81.77 324 GLY A N 1
ATOM 2593 C CA . GLY A 1 324 ? 11.423 12.557 22.605 1 81.77 324 GLY A CA 1
ATOM 2594 C C . GLY A 1 324 ? 11.798 11.436 21.655 1 81.77 324 GLY A C 1
ATOM 2595 O O . GLY A 1 324 ? 12.958 11.317 21.253 1 81.77 324 GLY A O 1
ATOM 2596 N N . GLN A 1 325 ? 10.753 10.739 21.292 1 82.13 325 GLN A N 1
ATOM 2597 C CA . GLN A 1 325 ? 10.986 9.598 20.412 1 82.13 325 GLN A CA 1
ATOM 2598 C C . GLN A 1 325 ? 10.798 9.985 18.948 1 82.13 325 GLN A C 1
ATOM 2600 O O . GLN A 1 325 ? 10.783 9.121 18.069 1 82.13 325 GLN A O 1
ATOM 2605 N N . HIS A 1 326 ? 10.776 11.298 18.695 1 90.22 326 HIS A N 1
ATOM 2606 C CA . HIS A 1 326 ? 10.508 11.755 17.335 1 90.22 326 HIS A CA 1
ATOM 2607 C C . HIS A 1 326 ? 11.732 12.433 16.73 1 90.22 326 HIS A C 1
ATOM 2609 O O . HIS A 1 326 ? 12.475 13.124 17.432 1 90.22 326 HIS A O 1
ATOM 2615 N N . TRP A 1 327 ? 11.963 12.147 15.49 1 92.83 327 TRP A N 1
ATOM 2616 C CA . TRP A 1 327 ? 12.927 12.919 14.711 1 92.83 327 TRP A CA 1
ATOM 2617 C C . TRP A 1 327 ? 12.242 14.073 13.987 1 92.83 327 TRP A C 1
ATOM 2619 O O . TRP A 1 327 ? 11.073 13.97 13.607 1 92.83 327 TRP A O 1
ATOM 2629 N N . VAL A 1 328 ? 12.948 15.192 13.804 1 95.3 328 VAL A N 1
ATOM 2630 C CA . VAL A 1 328 ? 12.413 16.405 13.194 1 95.3 328 VAL A CA 1
ATOM 2631 C C . VAL A 1 328 ? 13.412 16.959 12.181 1 95.3 328 VAL A C 1
ATOM 2633 O O . VAL A 1 328 ? 14.6 17.092 12.481 1 95.3 328 VAL A O 1
ATOM 2636 N N . ILE A 1 329 ? 12.931 17.226 10.982 1 95.22 329 ILE A N 1
ATOM 2637 C CA . ILE A 1 329 ? 13.729 17.863 9.94 1 95.22 329 ILE A CA 1
ATOM 2638 C C . ILE A 1 329 ? 13.007 19.107 9.426 1 95.22 329 ILE A C 1
ATOM 2640 O O . ILE A 1 329 ? 11.854 19.029 8.995 1 95.22 329 ILE A O 1
ATOM 2644 N N . ASP A 1 330 ? 13.696 20.218 9.382 1 93.41 330 ASP A N 1
ATOM 2645 C CA . ASP A 1 330 ? 13.169 21.475 8.859 1 93.41 330 ASP A CA 1
ATOM 2646 C C . ASP A 1 330 ? 13.42 21.594 7.358 1 93.41 330 ASP A C 1
ATOM 2648 O O . ASP A 1 330 ? 14.371 21.009 6.834 1 93.41 330 ASP A O 1
ATOM 2652 N N . SER A 1 331 ? 12.405 22.232 6.741 1 84.02 331 SER A N 1
ATOM 2653 C CA . SER A 1 331 ? 12.643 22.525 5.332 1 84.02 331 SER A CA 1
ATOM 2654 C C . SER A 1 331 ? 13.864 23.421 5.152 1 84.02 331 SER A C 1
ATOM 2656 O O . SER A 1 331 ? 14.188 24.221 6.032 1 84.02 331 SER A O 1
ATOM 2658 N N . ALA A 1 332 ? 14.742 23.057 4.194 1 63.35 332 ALA A N 1
ATOM 2659 C CA . ALA A 1 332 ? 15.912 23.894 3.94 1 63.35 332 ALA A CA 1
ATOM 2660 C C . ALA A 1 332 ? 15.499 25.287 3.473 1 63.35 332 ALA A C 1
ATOM 2662 O O . ALA A 1 332 ? 14.421 25.463 2.901 1 63.35 332 ALA A O 1
ATOM 2663 N N . MET B 1 1 ? -39.294 -38.183 -73.948 1 16.13 1 MET B N 1
ATOM 2664 C CA . MET B 1 1 ? -39.339 -39.537 -73.404 1 16.13 1 MET B CA 1
ATOM 2665 C C . MET B 1 1 ? -39.048 -39.532 -71.907 1 16.13 1 MET B C 1
ATOM 2667 O O . MET B 1 1 ? -38.509 -38.558 -71.378 1 16.13 1 MET B O 1
ATOM 2671 N N . GLU B 1 2 ? -38.623 -40.745 -71.311 1 14.51 2 GLU B N 1
ATOM 2672 C CA . GLU B 1 2 ? -39.108 -41.835 -70.469 1 14.51 2 GLU B CA 1
ATOM 2673 C C . GLU B 1 2 ? -38.526 -41.745 -69.062 1 14.51 2 GLU B C 1
ATOM 2675 O O . GLU B 1 2 ? -39.225 -41.996 -68.078 1 14.51 2 GLU B O 1
ATOM 2680 N N . GLN B 1 3 ? -37.211 -41.794 -69.027 1 15.42 3 GLN B N 1
ATOM 2681 C CA . GLN B 1 3 ? -36.78 -42.879 -68.153 1 15.42 3 GLN B CA 1
ATOM 2682 C C . GLN B 1 3 ? -37.154 -42.598 -66.701 1 15.42 3 GLN B C 1
ATOM 2684 O O . GLN B 1 3 ? -37.318 -41.44 -66.31 1 15.42 3 GLN B O 1
ATOM 2689 N N . ASP B 1 4 ? -36.929 -43.514 -65.761 1 13.46 4 ASP B N 1
ATOM 2690 C CA . ASP B 1 4 ? -37.371 -44.53 -64.812 1 13.46 4 ASP B CA 1
ATOM 2691 C C . ASP B 1 4 ? -37.017 -44.136 -63.38 1 13.46 4 ASP B C 1
ATOM 2693 O O . ASP B 1 4 ? -37.633 -44.618 -62.427 1 13.46 4 ASP B O 1
ATOM 2697 N N . LYS B 1 5 ? -35.685 -43.615 -63.192 1 16.08 5 LYS B N 1
ATOM 2698 C CA . LYS B 1 5 ? -35.108 -44.409 -62.112 1 16.08 5 LYS B CA 1
ATOM 2699 C C . LYS B 1 5 ? -35.93 -44.28 -60.833 1 16.08 5 LYS B C 1
ATOM 2701 O O . LYS B 1 5 ? -36.542 -43.239 -60.586 1 16.08 5 LYS B O 1
ATOM 2706 N N . LYS B 1 6 ? -35.582 -45.139 -59.966 1 15.9 6 LYS B N 1
ATOM 2707 C CA . LYS B 1 6 ? -35.944 -46.138 -58.964 1 15.9 6 LYS B CA 1
ATOM 2708 C C . LYS B 1 6 ? -36.208 -45.486 -57.609 1 15.9 6 LYS B C 1
ATOM 2710 O O . LYS B 1 6 ? -35.441 -44.628 -57.167 1 15.9 6 LYS B O 1
ATOM 2715 N N . GLU B 1 7 ? -37.42 -45.435 -57.06 1 14.96 7 GLU B N 1
ATOM 2716 C CA . GLU B 1 7 ? -38.379 -45.425 -55.96 1 14.96 7 GLU B CA 1
ATOM 2717 C C . GLU B 1 7 ? -37.754 -45.97 -54.678 1 14.96 7 GLU B C 1
ATOM 2719 O O . GLU B 1 7 ? -37.793 -45.314 -53.635 1 14.96 7 GLU B O 1
ATOM 2724 N N . GLY B 1 8 ? -37.86 -47.347 -54.589 1 14.15 8 GLY B N 1
ATOM 2725 C CA . GLY B 1 8 ? -38.722 -47.999 -53.617 1 14.15 8 GLY B CA 1
ATOM 2726 C C . GLY B 1 8 ? -38.034 -48.262 -52.29 1 14.15 8 GLY B C 1
ATOM 2727 O O . GLY B 1 8 ? -38.695 -48.397 -51.258 1 14.15 8 GLY B O 1
ATOM 2728 N N . ASN B 1 9 ? -36.725 -48.873 -52.377 1 15.15 9 ASN B N 1
ATOM 2729 C CA . ASN B 1 9 ? -36.749 -50.174 -51.717 1 15.15 9 ASN B CA 1
ATOM 2730 C C . ASN B 1 9 ? -36.96 -50.037 -50.212 1 15.15 9 ASN B C 1
ATOM 2732 O O . ASN B 1 9 ? -36.685 -48.983 -49.637 1 15.15 9 ASN B O 1
ATOM 2736 N N . GLY B 1 10 ? -37.467 -51.115 -49.532 1 14.14 10 GLY B N 1
ATOM 2737 C CA . GLY B 1 10 ? -38.208 -51.888 -48.548 1 14.14 10 GLY B CA 1
ATOM 2738 C C . GLY B 1 10 ? -37.491 -52.003 -47.216 1 14.14 10 GLY B C 1
ATOM 2739 O O . GLY B 1 10 ? -38.05 -52.521 -46.247 1 14.14 10 GLY B O 1
ATOM 2740 N N . ARG B 1 11 ? -36.031 -52.051 -47.18 1 15.33 11 ARG B N 1
ATOM 2741 C CA . ARG B 1 11 ? -35.678 -53.239 -46.409 1 15.33 11 ARG B CA 1
ATOM 2742 C C . ARG B 1 11 ? -36.297 -53.192 -45.016 1 15.33 11 ARG B C 1
ATOM 2744 O O . ARG B 1 11 ? -36.6 -52.113 -44.502 1 15.33 11 ARG B O 1
ATOM 2751 N N . MET B 1 12 ? -36.19 -54.319 -44.363 1 15.18 12 MET B N 1
ATOM 2752 C CA . MET B 1 12 ? -36.667 -55.402 -43.508 1 15.18 12 MET B CA 1
ATOM 2753 C C . MET B 1 12 ? -36.617 -54.996 -42.038 1 15.18 12 MET B C 1
ATOM 2755 O O . MET B 1 12 ? -35.854 -54.105 -41.662 1 15.18 12 MET B O 1
ATOM 2759 N N . ASN B 1 13 ? -37.455 -55.644 -41.193 1 14.67 13 ASN B N 1
ATOM 2760 C CA . ASN B 1 13 ? -38.321 -55.905 -40.048 1 14.67 13 ASN B CA 1
ATOM 2761 C C . ASN B 1 13 ? -37.519 -56.034 -38.756 1 14.67 13 ASN B C 1
ATOM 2763 O O . ASN B 1 13 ? -37.835 -55.386 -37.757 1 14.67 13 ASN B O 1
ATOM 2767 N N . LEU B 1 14 ? -36.782 -57.223 -38.575 1 15.43 14 LEU B N 1
ATOM 2768 C CA . LEU B 1 14 ? -37.182 -58.227 -37.596 1 15.43 14 LEU B CA 1
ATOM 2769 C C . LEU B 1 14 ? -36.666 -57.868 -36.207 1 15.43 14 LEU B C 1
ATOM 2771 O O . LEU B 1 14 ? -35.757 -57.046 -36.071 1 15.43 14 LEU B O 1
ATOM 2775 N N . GLY B 1 15 ? -36.94 -58.769 -35.198 1 14.32 15 GLY B N 1
ATOM 2776 C CA . GLY B 1 15 ? -37.472 -59.207 -33.917 1 14.32 15 GLY B CA 1
ATOM 2777 C C . GLY B 1 15 ? -36.42 -59.274 -32.826 1 14.32 15 GLY B C 1
ATOM 2778 O O . GLY B 1 15 ? -36.707 -59.702 -31.706 1 14.32 15 GLY B O 1
ATOM 2779 N N . LYS B 1 16 ? -35.061 -58.998 -33.131 1 14.63 16 LYS B N 1
ATOM 2780 C CA . LYS B 1 16 ? -34.261 -59.946 -32.362 1 14.63 16 LYS B CA 1
ATOM 2781 C C . LYS B 1 16 ? -34.497 -59.776 -30.864 1 14.63 16 LYS B C 1
ATOM 2783 O O . LYS B 1 16 ? -34.326 -58.681 -30.324 1 14.63 16 LYS B O 1
ATOM 2788 N N . GLU B 1 17 ? -35.257 -60.711 -30.252 1 14.97 17 GLU B N 1
ATOM 2789 C CA . GLU B 1 17 ? -35.837 -61.176 -28.996 1 14.97 17 GLU B CA 1
ATOM 2790 C C . GLU B 1 17 ? -34.842 -61.042 -27.846 1 14.97 17 GLU B C 1
ATOM 2792 O O . GLU B 1 17 ? -35.146 -60.426 -26.823 1 14.97 17 GLU B O 1
ATOM 2797 N N . ARG B 1 18 ? -34.119 -62.22 -27.55 1 14.29 18 ARG B N 1
ATOM 2798 C CA . ARG B 1 18 ? -34.371 -63.134 -26.44 1 14.29 18 ARG B CA 1
ATOM 2799 C C . ARG B 1 18 ? -33.478 -62.807 -25.248 1 14.29 18 ARG B C 1
ATOM 2801 O O . ARG B 1 18 ? -33.931 -62.831 -24.101 1 14.29 18 ARG B O 1
ATOM 2808 N N . LYS B 1 19 ? -32.111 -62.84 -25.424 1 14.55 19 LYS B N 1
ATOM 2809 C CA . LYS B 1 19 ? -31.492 -63.862 -24.585 1 14.55 19 LYS B CA 1
ATOM 2810 C C . LYS B 1 19 ? -31.462 -63.428 -23.122 1 14.55 19 LYS B C 1
ATOM 2812 O O . LYS B 1 19 ? -31.066 -62.303 -22.811 1 14.55 19 LYS B O 1
ATOM 2817 N N . GLU B 1 20 ? -32.098 -64.203 -22.227 1 14.54 20 GLU B N 1
ATOM 2818 C CA . GLU B 1 20 ? -32.486 -64.546 -20.862 1 14.54 20 GLU B CA 1
ATOM 2819 C C . GLU B 1 20 ? -31.269 -64.622 -19.945 1 14.54 20 GLU B C 1
ATOM 2821 O O . GLU B 1 20 ? -31.386 -65.003 -18.779 1 14.54 20 GLU B O 1
ATOM 2826 N N . LYS B 1 21 ? -30.084 -64.228 -20.401 1 15.03 21 LYS B N 1
ATOM 2827 C CA . LYS B 1 21 ? -29.112 -65.014 -19.648 1 15.03 21 LYS B CA 1
ATOM 2828 C C . LYS B 1 21 ? -29.4 -64.956 -18.15 1 15.03 21 LYS B C 1
ATOM 2830 O O . LYS B 1 21 ? -29.54 -63.872 -17.581 1 15.03 21 LYS B O 1
ATOM 2835 N N . GLU B 1 22 ? -29.7 -66.13 -17.545 1 14.4 22 GLU B N 1
ATOM 2836 C CA . GLU B 1 22 ? -30.108 -66.824 -16.328 1 14.4 22 GLU B CA 1
ATOM 2837 C C . GLU B 1 22 ? -29.201 -66.462 -15.156 1 14.4 22 GLU B C 1
ATOM 2839 O O . GLU B 1 22 ? -29.679 -66.217 -14.046 1 14.4 22 GLU B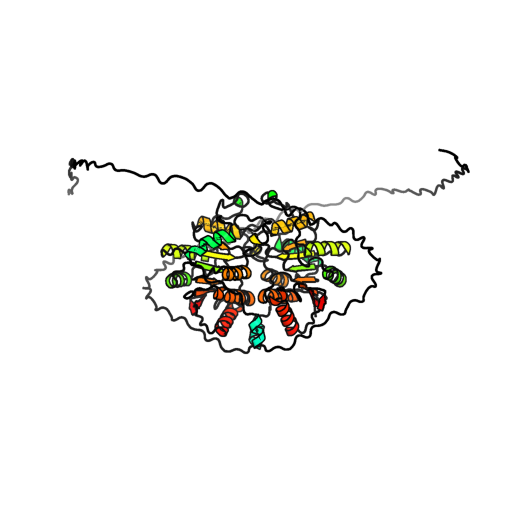 O 1
ATOM 2844 N N . THR B 1 23 ? -27.865 -66.769 -15.289 1 14.85 23 THR B N 1
ATOM 2845 C CA . THR B 1 23 ? -27.466 -67.849 -14.395 1 14.85 23 THR B CA 1
ATOM 2846 C C . THR B 1 23 ? -27.506 -67.39 -12.94 1 14.85 23 THR B C 1
ATOM 2848 O O . THR B 1 23 ? -27.412 -66.193 -12.659 1 14.85 23 THR B O 1
ATOM 2851 N N . GLU B 1 24 ? -26.978 -68.269 -12.051 1 14.7 24 GLU B N 1
ATOM 2852 C CA . GLU B 1 24 ? -27.137 -69.082 -10.849 1 14.7 24 GLU B CA 1
ATOM 2853 C C . GLU B 1 24 ? -26.706 -68.314 -9.603 1 14.7 24 GLU B C 1
ATOM 2855 O O . GLU B 1 24 ? -25.828 -67.452 -9.671 1 14.7 24 GLU B O 1
ATOM 2860 N N . ILE B 1 25 ? -27.242 -68.691 -8.422 1 14.97 25 ILE B N 1
ATOM 2861 C CA . ILE B 1 25 ? -27.782 -68.59 -7.071 1 14.97 25 ILE B CA 1
ATOM 2862 C C . ILE B 1 25 ? -26.64 -68.604 -6.057 1 14.97 25 ILE B C 1
ATOM 2864 O O . ILE B 1 25 ? -26.774 -68.069 -4.954 1 14.97 25 ILE B O 1
ATOM 2868 N N . MET B 1 26 ? -25.361 -69.235 -6.373 1 14.79 26 MET B N 1
ATOM 2869 C CA . MET B 1 26 ? -25.113 -70.174 -5.283 1 14.79 26 MET B CA 1
ATOM 2870 C C . MET B 1 26 ? -24.915 -69.436 -3.963 1 14.79 26 MET B C 1
ATOM 2872 O O . MET B 1 26 ? -24.43 -68.304 -3.947 1 14.79 26 MET B O 1
ATOM 2876 N N . ALA B 1 27 ? -25.257 -70.159 -2.779 1 15.23 27 ALA B N 1
ATOM 2877 C CA . ALA B 1 27 ? -25.675 -70.264 -1.383 1 15.23 27 ALA B CA 1
ATOM 2878 C C . ALA B 1 27 ? -24.498 -70.03 -0.44 1 15.23 27 ALA B C 1
ATOM 2880 O O . ALA B 1 27 ? -24.65 -70.106 0.782 1 15.23 27 ALA B O 1
ATOM 2881 N N . PHE B 1 28 ? -23.471 -69.356 -0.853 1 15.24 28 PHE B N 1
ATOM 2882 C CA . PHE B 1 28 ? -22.387 -69.862 -0.02 1 15.24 28 PHE B CA 1
ATOM 2883 C C . PHE B 1 28 ? -22.732 -69.726 1.459 1 15.24 28 PHE B C 1
ATOM 2885 O O . PHE B 1 28 ? -23.38 -68.758 1.864 1 15.24 28 PHE B O 1
ATOM 2892 N N . ASN B 1 29 ? -22.301 -70.755 2.11 1 15.13 29 ASN B N 1
ATOM 2893 C CA . ASN B 1 29 ? -22.426 -71.463 3.38 1 15.13 29 ASN B CA 1
ATOM 2894 C C . ASN B 1 29 ? -22.112 -70.552 4.563 1 15.13 29 ASN B C 1
ATOM 2896 O O . ASN B 1 29 ? -21.431 -69.537 4.407 1 15.13 29 ASN B O 1
ATOM 2900 N N . GLU B 1 30 ? -22.063 -71.24 5.663 1 15.27 30 GLU B N 1
ATOM 2901 C CA . GLU B 1 30 ? -22.591 -71.248 7.024 1 15.27 30 GLU B CA 1
ATOM 2902 C C . GLU B 1 30 ? -21.673 -70.488 7.977 1 15.27 30 GLU B C 1
ATOM 2904 O O . GLU B 1 30 ? -22.137 -69.666 8.771 1 15.27 30 GLU B O 1
ATOM 2909 N N . PRO B 1 31 ? -20.327 -70.946 8.155 1 15.47 31 PRO B N 1
ATOM 2910 C CA . PRO B 1 31 ? -20.31 -71.517 9.504 1 15.47 31 PRO B CA 1
ATOM 2911 C C . PRO B 1 31 ? -20.269 -70.45 10.596 1 15.47 31 PRO B C 1
ATOM 2913 O O . PRO B 1 31 ? -20.028 -69.275 10.307 1 15.47 31 PRO B O 1
ATOM 2916 N N . GLU B 1 32 ? -19.346 -70.703 11.607 1 15.6 32 GLU B N 1
ATOM 2917 C CA . GLU B 1 32 ? -19.432 -71.07 13.017 1 15.6 32 GLU B CA 1
ATOM 2918 C C . GLU B 1 32 ? -19.197 -69.861 13.918 1 15.6 32 GLU B C 1
ATOM 2920 O O . GLU B 1 32 ? -18.613 -68.864 13.488 1 15.6 32 GLU B O 1
ATOM 2925 N N . SER B 1 33 ? -19.036 -70.117 15.265 1 15.71 33 SER B N 1
ATOM 2926 C CA . SER B 1 33 ? -19.529 -69.859 16.614 1 15.71 33 SER B CA 1
ATOM 2927 C C . SER B 1 33 ? -18.637 -68.862 17.347 1 15.71 33 SER B C 1
ATOM 2929 O O . SER B 1 33 ? -19.132 -67.982 18.054 1 15.71 33 SER B O 1
ATOM 2931 N N . GLY B 1 34 ? -17.298 -69.009 17.442 1 15.04 34 GLY B N 1
ATOM 2932 C CA . GLY B 1 34 ? -16.912 -69.213 18.83 1 15.04 34 GLY B CA 1
ATOM 2933 C C . GLY B 1 34 ? -16.891 -67.93 19.638 1 15.04 34 GLY B C 1
ATOM 2934 O O . GLY B 1 34 ? -16.961 -66.835 19.076 1 15.04 34 GLY B O 1
ATOM 2935 N N . LYS B 1 35 ? -15.98 -67.949 20.837 1 15.83 35 LYS B N 1
ATOM 2936 C CA . LYS B 1 35 ? -16.113 -67.785 22.282 1 15.83 35 LYS B CA 1
ATOM 2937 C C . LYS B 1 35 ? -15.907 -66.329 22.691 1 15.83 35 LYS B C 1
ATOM 2939 O O . LYS B 1 35 ? -15.435 -65.516 21.894 1 15.83 35 LYS B O 1
ATOM 2944 N N . GLN B 1 36 ? -14.836 -65.997 23.619 1 15.34 36 GLN B N 1
ATOM 2945 C CA . GLN B 1 36 ? -14.924 -65.869 25.069 1 15.34 36 GLN B CA 1
ATOM 2946 C C . GLN B 1 36 ? -14.818 -64.409 25.501 1 15.34 36 GLN B C 1
ATOM 2948 O O . GLN B 1 36 ? -15.674 -63.909 26.234 1 15.34 36 GLN B O 1
ATOM 2953 N N . GLY B 1 37 ? -13.556 -63.901 26.161 1 16.32 37 GLY B N 1
ATOM 2954 C CA . GLY B 1 37 ? -13.366 -63.622 27.575 1 16.32 37 GLY B CA 1
ATOM 2955 C C . GLY B 1 37 ? -13.54 -62.156 27.923 1 16.32 37 GLY B C 1
ATOM 2956 O O . GLY B 1 37 ? -13.598 -61.304 27.033 1 16.32 37 GLY B O 1
ATOM 2957 N N . SER B 1 38 ? -13.239 -61.689 29.328 1 16.62 38 SER B N 1
ATOM 2958 C CA . SER B 1 38 ? -13.727 -61.038 30.54 1 16.62 38 SER B CA 1
ATOM 2959 C C . SER B 1 38 ? -13.167 -59.626 30.674 1 16.62 38 SER B C 1
ATOM 2961 O O . SER B 1 38 ? -13.528 -58.895 31.598 1 16.62 38 SER B O 1
ATOM 2963 N N . PHE B 1 39 ? -12.149 -59.094 29.946 1 17.7 39 PHE B N 1
ATOM 2964 C CA . PHE B 1 39 ? -11.262 -58.291 30.779 1 17.7 39 PHE B CA 1
ATOM 2965 C C . PHE B 1 39 ? -11.941 -56.993 31.197 1 17.7 39 PHE B C 1
ATOM 2967 O O . PHE B 1 39 ? -12.277 -56.161 30.351 1 17.7 39 PHE B O 1
ATOM 2974 N N . THR B 1 40 ? -12.551 -56.876 32.414 1 16.89 40 THR B N 1
ATOM 2975 C CA . THR B 1 40 ? -13.433 -56.057 33.239 1 16.89 40 THR B CA 1
ATOM 2976 C C . THR B 1 40 ? -12.855 -54.657 33.424 1 16.89 40 THR B C 1
ATOM 2978 O O . THR B 1 40 ? -13.53 -53.661 33.156 1 16.89 40 THR B O 1
ATOM 2981 N N . ARG B 1 41 ? -12.215 -54.266 34.767 1 17.07 41 ARG B N 1
ATOM 2982 C CA . ARG B 1 41 ? -12.778 -53.492 35.868 1 17.07 41 ARG B CA 1
ATOM 2983 C C . ARG B 1 41 ? -12.287 -52.048 35.829 1 17.07 41 ARG B C 1
ATOM 2985 O O . ARG B 1 41 ? -13.085 -51.113 35.927 1 17.07 41 ARG B O 1
ATOM 2992 N N . ARG B 1 42 ? -10.947 -51.606 36.351 1 17.02 42 ARG B N 1
ATOM 2993 C CA . ARG B 1 42 ? -10.751 -50.916 37.622 1 17.02 42 ARG B CA 1
ATOM 2994 C C . ARG B 1 42 ? -10.598 -49.413 37.412 1 17.02 42 ARG B C 1
ATOM 2996 O O . ARG B 1 42 ? -10.4 -48.664 38.37 1 17.02 42 ARG B O 1
ATOM 3003 N N . ARG B 1 43 ? -10.394 -48.739 36.226 1 17.5 43 ARG B N 1
ATOM 3004 C CA . ARG B 1 43 ? -9.461 -47.629 36.391 1 17.5 43 ARG B CA 1
ATOM 3005 C C . ARG B 1 43 ? -10.16 -46.407 36.977 1 17.5 43 ARG B C 1
ATOM 3007 O O . ARG B 1 43 ? -10.806 -45.648 36.252 1 17.5 43 ARG B O 1
ATOM 3014 N N . GLN B 1 44 ? -10.831 -46.379 38.193 1 16.66 44 GLN B N 1
ATOM 3015 C CA . GLN B 1 44 ? -11.723 -45.384 38.778 1 16.66 44 GLN B CA 1
ATOM 3016 C C . GLN B 1 44 ? -11.009 -44.05 38.971 1 16.66 44 GLN B C 1
ATOM 3018 O O . GLN B 1 44 ? -11.568 -42.992 38.675 1 16.66 44 GLN B O 1
ATOM 3023 N N . SER B 1 45 ? -9.993 -43.841 39.975 1 17.52 45 SER B N 1
ATOM 3024 C CA . SER B 1 45 ? -10.122 -43.084 41.215 1 17.52 45 SER B CA 1
ATOM 3025 C C . SER B 1 45 ? -9.754 -41.618 41.009 1 17.52 45 SER B C 1
ATOM 3027 O O . SER B 1 45 ? -10.436 -40.725 41.514 1 17.52 45 SER B O 1
ATOM 3029 N N . LEU B 1 46 ? -8.448 -41.108 40.704 1 18.63 46 LEU B N 1
ATOM 3030 C CA . LEU B 1 46 ? -7.675 -40.276 41.619 1 18.63 46 LEU B CA 1
ATOM 3031 C C . LEU B 1 46 ? -7.921 -38.795 41.347 1 18.63 46 LEU B C 1
ATOM 3033 O O . LEU B 1 46 ? -7.215 -37.936 41.88 1 18.63 46 LEU B O 1
ATOM 3037 N N . VAL B 1 47 ? -8.701 -38.187 40.443 1 18.27 47 VAL B N 1
ATOM 3038 C CA . VAL B 1 47 ? -8.294 -36.884 39.927 1 18.27 47 VAL B CA 1
ATOM 3039 C C . VAL B 1 47 ? -8.746 -35.784 40.886 1 18.27 47 VAL B C 1
ATOM 3041 O O . VAL B 1 47 ? -8.844 -34.617 40.5 1 18.27 47 VAL B O 1
ATOM 3044 N N . LYS B 1 48 ? -9.12 -35.888 42.156 1 18.58 48 LYS B N 1
ATOM 3045 C CA . LYS B 1 48 ? -9.979 -34.909 42.817 1 18.58 48 LYS B CA 1
ATOM 3046 C C . LYS B 1 48 ? -9.219 -33.617 43.103 1 18.58 48 LYS B C 1
ATOM 3048 O O . LYS B 1 48 ? -9.829 -32.574 43.348 1 18.58 48 LYS B O 1
ATOM 3053 N N . LYS B 1 49 ? -7.954 -33.551 43.694 1 19.21 49 LYS B N 1
ATOM 3054 C CA . LYS B 1 49 ? -7.751 -32.773 44.913 1 19.21 49 LYS B CA 1
ATOM 3055 C C . LYS B 1 49 ? -7.806 -31.275 44.624 1 19.21 49 LYS B C 1
ATOM 3057 O O . LYS B 1 49 ? -8.526 -30.534 45.295 1 19.21 49 LYS B O 1
ATOM 3062 N N . ASP B 1 50 ? -6.574 -30.439 44.57 1 19.31 50 ASP B N 1
ATOM 3063 C CA . ASP B 1 50 ? -6.09 -29.405 45.48 1 19.31 50 ASP B CA 1
ATOM 3064 C C . ASP B 1 50 ? -6.437 -28.011 44.962 1 19.31 50 ASP B C 1
ATOM 3066 O O . ASP B 1 50 ? -5.784 -27.503 44.048 1 19.31 50 ASP B O 1
ATOM 3070 N N . LEU B 1 51 ? -7.645 -27.6 44.675 1 21 51 LEU B N 1
ATOM 3071 C CA . LEU B 1 51 ? -8.159 -26.346 44.136 1 21 51 LEU B CA 1
ATOM 3072 C C . LEU B 1 51 ? -7.877 -25.189 45.089 1 21 51 LEU B C 1
ATOM 3074 O O . LEU B 1 51 ? -8.259 -24.048 44.817 1 21 51 LEU B O 1
ATOM 3078 N N . HIS B 1 52 ? -7.625 -25.401 46.44 1 21.7 52 HIS B N 1
ATOM 3079 C CA . HIS B 1 52 ? -8.103 -24.446 47.433 1 21.7 52 HIS B CA 1
ATOM 3080 C C . HIS B 1 52 ? -7.31 -23.145 47.372 1 21.7 52 HIS B C 1
ATOM 3082 O O . HIS B 1 52 ? -7.86 -22.066 47.605 1 21.7 52 HIS B O 1
ATOM 3088 N N . ARG B 1 53 ? -5.918 -23.124 47.528 1 20.41 53 ARG B N 1
ATOM 3089 C CA . ARG B 1 53 ? -5.275 -22.277 48.528 1 20.41 53 ARG B CA 1
ATOM 3090 C C . ARG B 1 53 ? -5.256 -20.82 48.081 1 20.41 53 ARG B C 1
ATOM 3092 O O . ARG B 1 53 ? -5.391 -19.911 48.903 1 20.41 53 ARG B O 1
ATOM 3099 N N . ASP B 1 54 ? -4.582 -20.407 46.934 1 21.45 54 ASP B N 1
ATOM 3100 C CA . ASP B 1 54 ? -3.648 -19.286 46.976 1 21.45 54 ASP B CA 1
ATOM 3101 C C . ASP B 1 54 ? -4.381 -17.954 46.839 1 21.45 54 ASP B C 1
ATOM 3103 O O . ASP B 1 54 ? -4.629 -17.488 45.725 1 21.45 54 ASP B O 1
ATOM 3107 N N . LEU B 1 55 ? -5.567 -17.78 47.468 1 21.56 55 LEU B N 1
ATOM 3108 C CA . LEU B 1 55 ? -6.416 -16.603 47.323 1 21.56 55 LEU B CA 1
ATOM 3109 C C . LEU B 1 55 ? -5.746 -15.372 47.926 1 21.56 55 LEU B C 1
ATOM 3111 O O . LEU B 1 55 ? -6.193 -14.245 47.702 1 21.56 55 LEU B O 1
ATOM 3115 N N . GLU B 1 56 ? -5.018 -15.574 49.047 1 22.33 56 GLU B N 1
ATOM 3116 C CA . GLU B 1 56 ? -5.003 -14.57 50.106 1 22.33 56 GLU B CA 1
ATOM 3117 C C . GLU B 1 56 ? -4.273 -13.306 49.658 1 22.33 56 GLU B C 1
ATOM 3119 O O . GLU B 1 56 ? -4.53 -12.218 50.177 1 22.33 56 GLU B O 1
ATOM 3124 N N . ALA B 1 57 ? -3.195 -13.402 48.961 1 21.63 57 ALA B N 1
ATOM 3125 C CA . ALA B 1 57 ? -2.109 -12.491 49.31 1 21.63 57 ALA B CA 1
ATOM 3126 C C . ALA B 1 57 ? -2.463 -11.051 48.948 1 21.63 57 ALA B C 1
ATOM 3128 O O . ALA B 1 57 ? -2.012 -10.11 49.605 1 21.63 57 ALA B O 1
ATOM 3129 N N . ILE B 1 58 ? -3.107 -10.662 47.827 1 20.39 58 ILE B N 1
ATOM 3130 C CA . ILE B 1 58 ? -2.521 -9.547 47.091 1 20.39 58 ILE B CA 1
ATOM 3131 C C . ILE B 1 58 ? -3.067 -8.228 47.633 1 20.39 58 ILE B C 1
ATOM 3133 O O . ILE B 1 58 ? -2.752 -7.157 47.109 1 20.39 58 ILE B O 1
ATOM 3137 N N . PHE B 1 59 ? -3.853 -8.207 48.712 1 21.16 59 PHE B N 1
ATOM 3138 C CA . PHE B 1 59 ? -4.671 -7 48.714 1 21.16 59 PHE B CA 1
ATOM 3139 C C . PHE B 1 59 ? -3.87 -5.805 49.216 1 21.16 59 PHE B C 1
ATOM 3141 O O . PHE B 1 59 ? -4.432 -4.737 49.469 1 21.16 59 PHE B O 1
ATOM 3148 N N . LEU B 1 60 ? -2.634 -5.922 49.666 1 21.81 60 LEU B N 1
ATOM 3149 C CA . LEU B 1 60 ? -2.274 -4.838 50.574 1 21.81 60 LEU B CA 1
ATOM 3150 C C . LEU B 1 60 ? -2.321 -3.492 49.859 1 21.81 60 LEU B C 1
ATOM 3152 O O . LEU B 1 60 ? -1.567 -3.261 48.911 1 21.81 60 LEU B O 1
ATOM 3156 N N . PHE B 1 61 ? -3.432 -2.771 49.812 1 22.16 61 PHE B N 1
ATOM 3157 C CA . PHE B 1 61 ? -3.805 -1.471 49.267 1 22.16 61 PHE B CA 1
ATOM 3158 C C . PHE B 1 61 ? -3.021 -0.354 49.945 1 22.16 61 PHE B C 1
ATOM 3160 O O . PHE B 1 61 ? -3.315 0.015 51.084 1 22.16 61 PHE B O 1
ATOM 3167 N N . ILE B 1 62 ? -1.652 -0.459 50.012 1 23.4 62 ILE B N 1
ATOM 3168 C CA . ILE B 1 62 ? -0.92 0.553 50.765 1 23.4 62 ILE B CA 1
ATOM 3169 C C . ILE B 1 62 ? -1.321 1.946 50.283 1 23.4 62 ILE B C 1
ATOM 3171 O O . ILE B 1 62 ? -1.278 2.231 49.084 1 23.4 62 ILE B O 1
ATOM 3175 N N . PHE B 1 63 ? -2.106 2.665 51.027 1 25.24 63 PHE B N 1
ATOM 3176 C CA . PHE B 1 63 ? -2.595 4.038 51.014 1 25.24 63 PHE B CA 1
ATOM 3177 C C . PHE B 1 63 ? -1.435 5.026 50.963 1 25.24 63 PHE B C 1
ATOM 3179 O O . PHE B 1 63 ? -0.923 5.444 52.004 1 25.24 63 PHE B O 1
ATOM 3186 N N . VAL B 1 64 ? -0.305 4.722 50.338 1 23.7 64 VAL B N 1
ATOM 3187 C CA . VAL B 1 64 ? 0.771 5.695 50.497 1 23.7 64 VAL B CA 1
ATOM 3188 C C . VAL B 1 64 ? 0.298 7.069 50.029 1 23.7 64 VAL B C 1
ATOM 3190 O O . VAL B 1 64 ? -0.2 7.213 48.91 1 23.7 64 VAL B O 1
ATOM 3193 N N . THR B 1 65 ? -0.087 7.899 50.908 1 23.71 65 THR B N 1
ATOM 3194 C CA . THR B 1 65 ? -0.399 9.324 50.897 1 23.71 65 THR B CA 1
ATOM 3195 C C . THR B 1 65 ? 0.664 10.105 50.129 1 23.71 65 THR B C 1
ATOM 3197 O O . THR B 1 65 ? 1.795 10.252 50.598 1 23.71 65 THR B O 1
ATOM 3200 N N . TYR B 1 66 ? 0.944 9.751 48.896 1 22.05 66 TYR B N 1
ATOM 3201 C CA . TYR B 1 66 ? 1.946 10.494 48.139 1 22.05 66 TYR B CA 1
ATOM 3202 C C . TYR B 1 66 ? 1.629 11.985 48.131 1 22.05 66 TYR B C 1
ATOM 3204 O O . TYR B 1 66 ? 0.548 12.394 47.702 1 22.05 66 TYR B O 1
ATOM 3212 N N . GLN B 1 67 ? 2.041 12.617 49.204 1 25.9 67 GLN B N 1
ATOM 3213 C CA . GLN B 1 67 ? 2.086 14.075 49.228 1 25.9 67 GLN B CA 1
ATOM 3214 C C . GLN B 1 67 ? 2.688 14.628 47.94 1 25.9 67 GLN B C 1
ATOM 3216 O O . GLN B 1 67 ? 3.805 14.266 47.564 1 25.9 67 GLN B O 1
ATOM 3221 N N . LEU B 1 68 ? 1.918 14.927 46.991 1 26.91 68 LEU B N 1
ATOM 3222 C CA . LEU B 1 68 ? 2.236 15.563 45.717 1 26.91 68 LEU B CA 1
ATOM 3223 C C . LEU B 1 68 ? 2.938 16.899 45.936 1 26.91 68 LEU B C 1
ATOM 3225 O O . LEU B 1 68 ? 2.359 17.822 46.515 1 26.91 68 LEU B O 1
ATOM 3229 N N . PRO B 1 69 ? 4.235 16.837 46.402 1 29.47 69 PRO B N 1
ATOM 3230 C CA . PRO B 1 69 ? 4.802 18.181 46.534 1 29.47 69 PRO B CA 1
ATOM 3231 C C . PRO B 1 69 ? 4.622 19.023 45.273 1 29.47 69 PRO B C 1
ATOM 3233 O O . PRO B 1 69 ? 4.511 18.478 44.172 1 29.47 69 PRO B O 1
ATOM 3236 N N . ALA B 1 70 ? 4.059 20.172 45.383 1 29.22 70 ALA B N 1
ATOM 3237 C CA . ALA B 1 70 ? 3.929 21.281 44.442 1 29.22 70 ALA B CA 1
ATOM 3238 C C . ALA B 1 70 ? 5.277 21.632 43.819 1 29.22 70 ALA B C 1
ATOM 3240 O O . ALA B 1 70 ? 6.091 22.326 44.434 1 29.22 70 ALA B O 1
ATOM 3241 N N . HIS B 1 71 ? 6.038 20.589 43.354 1 28.69 71 HIS B N 1
ATOM 3242 C CA . HIS B 1 71 ? 7.282 21.079 42.772 1 28.69 71 HIS B CA 1
ATOM 3243 C C . HIS B 1 71 ? 7.012 22.13 41.701 1 28.69 71 HIS B C 1
ATOM 3245 O O . HIS B 1 71 ? 6.14 21.945 40.849 1 28.69 71 HIS B O 1
ATOM 3251 N N . SER B 1 72 ? 7.314 23.303 41.974 1 28.96 72 SER B N 1
ATOM 3252 C CA . SER B 1 72 ? 7.457 24.463 41.1 1 28.96 72 SER B CA 1
ATOM 3253 C C . SER B 1 72 ? 8.177 24.094 39.807 1 28.96 72 SER B C 1
ATOM 3255 O O . SER B 1 72 ? 9.309 23.607 39.837 1 28.96 72 SER B O 1
ATOM 3257 N N . TYR B 1 73 ? 7.417 23.62 38.882 1 27.01 73 TYR B N 1
ATOM 3258 C CA . TYR B 1 73 ? 7.896 23.316 37.538 1 27.01 73 TYR B CA 1
ATOM 3259 C C . TYR B 1 73 ? 8.71 24.476 36.975 1 27.01 73 TYR B C 1
ATOM 3261 O O . TYR B 1 73 ? 8.164 25.544 36.689 1 27.01 73 TYR B O 1
ATOM 3269 N N . SER B 1 74 ? 9.864 24.662 37.613 1 30.13 74 SER B N 1
ATOM 3270 C CA . SER B 1 74 ? 10.748 25.561 36.878 1 30.13 74 SER B CA 1
ATOM 3271 C C . SER B 1 74 ? 10.803 25.195 35.399 1 30.13 74 SER B C 1
ATOM 3273 O O . SER B 1 74 ? 10.858 24.015 35.048 1 30.13 74 SER B O 1
ATOM 3275 N N . LEU B 1 75 ? 10.356 25.978 34.575 1 27.83 75 LEU B N 1
ATOM 3276 C CA . LEU B 1 75 ? 10.477 25.95 33.122 1 27.83 75 LEU B CA 1
ATOM 3277 C C . LEU B 1 75 ? 11.882 25.532 32.701 1 27.83 75 LEU B C 1
ATOM 3279 O O . LEU B 1 75 ? 12.837 26.294 32.868 1 27.83 75 LEU B O 1
ATOM 3283 N N . ARG B 1 76 ? 12.281 24.296 32.957 1 34 76 ARG B N 1
ATOM 3284 C CA . ARG B 1 76 ? 13.581 23.929 32.404 1 34 76 ARG B CA 1
ATOM 3285 C C . ARG B 1 76 ? 13.716 24.406 30.962 1 34 76 ARG B C 1
ATOM 3287 O O . ARG B 1 76 ? 12.776 24.289 30.173 1 34 76 ARG B O 1
ATOM 3294 N N . PRO B 1 77 ? 14.737 25.123 30.659 1 32.73 77 PRO B N 1
ATOM 3295 C CA . PRO B 1 77 ? 15.029 25.611 29.309 1 32.73 77 PRO B CA 1
ATOM 3296 C C . PRO B 1 77 ? 14.959 24.508 28.255 1 32.73 77 PRO B C 1
ATOM 3298 O O . PRO B 1 77 ? 15.154 23.332 28.573 1 32.73 77 PRO B O 1
ATOM 3301 N N . PHE B 1 78 ? 14.36 24.714 27.11 1 35.05 78 PHE B N 1
ATOM 3302 C CA . PHE B 1 78 ? 14.299 23.913 25.893 1 35.05 78 PHE B CA 1
ATOM 3303 C C . PHE B 1 78 ? 15.649 23.27 25.601 1 35.05 78 PHE B C 1
ATOM 3305 O O . PHE B 1 78 ? 16.66 23.964 25.477 1 35.05 78 PHE B O 1
ATOM 3312 N N . ALA B 1 79 ? 15.974 22.142 26.158 1 37.44 79 ALA B N 1
ATOM 3313 C CA . ALA B 1 79 ? 17.217 21.502 25.736 1 37.44 79 ALA B CA 1
ATOM 3314 C C . ALA B 1 79 ? 17.409 21.62 24.227 1 37.44 79 ALA B C 1
ATOM 3316 O O . ALA B 1 79 ? 16.453 21.48 23.46 1 37.44 79 ALA B O 1
ATOM 3317 N N . SER B 1 80 ? 18.436 22.161 23.741 1 39.45 80 SER B N 1
ATOM 3318 C CA . SER B 1 80 ? 18.854 22.341 22.355 1 39.45 80 SER B CA 1
ATOM 3319 C C . SER B 1 80 ? 18.8 21.026 21.585 1 39.45 80 SER B C 1
ATOM 3321 O O . SER B 1 80 ? 19.232 19.987 22.09 1 39.45 80 SER B O 1
ATOM 3323 N N . PRO B 1 81 ? 17.996 20.848 20.577 1 46.02 81 PRO B N 1
ATOM 3324 C CA . PRO B 1 81 ? 17.976 19.637 19.753 1 46.02 81 PRO B CA 1
ATOM 3325 C C . PRO B 1 81 ? 19.375 19.152 19.382 1 46.02 81 PRO B C 1
ATOM 3327 O O . PRO B 1 81 ? 20.253 19.963 19.078 1 46.02 81 PRO B O 1
ATOM 3330 N N . GLU B 1 82 ? 19.833 18.063 19.928 1 47.75 82 GLU B N 1
ATOM 3331 C CA . GLU B 1 82 ? 21.12 17.492 19.54 1 47.75 82 GLU B CA 1
ATOM 3332 C C . GLU B 1 82 ? 21.172 17.215 18.041 1 47.75 82 GLU B C 1
ATOM 3334 O O . GLU B 1 82 ? 20.255 16.607 17.485 1 47.75 82 GLU B O 1
ATOM 3339 N N . ILE B 1 83 ? 21.915 17.922 17.324 1 50.76 83 ILE B N 1
ATOM 3340 C CA . ILE B 1 83 ? 22.222 17.66 15.922 1 50.76 83 ILE B CA 1
ATOM 3341 C C . ILE B 1 83 ? 23.089 16.408 15.808 1 50.76 83 ILE B C 1
ATOM 3343 O O . ILE B 1 83 ? 24.192 16.358 16.356 1 50.76 83 ILE B O 1
ATOM 3347 N N . LEU B 1 84 ? 22.671 15.324 15.429 1 46.04 84 LEU B N 1
ATOM 3348 C CA . LEU B 1 84 ? 23.451 14.115 15.187 1 46.04 84 LEU B CA 1
ATOM 3349 C C . LEU B 1 84 ? 24.255 14.235 13.897 1 46.04 84 LEU B C 1
ATOM 3351 O O . LEU B 1 84 ? 23.698 14.54 12.84 1 46.04 84 LEU B O 1
ATOM 3355 N N . LYS B 1 85 ? 25.61 14.372 14.053 1 44.65 85 LYS B N 1
ATOM 3356 C CA . LYS B 1 85 ? 26.507 14.312 12.902 1 44.65 85 LYS B CA 1
ATOM 3357 C C . LYS B 1 85 ? 26.539 12.909 12.303 1 44.65 85 LYS B C 1
ATOM 3359 O O . LYS B 1 85 ? 26.888 11.944 12.986 1 44.65 85 LYS B O 1
ATOM 3364 N N . VAL B 1 86 ? 25.99 12.673 11.15 1 42.44 86 VAL B N 1
ATOM 3365 C CA . VAL B 1 86 ? 26.026 11.413 10.416 1 42.44 86 VAL B CA 1
ATOM 3366 C C . VAL B 1 86 ? 27.412 11.207 9.81 1 42.44 86 VAL B C 1
ATOM 3368 O O . VAL B 1 86 ? 27.928 12.082 9.111 1 42.44 86 VAL B O 1
ATOM 3371 N N . ASP B 1 87 ? 28.214 10.312 10.222 1 41.84 87 ASP B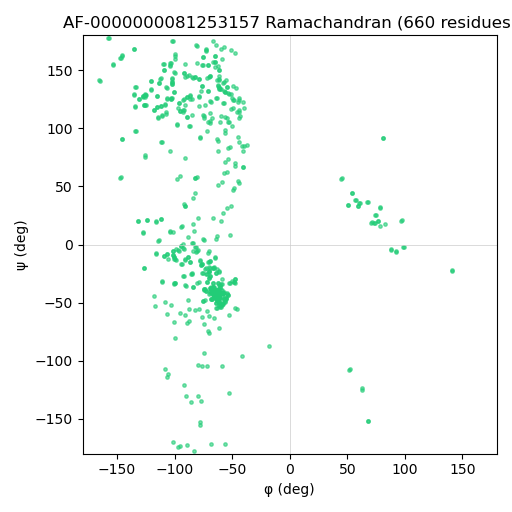 N 1
ATOM 3372 C CA . ASP B 1 87 ? 29.524 9.949 9.691 1 41.84 87 ASP B CA 1
ATOM 3373 C C . ASP B 1 87 ? 29.433 9.568 8.215 1 41.84 87 ASP B C 1
ATOM 3375 O O . ASP B 1 87 ? 28.44 8.98 7.78 1 41.84 87 ASP B O 1
ATOM 3379 N N . ARG B 1 88 ? 30.287 10.07 7.267 1 41.91 88 ARG B N 1
ATOM 3380 C CA . ARG B 1 88 ? 30.484 9.786 5.849 1 41.91 88 ARG B CA 1
ATOM 3381 C C . ARG B 1 88 ? 30.729 8.299 5.617 1 41.91 88 ARG B C 1
ATOM 3383 O O . ARG B 1 88 ? 31.856 7.821 5.76 1 41.91 88 ARG B O 1
ATOM 3390 N N . TYR B 1 89 ? 29.93 7.345 5.865 1 46.62 89 TYR B N 1
ATOM 3391 C CA . TYR B 1 89 ? 30.032 5.901 5.69 1 46.62 89 TYR B CA 1
ATOM 3392 C C . TYR B 1 89 ? 30.162 5.539 4.215 1 46.62 89 TYR B C 1
ATOM 3394 O O . TYR B 1 89 ? 29.689 6.273 3.345 1 46.62 89 TYR B O 1
ATOM 3402 N N . ASN B 1 90 ? 31.004 4.506 3.805 1 50.26 90 ASN B N 1
ATOM 3403 C CA . ASN B 1 90 ? 31.31 3.801 2.565 1 50.26 90 ASN B CA 1
ATOM 3404 C C . ASN B 1 90 ? 30.04 3.433 1.801 1 50.26 90 ASN B C 1
ATOM 3406 O O . ASN B 1 90 ? 29.081 2.932 2.389 1 50.26 90 ASN B O 1
ATOM 3410 N N . LEU B 1 91 ? 29.913 3.872 0.592 1 49.73 91 LEU B N 1
ATOM 3411 C CA . LEU B 1 91 ? 28.813 3.733 -0.357 1 49.73 91 LEU B CA 1
ATOM 3412 C C . LEU B 1 91 ? 28.312 2.294 -0.401 1 49.73 91 LEU B C 1
ATOM 3414 O O . LEU B 1 91 ? 27.102 2.054 -0.427 1 49.73 91 LEU B O 1
ATOM 3418 N N . LYS B 1 92 ? 29.323 1.295 -0.696 1 54.5 92 LYS B N 1
ATOM 3419 C CA . LYS B 1 92 ? 28.905 -0.103 -0.687 1 54.5 92 LYS B CA 1
ATOM 3420 C C . LYS B 1 92 ? 28.093 -0.426 0.565 1 54.5 92 LYS B C 1
ATOM 3422 O O . LYS B 1 92 ? 27.094 -1.145 0.495 1 54.5 92 LYS B O 1
ATOM 3427 N N . ASN B 1 93 ? 28.414 0.263 1.541 1 69.08 93 ASN B N 1
ATOM 3428 C CA . ASN B 1 93 ? 27.781 0.046 2.838 1 69.08 93 ASN B CA 1
ATOM 3429 C C . ASN B 1 93 ? 26.387 0.665 2.892 1 69.08 93 ASN B C 1
ATOM 3431 O O . ASN B 1 93 ? 25.464 0.077 3.458 1 69.08 93 ASN B O 1
ATOM 3435 N N . GLN B 1 94 ? 26.23 1.561 1.772 1 82.49 94 GLN B N 1
ATOM 3436 C CA . GLN B 1 94 ? 24.933 2.218 1.893 1 82.49 94 GLN B CA 1
ATOM 3437 C C . GLN B 1 94 ? 23.854 1.448 1.138 1 82.49 94 GLN B C 1
ATOM 3439 O O . GLN B 1 94 ? 22.684 1.467 1.526 1 82.49 94 GLN B O 1
ATOM 3444 N N . LEU B 1 95 ? 24.308 0.709 0.085 1 86.18 95 LEU B N 1
ATOM 3445 C CA . LEU B 1 95 ? 23.343 -0.064 -0.689 1 86.18 95 LEU B CA 1
ATOM 3446 C C . LEU B 1 95 ? 22.802 -1.232 0.127 1 86.18 95 LEU B C 1
ATOM 3448 O O . LEU B 1 95 ? 21.682 -1.694 -0.108 1 86.18 95 LEU B O 1
ATOM 3452 N N . ASP B 1 96 ? 23.601 -1.652 1.018 1 86.66 96 ASP B N 1
ATOM 3453 C CA . ASP B 1 96 ? 23.195 -2.765 1.871 1 86.66 96 ASP B CA 1
ATOM 3454 C C . ASP B 1 96 ? 21.949 -2.411 2.679 1 86.66 96 ASP B C 1
ATOM 3456 O O . ASP B 1 96 ? 21.18 -3.295 3.063 1 86.66 96 ASP B O 1
ATOM 3460 N N . ASN B 1 97 ? 21.739 -1.107 2.881 1 88.63 97 ASN B N 1
ATOM 3461 C CA . ASN B 1 97 ? 20.556 -0.661 3.61 1 88.63 97 ASN B CA 1
ATOM 3462 C C . ASN B 1 97 ? 19.272 -1.022 2.87 1 88.63 97 ASN B C 1
ATOM 3464 O O . ASN B 1 97 ? 18.228 -1.225 3.492 1 88.63 97 ASN B O 1
ATOM 3468 N N . PHE B 1 98 ? 19.449 -1.178 1.558 1 91.8 98 PHE B N 1
ATOM 3469 C CA . PHE B 1 98 ? 18.257 -1.348 0.735 1 91.8 98 PHE B CA 1
ATOM 3470 C C . PHE B 1 98 ? 17.953 -2.826 0.522 1 91.8 98 PHE B C 1
ATOM 3472 O O . PHE B 1 98 ? 16.947 -3.174 -0.099 1 91.8 98 PHE B O 1
ATOM 3479 N N . ARG B 1 99 ? 18.748 -3.629 1.047 1 88.99 99 ARG B N 1
ATOM 3480 C CA . ARG B 1 99 ? 18.501 -5.063 0.935 1 88.99 99 ARG B CA 1
ATOM 3481 C C . ARG B 1 99 ? 17.442 -5.516 1.935 1 88.99 99 ARG B C 1
ATOM 3483 O O . ARG B 1 99 ? 17.395 -5.022 3.064 1 88.99 99 ARG B O 1
ATOM 3490 N N . VAL B 1 100 ? 16.644 -6.423 1.477 1 88.66 100 VAL B N 1
ATOM 3491 C CA . VAL B 1 100 ? 15.651 -7.026 2.361 1 88.66 100 VAL B CA 1
ATOM 3492 C C . VAL B 1 100 ? 16.252 -8.244 3.059 1 88.66 100 VAL B C 1
ATOM 3494 O O . VAL B 1 100 ? 16.77 -9.15 2.402 1 88.66 100 VAL B O 1
ATOM 3497 N N . LYS B 1 101 ? 16.142 -8.238 4.425 1 83.26 101 LYS B N 1
ATOM 3498 C CA . LYS B 1 101 ? 16.832 -9.279 5.181 1 83.26 101 LYS B CA 1
ATOM 3499 C C . LYS B 1 101 ? 15.86 -10.048 6.071 1 83.26 101 LYS B C 1
ATOM 3501 O O . LYS B 1 101 ? 16.274 -10.704 7.029 1 83.26 101 LYS B O 1
ATOM 3506 N N . THR B 1 102 ? 14.639 -10.004 5.767 1 85.37 102 THR B N 1
ATOM 3507 C CA . THR B 1 102 ? 13.644 -10.728 6.551 1 85.37 102 THR B CA 1
ATOM 3508 C C . THR B 1 102 ? 14.015 -12.204 6.663 1 85.37 102 THR B C 1
ATOM 3510 O O . THR B 1 102 ? 14.444 -12.818 5.684 1 85.37 102 THR B O 1
ATOM 3513 N N . HIS B 1 103 ? 13.902 -12.748 7.829 1 90.67 103 HIS B N 1
ATOM 3514 C CA . HIS B 1 103 ? 14.121 -14.176 8.031 1 90.67 103 HIS B CA 1
ATOM 3515 C C . HIS B 1 103 ? 12.909 -14.988 7.586 1 90.67 103 HIS B C 1
ATOM 3517 O O . HIS B 1 103 ? 11.789 -14.738 8.039 1 90.67 103 HIS B O 1
ATOM 3523 N N . CYS B 1 104 ? 13.158 -15.952 6.747 1 95.73 104 CYS B N 1
ATOM 3524 C CA . CYS B 1 104 ? 12.077 -16.775 6.216 1 95.73 104 CYS B CA 1
ATOM 3525 C C . CYS B 1 104 ? 12.023 -18.126 6.92 1 95.73 104 CYS B C 1
ATOM 3527 O O . CYS B 1 104 ? 13.062 -18.692 7.265 1 95.73 104 CYS B O 1
ATOM 3529 N N . ALA B 1 105 ? 10.846 -18.609 7.13 1 97.29 105 ALA B N 1
ATOM 3530 C CA . ALA B 1 105 ? 10.654 -19.979 7.598 1 97.29 105 ALA B CA 1
ATOM 3531 C C . ALA B 1 105 ? 10.941 -20.983 6.485 1 97.29 105 ALA B C 1
ATOM 3533 O O . ALA B 1 105 ? 11.127 -20.601 5.327 1 97.29 105 ALA B O 1
ATOM 3534 N N . LYS B 1 106 ? 11.03 -22.247 6.923 1 96.39 106 LYS B N 1
ATOM 3535 C CA . LYS B 1 106 ? 11.122 -23.298 5.914 1 96.39 106 LYS B CA 1
ATOM 3536 C C . LYS B 1 106 ? 9.88 -23.322 5.028 1 96.39 106 LYS B C 1
ATOM 3538 O O . LYS B 1 106 ? 8.761 -23.152 5.515 1 96.39 106 LYS B O 1
ATOM 3543 N N . PRO B 1 107 ? 10.077 -23.572 3.794 1 96.26 107 PRO B N 1
ATOM 3544 C CA . PRO B 1 107 ? 8.922 -23.588 2.894 1 96.26 107 PRO B CA 1
ATOM 3545 C C . PRO B 1 107 ? 7.899 -24.659 3.264 1 96.26 107 PRO B C 1
ATOM 3547 O O . PRO B 1 107 ? 8.266 -25.812 3.504 1 96.26 107 PRO B O 1
ATOM 3550 N N . LEU B 1 108 ? 6.642 -24.284 3.267 1 97.29 108 LEU B N 1
ATOM 3551 C CA . LEU B 1 108 ? 5.553 -25.239 3.439 1 97.29 108 LEU B CA 1
ATOM 3552 C C . LEU B 1 108 ? 5.42 -26.139 2.215 1 97.29 108 LEU B C 1
ATOM 3554 O O . LEU B 1 108 ? 5.647 -25.697 1.087 1 97.29 108 LEU B O 1
ATOM 3558 N N . PRO B 1 109 ? 5.041 -27.417 2.56 1 95.92 109 PRO B N 1
ATOM 3559 C CA . PRO B 1 109 ? 4.597 -28.195 1.401 1 95.92 109 PRO B CA 1
ATOM 3560 C C . PRO B 1 109 ? 3.436 -27.538 0.659 1 95.92 109 PRO B C 1
ATOM 3562 O O . PRO B 1 109 ? 2.535 -26.977 1.288 1 95.92 109 PRO B O 1
ATOM 3565 N N . PRO B 1 110 ? 3.486 -27.591 -0.671 1 93.96 110 PRO B N 1
ATOM 3566 C CA . PRO B 1 110 ? 2.459 -26.91 -1.462 1 93.96 110 PRO B CA 1
ATOM 3567 C C . PRO B 1 110 ? 1.041 -27.295 -1.046 1 93.96 110 PRO B C 1
ATOM 3569 O O . PRO B 1 110 ? 0.137 -26.456 -1.071 1 93.96 110 PRO B O 1
ATOM 3572 N N . GLN B 1 111 ? 0.801 -28.523 -0.599 1 94.09 111 GLN B N 1
ATOM 3573 C CA . GLN B 1 111 ? -0.532 -29.015 -0.268 1 94.09 111 GLN B CA 1
ATOM 3574 C C . GLN B 1 111 ? -1.078 -28.327 0.981 1 94.09 111 GLN B C 1
ATOM 3576 O O . GLN B 1 111 ? -2.283 -28.359 1.237 1 94.09 111 GLN B O 1
ATOM 3581 N N . LEU B 1 112 ? -0.176 -27.652 1.712 1 97.01 112 LEU B N 1
ATOM 3582 C CA . LEU B 1 112 ? -0.599 -27.028 2.961 1 97.01 112 LEU B CA 1
ATOM 3583 C C . LEU B 1 112 ? -0.824 -25.532 2.773 1 97.01 112 LEU B C 1
ATOM 3585 O O . LEU B 1 112 ? -1.369 -24.865 3.656 1 97.01 112 LEU B O 1
ATOM 3589 N N . VAL B 1 113 ? -0.421 -24.982 1.659 1 97.63 113 VAL B N 1
ATOM 3590 C CA . VAL B 1 113 ? -0.463 -23.538 1.451 1 97.63 113 VAL B CA 1
ATOM 3591 C C . VAL B 1 113 ? -1.914 -23.061 1.433 1 97.63 113 VAL B C 1
ATOM 3593 O O . VAL B 1 113 ? -2.252 -22.058 2.064 1 97.63 113 VAL B O 1
ATOM 3596 N N . HIS B 1 114 ? -2.756 -23.825 0.751 1 96.76 114 HIS B N 1
ATOM 3597 C CA . HIS B 1 114 ? -4.159 -23.436 0.659 1 96.76 114 HIS B CA 1
ATOM 3598 C C . HIS B 1 114 ? -4.792 -23.327 2.042 1 96.76 114 HIS B C 1
ATOM 3600 O O . HIS B 1 114 ? -5.408 -22.31 2.369 1 96.76 114 HIS B O 1
ATOM 3606 N N . GLU B 1 115 ? -4.646 -24.332 2.801 1 96.8 115 GLU B N 1
ATOM 3607 C CA . GLU B 1 115 ? -5.217 -24.361 4.144 1 96.8 115 GLU B CA 1
ATOM 3608 C C . GLU B 1 115 ? -4.63 -23.256 5.018 1 96.8 115 GLU B C 1
ATOM 3610 O O . GLU B 1 115 ? -5.349 -22.621 5.792 1 96.8 115 GLU B O 1
ATOM 3615 N N . THR B 1 116 ? -3.377 -23.023 4.92 1 97.02 116 THR B N 1
ATOM 3616 C CA . THR B 1 116 ? -2.706 -21.988 5.698 1 97.02 116 THR B CA 1
ATOM 3617 C C . THR B 1 116 ? -3.275 -20.611 5.369 1 97.02 116 THR B C 1
ATOM 3619 O O . THR B 1 116 ? -3.573 -19.825 6.271 1 97.02 116 THR B O 1
ATOM 3622 N N . ILE B 1 117 ? -3.449 -20.318 4.133 1 96.43 117 ILE B N 1
ATOM 3623 C CA . ILE B 1 117 ? -3.985 -19.033 3.698 1 96.43 117 ILE B CA 1
ATOM 3624 C C . ILE B 1 117 ? -5.429 -18.889 4.175 1 96.43 117 ILE B C 1
ATOM 3626 O O . ILE B 1 117 ? -5.812 -17.843 4.704 1 96.43 117 ILE B O 1
ATOM 3630 N N . LEU B 1 118 ? -6.237 -19.935 4.004 1 96.18 118 LEU B N 1
ATOM 3631 C CA . LEU B 1 118 ? -7.628 -19.892 4.442 1 96.18 118 LEU B CA 1
ATOM 3632 C C . LEU B 1 118 ? -7.718 -19.629 5.941 1 96.18 118 LEU B C 1
ATOM 3634 O O . LEU B 1 118 ? -8.539 -18.824 6.386 1 96.18 118 LEU B O 1
ATOM 3638 N N . ASP B 1 119 ? -6.847 -20.215 6.676 1 95.08 119 ASP B N 1
ATOM 3639 C CA . ASP B 1 119 ? -6.876 -20.091 8.13 1 95.08 119 ASP B CA 1
ATOM 3640 C C . ASP B 1 119 ? -6.359 -18.725 8.576 1 95.08 119 ASP B C 1
ATOM 3642 O O . ASP B 1 119 ? -7.02 -18.027 9.348 1 95.08 119 ASP B O 1
ATOM 3646 N N . ARG B 1 120 ? -5.246 -18.358 8.046 1 93.69 120 ARG B N 1
ATOM 3647 C CA . ARG B 1 120 ? -4.531 -17.215 8.603 1 93.69 120 ARG B CA 1
ATOM 3648 C C . ARG B 1 120 ? -5.047 -15.906 8.014 1 93.69 120 ARG B C 1
ATOM 3650 O O . ARG B 1 120 ? -4.95 -14.853 8.647 1 93.69 120 ARG B O 1
ATOM 3657 N N . VAL B 1 121 ? -5.606 -15.975 6.835 1 93.39 121 VAL B N 1
ATOM 3658 C CA . VAL B 1 121 ? -6.074 -14.75 6.196 1 93.39 121 VAL B CA 1
ATOM 3659 C C . VAL B 1 121 ? -7.585 -14.619 6.373 1 93.39 121 VAL B C 1
ATOM 3661 O O . VAL B 1 121 ? -8.096 -13.522 6.613 1 93.39 121 VAL B O 1
ATOM 3664 N N . TYR B 1 122 ? -8.329 -15.734 6.391 1 93.35 122 TYR B N 1
ATOM 3665 C CA . TYR B 1 122 ? -9.779 -15.643 6.256 1 93.35 122 TYR B CA 1
ATOM 3666 C C . TYR B 1 122 ? -10.479 -16.384 7.389 1 93.35 122 TYR B C 1
ATOM 3668 O O . TYR B 1 122 ? -11.683 -16.642 7.32 1 93.35 122 TYR B O 1
ATOM 3676 N N . ASN B 1 123 ? -9.81 -16.782 8.365 1 91.69 123 ASN B N 1
ATOM 3677 C CA . ASN B 1 123 ? -10.387 -17.475 9.512 1 91.69 123 ASN B CA 1
ATOM 3678 C C . ASN B 1 123 ? -11.137 -18.735 9.087 1 91.69 123 ASN B C 1
ATOM 3680 O O . ASN B 1 123 ? -12.274 -18.957 9.505 1 91.69 123 ASN B O 1
ATOM 3684 N N . ALA B 1 124 ? -10.567 -19.427 8.102 1 93.08 124 ALA B N 1
ATOM 3685 C CA . ALA B 1 124 ? -11.02 -20.731 7.624 1 93.08 124 ALA B CA 1
ATOM 3686 C C . ALA B 1 124 ? -12.339 -20.609 6.866 1 93.08 124 ALA B C 1
ATOM 3688 O O . ALA B 1 124 ? -13.089 -21.581 6.752 1 93.08 124 ALA B O 1
ATOM 3689 N N . THR B 1 125 ? -12.642 -19.446 6.446 1 93.69 125 THR B N 1
ATOM 3690 C CA . THR B 1 125 ? -13.818 -19.211 5.615 1 93.69 125 THR B CA 1
ATOM 3691 C C . THR B 1 125 ? -13.419 -18.608 4.271 1 93.69 125 THR B C 1
ATOM 3693 O O . THR B 1 125 ? -12.653 -17.644 4.22 1 93.69 125 THR B O 1
ATOM 3696 N N . SER B 1 126 ? -13.978 -19.178 3.256 1 96.29 126 SER B N 1
ATOM 3697 C CA . SER B 1 126 ? -13.666 -18.66 1.928 1 96.29 126 SER B CA 1
ATOM 3698 C C . SER B 1 126 ? -14.118 -17.211 1.78 1 96.29 126 SER B C 1
ATOM 3700 O O . SER B 1 126 ? -15.208 -16.846 2.225 1 96.29 126 SER B O 1
ATOM 3702 N N . PRO B 1 127 ? -13.257 -16.393 1.172 1 96.64 127 PRO B N 1
ATOM 3703 C CA . PRO B 1 127 ? -13.711 -15.023 0.926 1 96.64 127 PRO B CA 1
ATOM 3704 C C . PRO B 1 127 ? -14.878 -14.955 -0.057 1 96.64 127 PRO B C 1
ATOM 3706 O O . PRO B 1 127 ? -15.516 -13.908 -0.193 1 96.64 127 PRO B O 1
ATOM 3709 N N . TYR B 1 128 ? -15.174 -16.051 -0.702 1 98.01 128 TYR B N 1
ATOM 3710 C CA . TYR B 1 128 ? -16.226 -16.086 -1.712 1 98.01 128 TYR B CA 1
ATOM 3711 C C . TYR B 1 128 ? -17.535 -16.593 -1.119 1 98.01 128 TYR B C 1
ATOM 3713 O O . TYR B 1 128 ? -18.567 -16.604 -1.794 1 98.01 128 TYR B O 1
ATOM 3721 N N . ASP B 1 129 ? -17.457 -16.995 0.142 1 96.15 129 ASP B N 1
ATOM 3722 C CA . ASP B 1 129 ? -18.689 -17.432 0.791 1 96.15 129 ASP B CA 1
ATOM 3723 C C . ASP B 1 129 ? -19.688 -16.283 0.903 1 96.15 129 ASP B C 1
ATOM 3725 O O . ASP B 1 129 ? -19.354 -15.209 1.408 1 96.15 129 ASP B O 1
ATOM 3729 N N . ASN B 1 130 ? -20.887 -16.464 0.418 1 94.41 130 ASN B N 1
ATOM 3730 C CA . ASN B 1 130 ? -21.967 -15.482 0.428 1 94.41 130 ASN B CA 1
ATOM 3731 C C . ASN B 1 130 ? -21.584 -14.221 -0.341 1 94.41 130 ASN B C 1
ATOM 3733 O O . ASN B 1 130 ? -21.923 -13.11 0.072 1 94.41 130 ASN B O 1
ATOM 3737 N N . PHE B 1 131 ? -20.863 -14.384 -1.378 1 96.8 131 PHE B N 1
ATOM 3738 C CA . PHE B 1 131 ? -20.448 -13.261 -2.211 1 96.8 131 PHE B CA 1
ATOM 3739 C C . PHE B 1 131 ? -21.296 -13.183 -3.475 1 96.8 131 PHE B C 1
ATOM 3741 O O . PHE B 1 131 ? -21.612 -14.208 -4.082 1 96.8 131 PHE B O 1
ATOM 3748 N N . PRO B 1 132 ? -21.74 -12.056 -3.949 1 96.19 132 PRO B N 1
ATOM 3749 C CA . PRO B 1 132 ? -21.505 -10.752 -3.324 1 96.19 132 PRO B CA 1
ATOM 3750 C C . PRO B 1 132 ? -22.482 -10.459 -2.187 1 96.19 132 PRO B C 1
ATOM 3752 O O . PRO B 1 132 ? -23.645 -10.864 -2.248 1 96.19 132 PRO B O 1
ATOM 3755 N N . PRO B 1 133 ? -21.961 -9.807 -1.188 1 94.29 133 PRO B N 1
ATOM 3756 C CA . PRO B 1 133 ? -22.903 -9.381 -0.15 1 94.29 133 PRO B CA 1
ATOM 3757 C C . PRO B 1 133 ? -23.921 -8.363 -0.66 1 94.29 133 PRO B C 1
ATOM 3759 O O . PRO B 1 133 ? -23.694 -7.719 -1.688 1 94.29 133 PRO B O 1
ATOM 3762 N N . ALA B 1 134 ? -24.993 -8.185 0.045 1 93 134 ALA B N 1
ATOM 3763 C CA . ALA B 1 134 ? -26.156 -7.429 -0.413 1 93 134 ALA B CA 1
ATOM 3764 C C . ALA B 1 134 ? -25.788 -5.977 -0.701 1 93 134 ALA B C 1
ATOM 3766 O O . ALA B 1 134 ? -26.296 -5.378 -1.652 1 93 134 ALA B O 1
ATOM 3767 N N . HIS B 1 135 ? -24.95 -5.445 -0.005 1 91.75 135 HIS B N 1
ATOM 3768 C CA . HIS B 1 135 ? -24.698 -4.01 -0.065 1 91.75 135 HIS B CA 1
ATOM 3769 C C . HIS B 1 135 ? -23.89 -3.643 -1.305 1 91.75 135 HIS B C 1
ATOM 3771 O O . HIS B 1 135 ? -23.835 -2.474 -1.692 1 91.75 135 HIS B O 1
ATOM 3777 N N . VAL B 1 136 ? -23.236 -4.686 -1.946 1 95.09 136 VAL B N 1
ATOM 3778 C CA . VAL B 1 136 ? -22.424 -4.325 -3.104 1 95.09 136 VAL B CA 1
ATOM 3779 C C . VAL B 1 136 ? -22.995 -4.98 -4.359 1 95.09 136 VAL B C 1
ATOM 3781 O O . VAL B 1 136 ? -22.54 -4.705 -5.472 1 95.09 136 VAL B O 1
ATOM 3784 N N . ARG B 1 137 ? -23.922 -5.813 -4.304 1 93.8 137 ARG B N 1
ATOM 3785 C CA . ARG B 1 137 ? -24.462 -6.583 -5.42 1 93.8 137 ARG B CA 1
ATOM 3786 C C . ARG B 1 137 ? -24.874 -5.667 -6.568 1 93.8 137 ARG B C 1
ATOM 3788 O O . ARG B 1 137 ? -24.558 -5.938 -7.729 1 93.8 137 ARG B O 1
ATOM 3795 N N . GLY B 1 138 ? -25.514 -4.59 -6.269 1 94.38 138 GLY B N 1
ATOM 3796 C CA . GLY B 1 138 ? -25.995 -3.687 -7.301 1 94.38 138 GLY B CA 1
ATOM 3797 C C . GLY B 1 138 ? -24.942 -2.701 -7.77 1 94.38 138 GLY B C 1
ATOM 3798 O O . GLY B 1 138 ? -25.175 -1.937 -8.709 1 94.38 138 GLY B O 1
ATOM 3799 N N . LEU B 1 139 ? -23.74 -2.783 -7.227 1 96.08 139 LEU B N 1
ATOM 3800 C CA . LEU B 1 139 ? -22.702 -1.803 -7.526 1 96.08 139 LEU B CA 1
ATOM 3801 C C . LEU B 1 139 ? -21.604 -2.42 -8.385 1 96.08 139 LEU B C 1
ATOM 3803 O O . LEU B 1 139 ? -20.725 -1.711 -8.88 1 96.08 139 LEU B O 1
ATOM 3807 N N . LEU B 1 140 ? -21.647 -3.743 -8.556 1 96.92 140 LEU B N 1
ATOM 3808 C CA . LEU B 1 140 ? -20.591 -4.453 -9.268 1 96.92 140 LEU B CA 1
ATOM 3809 C C . LEU B 1 140 ? -21.01 -4.755 -10.703 1 96.92 140 LEU B C 1
ATOM 3811 O O . LEU B 1 140 ? -22.195 -4.958 -10.978 1 96.92 140 LEU B O 1
ATOM 3815 N N . ARG B 1 141 ? -20.006 -4.756 -11.581 1 95.33 141 ARG B N 1
ATOM 3816 C CA . ARG B 1 141 ? -20.203 -5.247 -12.941 1 95.33 141 ARG B CA 1
ATOM 3817 C C . ARG B 1 141 ? -20.052 -6.763 -13.002 1 95.33 141 ARG B C 1
ATOM 3819 O O . ARG B 1 141 ? -19.198 -7.336 -12.321 1 95.33 141 ARG B O 1
ATOM 3826 N N . ASP B 1 142 ? -20.848 -7.343 -13.824 1 90.56 142 ASP B N 1
ATOM 3827 C CA . ASP B 1 142 ? -20.793 -8.799 -13.917 1 90.56 142 ASP B CA 1
ATOM 3828 C C . ASP B 1 142 ? -19.434 -9.265 -14.434 1 90.56 142 ASP B C 1
ATOM 3830 O O . ASP B 1 142 ? -18.822 -10.168 -13.86 1 90.56 142 ASP B O 1
ATOM 3834 N N . LYS B 1 143 ? -19.07 -8.755 -15.543 1 86.66 143 LYS B N 1
ATOM 3835 C CA . LYS B 1 143 ? -17.753 -9.072 -16.088 1 86.66 143 LYS B CA 1
ATOM 3836 C C . LYS B 1 143 ? -17.043 -7.812 -16.575 1 86.66 143 LYS B C 1
ATOM 3838 O O . LYS B 1 143 ? -17.594 -7.052 -17.374 1 86.66 143 LYS B O 1
ATOM 3843 N N . ARG B 1 144 ? -15.962 -7.596 -15.953 1 85.96 144 ARG B N 1
ATOM 3844 C CA . ARG B 1 144 ? -15.101 -6.494 -16.368 1 85.96 144 ARG B CA 1
ATOM 3845 C C . ARG B 1 144 ? -13.63 -6.844 -16.17 1 85.96 144 ARG B C 1
ATOM 3847 O O . ARG B 1 144 ? -13.075 -6.625 -15.091 1 85.96 144 ARG B O 1
ATOM 3854 N N . LEU B 1 145 ? -13.104 -7.427 -17.303 1 84.93 145 LEU B N 1
ATOM 3855 C CA . LEU B 1 145 ? -11.696 -7.807 -17.267 1 84.93 145 LEU B CA 1
ATOM 3856 C C . LEU B 1 145 ? -10.856 -6.862 -18.12 1 84.93 145 LEU B C 1
ATOM 3858 O O . LEU B 1 145 ? -11.226 -6.549 -19.254 1 84.93 145 LEU B O 1
ATOM 3862 N N . GLU B 1 146 ? -10.033 -6.15 -17.477 1 77.7 146 GLU B N 1
ATOM 3863 C CA . GLU B 1 146 ? -9.044 -5.317 -18.155 1 77.7 146 GLU B CA 1
ATOM 3864 C C . GLU B 1 146 ? -7.638 -5.59 -17.628 1 77.7 146 GLU B C 1
ATOM 3866 O O . GLU B 1 146 ? -7.451 -5.818 -16.431 1 77.7 146 GLU B O 1
ATOM 3871 N N . GLY B 1 147 ? -6.745 -5.886 -18.557 1 74.03 147 GLY B N 1
ATOM 3872 C CA . GLY B 1 147 ? -5.349 -6.066 -18.195 1 74.03 147 GLY B CA 1
ATOM 3873 C C . GLY B 1 147 ? -4.394 -5.773 -19.337 1 74.03 147 GLY B C 1
ATOM 3874 O O . GLY B 1 147 ? -4.788 -5.798 -20.504 1 74.03 147 GLY B O 1
ATOM 3875 N N . TRP B 1 148 ? -3.187 -5.433 -18.962 1 69.86 148 TRP B N 1
ATOM 3876 C CA . TRP B 1 148 ? -2.123 -5.155 -19.921 1 69.86 148 TRP B CA 1
ATOM 3877 C C . TRP B 1 148 ? -1.078 -6.266 -19.912 1 69.86 148 TRP B C 1
ATOM 3879 O O . TRP B 1 148 ? -0.52 -6.594 -18.861 1 69.86 148 TRP B O 1
ATOM 3889 N N . GLY B 1 149 ? -0.877 -6.891 -21.001 1 73.09 149 GLY B N 1
ATOM 3890 C CA . GLY B 1 149 ? 0.129 -7.938 -21.084 1 73.09 149 GLY B CA 1
ATOM 3891 C C . GLY B 1 149 ? -0.285 -9.22 -20.387 1 73.09 149 GLY B C 1
ATOM 3892 O O . GLY B 1 149 ? 0.551 -10.085 -20.12 1 73.09 149 GLY B O 1
ATOM 3893 N N . SER B 1 150 ? -1.513 -9.332 -20.174 1 81.27 150 SER B N 1
ATOM 3894 C CA . SER B 1 150 ? -2.041 -10.394 -19.323 1 81.27 150 SER B CA 1
ATOM 3895 C C . SER B 1 150 ? -2.168 -11.706 -20.09 1 81.27 150 SER B C 1
ATOM 3897 O O . SER B 1 150 ? -2.367 -12.764 -19.491 1 81.27 150 SER B O 1
ATOM 3899 N N . TYR B 1 151 ? -1.848 -11.69 -21.35 1 84.95 151 TYR B N 1
ATOM 3900 C CA . TYR B 1 151 ? -2.109 -12.878 -22.155 1 84.95 151 TYR B CA 1
ATOM 3901 C C . TYR B 1 151 ? -0.886 -13.254 -22.984 1 84.95 151 TYR B C 1
ATOM 3903 O O . TYR B 1 151 ? -1.006 -13.942 -24 1 84.95 151 TYR B O 1
ATOM 3911 N N . GLY B 1 152 ? 0.179 -12.782 -22.56 1 86.84 152 GLY B N 1
ATOM 3912 C CA . GLY B 1 152 ? 1.407 -13.114 -23.264 1 86.84 152 GLY B CA 1
ATOM 3913 C C . GLY B 1 152 ? 1.756 -14.589 -23.192 1 86.84 152 GLY B C 1
ATOM 3914 O O . GLY B 1 152 ? 1.392 -15.272 -22.232 1 86.84 152 GLY B O 1
ATOM 3915 N N . GLU B 1 153 ? 2.515 -15.021 -24.118 1 91.61 153 GLU B N 1
ATOM 3916 C CA . GLU B 1 153 ? 2.911 -16.423 -24.217 1 91.61 153 GLU B CA 1
ATOM 3917 C C . GLU B 1 153 ? 3.792 -16.832 -23.04 1 91.61 153 GLU B C 1
ATOM 3919 O O . GLU B 1 153 ? 3.884 -18.016 -22.709 1 91.61 153 GLU B O 1
ATOM 3924 N N . VAL B 1 154 ? 4.326 -15.862 -22.472 1 93.34 154 VAL B N 1
ATOM 3925 C CA . VAL B 1 154 ? 5.249 -16.108 -21.369 1 93.34 154 VAL B CA 1
ATOM 3926 C C . VAL B 1 154 ? 4.537 -16.882 -20.261 1 93.34 154 VAL B C 1
ATOM 3928 O O . VAL B 1 154 ? 5.139 -17.736 -19.607 1 93.34 154 VAL B O 1
ATOM 3931 N N . PHE B 1 155 ? 3.292 -16.623 -20.079 1 95.45 155 PHE B N 1
ATOM 3932 C CA . PHE B 1 155 ? 2.532 -17.286 -19.025 1 95.45 155 PHE B CA 1
ATOM 3933 C C . PHE B 1 155 ? 2.453 -18.787 -19.277 1 95.45 155 PHE B C 1
ATOM 3935 O O . PHE B 1 155 ? 2.77 -19.587 -18.394 1 95.45 155 PHE B O 1
ATOM 3942 N N . GLU B 1 156 ? 2.083 -19.154 -20.408 1 94.71 156 GLU B N 1
ATOM 3943 C CA . GLU B 1 156 ? 1.968 -20.57 -20.746 1 94.71 156 GLU B CA 1
ATOM 3944 C C . GLU B 1 156 ? 3.33 -21.258 -20.707 1 94.71 156 GLU B C 1
ATOM 3946 O O . GLU B 1 156 ? 3.459 -22.361 -20.172 1 94.71 156 GLU B O 1
ATOM 3951 N N . HIS B 1 157 ? 4.336 -20.611 -21.26 1 95.36 157 HIS B N 1
ATOM 3952 C CA . HIS B 1 157 ? 5.683 -21.168 -21.277 1 95.36 157 HIS B CA 1
ATOM 3953 C C . HIS B 1 157 ? 6.172 -21.472 -19.864 1 95.36 157 HIS B C 1
ATOM 3955 O O . HIS B 1 157 ? 6.666 -22.569 -19.596 1 95.36 157 HIS B O 1
ATOM 3961 N N . LEU B 1 158 ? 6.014 -20.544 -19.001 1 96.4 158 LEU B N 1
ATOM 3962 C CA . LEU B 1 158 ? 6.559 -20.68 -17.655 1 96.4 158 LEU B CA 1
ATOM 3963 C C . LEU B 1 158 ? 5.741 -21.674 -16.836 1 96.4 158 LEU B C 1
ATOM 3965 O O . LEU B 1 158 ? 6.298 -22.441 -16.048 1 96.4 158 LEU B O 1
ATOM 3969 N N . ILE B 1 159 ? 4.415 -21.674 -17.001 1 96.22 159 ILE B N 1
ATOM 3970 C CA . ILE B 1 159 ? 3.56 -22.599 -16.265 1 96.22 159 ILE B CA 1
ATOM 3971 C C . ILE B 1 159 ? 3.872 -24.034 -16.683 1 96.22 159 ILE B C 1
ATOM 3973 O O . ILE B 1 159 ? 3.945 -24.931 -15.839 1 96.22 159 ILE B O 1
ATOM 3977 N N . GLN B 1 160 ? 4.08 -24.245 -17.926 1 93.57 160 GLN B N 1
ATOM 3978 C CA . GLN B 1 160 ? 4.429 -25.57 -18.427 1 93.57 160 GLN B CA 1
ATOM 3979 C C . GLN B 1 160 ? 5.789 -26.017 -17.899 1 93.57 160 GLN B C 1
ATOM 3981 O O . GLN B 1 160 ? 5.959 -27.172 -17.504 1 93.57 160 GLN B O 1
ATOM 3986 N N . ARG B 1 161 ? 6.633 -25.104 -17.894 1 94.51 161 ARG B N 1
ATOM 3987 C CA . ARG B 1 161 ? 8.003 -25.414 -17.5 1 94.51 161 ARG B CA 1
ATOM 3988 C C . ARG B 1 161 ? 8.088 -25.725 -16.009 1 94.51 161 ARG B C 1
ATOM 3990 O O . ARG B 1 161 ? 8.734 -26.695 -15.608 1 94.51 161 ARG B O 1
ATOM 3997 N N . VAL B 1 162 ? 7.372 -24.911 -15.199 1 95.73 162 VAL B N 1
ATOM 3998 C CA . VAL B 1 162 ? 7.567 -24.953 -13.753 1 95.73 162 VAL B CA 1
ATOM 3999 C C . VAL B 1 162 ? 6.551 -25.903 -13.122 1 95.73 162 VAL B C 1
ATOM 4001 O O . VAL B 1 162 ? 6.731 -26.348 -11.986 1 95.73 162 VAL B O 1
ATOM 4004 N N . LYS B 1 163 ? 5.474 -26.259 -13.856 1 93.36 163 LYS B N 1
ATOM 4005 C CA . LYS B 1 163 ? 4.373 -27.026 -13.28 1 93.36 163 LYS B CA 1
ATOM 4006 C C . LYS B 1 163 ? 3.974 -26.474 -11.915 1 93.36 163 LYS B C 1
ATOM 4008 O O . LYS B 1 163 ? 3.92 -27.216 -10.932 1 93.36 163 LYS B O 1
ATOM 4013 N N . SER B 1 164 ? 3.642 -25.224 -11.867 1 92.51 164 SER B N 1
ATOM 4014 C CA . SER B 1 164 ? 3.507 -24.397 -10.672 1 92.51 164 SER B CA 1
ATOM 4015 C C . SER B 1 164 ? 2.313 -24.833 -9.83 1 92.51 164 SER B C 1
ATOM 4017 O O . SER B 1 164 ? 1.18 -24.861 -10.317 1 92.51 164 SER B O 1
ATOM 4019 N N . LYS B 1 165 ? 2.587 -25.159 -8.614 1 96.07 165 LYS B N 1
ATOM 4020 C CA . LYS B 1 165 ? 1.52 -25.478 -7.67 1 96.07 165 LYS B CA 1
ATOM 4021 C C . LYS B 1 165 ? 1.043 -24.228 -6.936 1 96.07 165 LYS B C 1
ATOM 4023 O O . LYS B 1 165 ? -0.133 -24.121 -6.581 1 96.07 165 LYS B O 1
ATOM 4028 N N . VAL B 1 166 ? 1.968 -23.336 -6.658 1 98.21 166 VAL B N 1
ATOM 4029 C CA . VAL B 1 166 ? 1.66 -22.066 -6.008 1 98.21 166 VAL B CA 1
ATOM 4030 C C . VAL B 1 166 ? 2.187 -20.91 -6.854 1 98.21 166 VAL B C 1
ATOM 4032 O O . VAL B 1 166 ? 3.383 -20.842 -7.146 1 98.21 166 VAL B O 1
ATOM 4035 N N . ILE B 1 167 ? 1.297 -20.048 -7.277 1 98.42 167 ILE B N 1
ATOM 4036 C CA . ILE B 1 167 ? 1.627 -18.862 -8.058 1 98.42 167 ILE B CA 1
ATOM 4037 C C . ILE B 1 167 ? 1.293 -17.606 -7.256 1 98.42 167 ILE B C 1
ATOM 4039 O O . ILE B 1 167 ? 0.191 -17.481 -6.718 1 98.42 167 ILE B O 1
ATOM 4043 N N . ASN B 1 168 ? 2.244 -16.708 -7.124 1 98.41 168 ASN B N 1
ATOM 4044 C CA . ASN B 1 168 ? 2.027 -15.404 -6.506 1 98.41 168 ASN B CA 1
ATOM 4045 C C . ASN B 1 168 ? 2.015 -14.286 -7.544 1 98.41 168 ASN B C 1
ATOM 4047 O O . ASN B 1 168 ? 2.933 -14.181 -8.36 1 98.41 168 ASN B O 1
ATOM 4051 N N . GLU B 1 169 ? 0.97 -13.561 -7.51 1 98.16 169 GLU B N 1
ATOM 4052 C CA . GLU B 1 169 ? 0.891 -12.387 -8.375 1 98.16 169 GLU B CA 1
ATOM 4053 C C . GLU B 1 169 ? 0.841 -11.1 -7.556 1 98.16 169 GLU B C 1
ATOM 4055 O O . GLU B 1 169 ? -0.081 -10.899 -6.763 1 98.16 169 GLU B O 1
ATOM 4060 N N . MET B 1 170 ? 1.854 -10.242 -7.734 1 97.11 170 MET B N 1
ATOM 4061 C CA . MET B 1 170 ? 1.84 -8.896 -7.169 1 97.11 170 MET B CA 1
ATOM 4062 C C . MET B 1 170 ? 1.263 -7.894 -8.163 1 97.11 170 MET B C 1
ATOM 4064 O O . MET B 1 170 ? 1.797 -7.723 -9.26 1 97.11 170 MET B O 1
ATOM 4068 N N . GLY B 1 171 ? 0.265 -7.19 -7.74 1 96.25 171 GLY B N 1
ATOM 4069 C CA . GLY B 1 171 ? -0.447 -6.331 -8.673 1 96.25 171 GLY B CA 1
ATOM 4070 C C . GLY B 1 171 ? -1.459 -7.079 -9.52 1 96.25 171 GLY B C 1
ATOM 4071 O O . GLY B 1 171 ? -1.137 -7.543 -10.616 1 96.25 171 GLY B O 1
ATOM 4072 N N . THR B 1 172 ? -2.732 -7.111 -8.994 1 96.87 172 THR B N 1
ATOM 4073 C CA . THR B 1 172 ? -3.73 -7.98 -9.608 1 96.87 172 THR B CA 1
ATOM 4074 C C . THR B 1 172 ? -4.811 -7.156 -10.302 1 96.87 172 THR B C 1
ATOM 4076 O O . THR B 1 172 ? -5.403 -7.603 -11.287 1 96.87 172 THR B O 1
ATOM 4079 N N . PHE B 1 173 ? -5.112 -5.964 -9.756 1 95.32 173 PHE B N 1
ATOM 4080 C CA . PHE B 1 173 ? -6.127 -5.067 -10.297 1 95.32 173 PHE B CA 1
ATOM 4081 C C . PHE B 1 173 ? -7.449 -5.8 -10.49 1 95.32 173 PHE B C 1
ATOM 4083 O O . PHE B 1 173 ? -8.045 -6.282 -9.525 1 95.32 173 PHE B O 1
ATOM 4090 N N . LEU B 1 174 ? -7.842 -6.09 -11.668 1 96.86 174 LEU B N 1
ATOM 4091 C CA . LEU B 1 174 ? -9.134 -6.703 -11.955 1 96.86 174 LEU B CA 1
ATOM 4092 C C . LEU B 1 174 ? -8.98 -8.196 -12.225 1 96.86 174 LEU B C 1
ATOM 4094 O O . LEU B 1 174 ? -9.969 -8.894 -12.462 1 96.86 174 LEU B O 1
ATOM 4098 N N . GLY B 1 175 ? -7.761 -8.757 -12.283 1 97.03 175 GLY B N 1
ATOM 4099 C CA . GLY B 1 175 ? -7.526 -10.191 -12.255 1 97.03 175 GLY B CA 1
ATOM 4100 C C . GLY B 1 175 ? -7.353 -10.795 -13.636 1 97.03 175 GLY B C 1
ATOM 4101 O O . GLY B 1 175 ? -7.462 -12.012 -13.805 1 97.03 175 GLY B O 1
ATOM 4102 N N . ALA B 1 176 ? -7.013 -9.99 -14.644 1 96.49 176 ALA B N 1
ATOM 4103 C CA . ALA B 1 176 ? -6.884 -10.514 -16.002 1 96.49 176 ALA B CA 1
ATOM 4104 C C . ALA B 1 176 ? -5.796 -11.582 -16.076 1 96.49 176 ALA B C 1
ATOM 4106 O O . ALA B 1 176 ? -6.034 -12.686 -16.573 1 96.49 176 ALA B O 1
ATOM 4107 N N . SER B 1 177 ? -4.633 -11.291 -15.614 1 96.49 177 SER B N 1
ATOM 4108 C CA . SER B 1 177 ? -3.541 -12.257 -15.673 1 96.49 177 SER B CA 1
ATOM 4109 C C . SER B 1 177 ? -3.797 -13.438 -14.742 1 96.49 177 SER B C 1
ATOM 4111 O O . SER B 1 177 ? -3.49 -14.582 -15.083 1 96.49 177 SER B O 1
ATOM 4113 N N . ALA B 1 178 ? -4.344 -13.193 -13.585 1 97.69 178 ALA B N 1
ATOM 4114 C CA . ALA B 1 178 ? -4.643 -14.265 -12.639 1 97.69 178 ALA B CA 1
ATOM 4115 C C . ALA B 1 178 ? -5.617 -15.273 -13.242 1 97.69 178 ALA B C 1
ATOM 4117 O O . ALA B 1 178 ? -5.407 -16.484 -13.144 1 97.69 178 ALA B O 1
ATOM 4118 N N . LEU B 1 179 ? -6.663 -14.784 -13.862 1 97.75 179 LEU B N 1
ATOM 4119 C CA . LEU B 1 179 ? -7.681 -15.655 -14.439 1 97.75 179 LEU B CA 1
ATOM 4120 C C . LEU B 1 179 ? -7.149 -16.365 -15.679 1 97.75 179 LEU B C 1
ATOM 4122 O O . LEU B 1 179 ? -7.513 -17.512 -15.947 1 97.75 179 LEU B O 1
ATOM 4126 N N . HIS B 1 180 ? -6.262 -15.697 -16.396 1 97.24 180 HIS B N 1
ATOM 4127 C CA . HIS B 1 180 ? -5.577 -16.349 -17.507 1 97.24 180 HIS B CA 1
ATOM 4128 C C . HIS B 1 180 ? -4.709 -17.504 -17.017 1 97.24 180 HIS B C 1
ATOM 4130 O O . HIS B 1 180 ? -4.742 -18.596 -17.588 1 97.24 180 HIS B O 1
ATOM 4136 N N . MET B 1 181 ? -3.999 -17.293 -15.991 1 97.76 181 MET B N 1
ATOM 4137 C CA . MET B 1 181 ? -3.162 -18.349 -15.43 1 97.76 181 MET B CA 1
ATOM 4138 C C . MET B 1 181 ? -4.016 -19.491 -14.889 1 97.76 181 MET B C 1
ATOM 4140 O O . MET B 1 181 ? -3.653 -20.661 -15.022 1 97.76 181 MET B O 1
ATOM 4144 N N . ALA B 1 182 ? -5.131 -19.125 -14.254 1 97.83 182 ALA B N 1
ATOM 4145 C CA . ALA B 1 182 ? -6.04 -20.159 -13.765 1 97.83 182 ALA B CA 1
ATOM 4146 C C . ALA B 1 182 ? -6.544 -21.033 -14.909 1 97.83 182 ALA B C 1
ATOM 4148 O O . ALA B 1 182 ? -6.602 -22.259 -14.784 1 97.83 182 ALA B O 1
ATOM 4149 N N . GLU B 1 183 ? -6.861 -20.437 -15.97 1 96.79 183 GLU B N 1
ATOM 4150 C CA . GLU B 1 183 ? -7.317 -21.171 -17.146 1 96.79 183 GLU B CA 1
ATOM 4151 C C . GLU B 1 183 ? -6.217 -22.079 -17.69 1 96.79 183 GLU B C 1
ATOM 4153 O O . GLU B 1 183 ? -6.472 -23.237 -18.026 1 96.79 183 GLU B O 1
ATOM 4158 N N . LEU B 1 184 ? -5.039 -21.562 -17.782 1 97.03 184 LEU B N 1
ATOM 4159 C CA . LEU B 1 184 ? -3.907 -22.315 -18.309 1 97.03 184 LEU B CA 1
ATOM 4160 C C . LEU B 1 184 ? -3.601 -23.524 -17.431 1 97.03 184 LEU B C 1
ATOM 4162 O O . LEU B 1 184 ? -3.37 -24.623 -17.938 1 97.03 184 LEU B O 1
ATOM 4166 N N . THR B 1 185 ? -3.605 -23.291 -16.157 1 97.44 185 THR B N 1
ATOM 4167 C CA . THR B 1 185 ? -3.295 -24.401 -15.262 1 97.44 185 THR B CA 1
ATOM 4168 C C . THR B 1 185 ? -4.375 -25.476 -15.342 1 97.44 185 THR B C 1
ATOM 4170 O O . THR B 1 185 ? -4.072 -26.671 -15.307 1 97.44 185 THR B O 1
ATOM 4173 N N . ARG B 1 186 ? -5.619 -25.104 -15.464 1 96.3 186 ARG B N 1
ATOM 4174 C CA . ARG B 1 186 ? -6.712 -26.055 -15.636 1 96.3 186 ARG B CA 1
ATOM 4175 C C . ARG B 1 186 ? -6.535 -26.867 -16.914 1 96.3 186 ARG B C 1
ATOM 4177 O O . ARG B 1 186 ? -6.675 -28.092 -16.903 1 96.3 186 ARG B O 1
ATOM 4184 N N . LYS B 1 187 ? -6.202 -26.243 -17.926 1 95.98 187 LYS B N 1
ATOM 4185 C CA . LYS B 1 187 ? -6.011 -26.89 -19.221 1 95.98 187 LYS B CA 1
ATOM 4186 C C . LYS B 1 187 ? -4.875 -27.907 -19.165 1 95.98 187 LYS B C 1
ATOM 4188 O O . LYS B 1 187 ? -4.928 -28.942 -19.834 1 95.98 187 LYS B O 1
ATOM 4193 N N . LEU B 1 188 ? -3.958 -27.567 -18.376 1 95.85 188 LEU B N 1
ATOM 4194 C CA . LEU B 1 188 ? -2.766 -28.405 -18.315 1 95.85 188 LEU B CA 1
ATOM 4195 C C . LEU B 1 188 ? -2.895 -29.454 -17.216 1 95.85 188 LEU B C 1
ATOM 4197 O O . LEU B 1 188 ? -1.986 -30.264 -17.015 1 95.85 188 LEU B O 1
ATOM 4201 N N . GLY B 1 189 ? -3.98 -29.436 -16.468 1 95.76 189 GLY B N 1
ATOM 4202 C CA . GLY B 1 189 ? -4.23 -30.421 -15.428 1 95.76 189 GLY B CA 1
ATOM 4203 C C . GLY B 1 189 ? -3.368 -30.22 -14.196 1 95.76 189 GLY B C 1
ATOM 4204 O O . GLY B 1 189 ? -3.022 -31.184 -13.51 1 95.76 189 GLY B O 1
ATOM 4205 N N . ILE B 1 190 ? -2.954 -29.004 -14.021 1 95.65 190 ILE B N 1
ATOM 4206 C CA . ILE B 1 190 ? -2.151 -28.665 -12.851 1 95.65 190 ILE B CA 1
ATOM 4207 C C . ILE B 1 190 ? -3.049 -28.093 -11.757 1 95.65 190 ILE B C 1
ATOM 4209 O O . ILE B 1 190 ? -3.796 -27.141 -11.993 1 95.65 190 ILE B O 1
ATOM 4213 N N . ASP B 1 191 ? -3.067 -28.68 -10.62 1 95.17 191 ASP B N 1
ATOM 4214 C CA . ASP B 1 191 ? -3.781 -28.153 -9.46 1 95.17 191 ASP B CA 1
ATOM 4215 C C . ASP B 1 191 ? -3.004 -27.012 -8.809 1 95.17 191 ASP B C 1
ATOM 4217 O O . ASP B 1 191 ? -2.162 -27.244 -7.938 1 95.17 191 ASP B O 1
ATOM 4221 N N . SER B 1 192 ? -3.29 -25.778 -9.24 1 97.04 192 SER B N 1
ATOM 4222 C CA . SER B 1 192 ? -2.517 -24.616 -8.816 1 97.04 192 SER B CA 1
ATOM 4223 C C . SER B 1 192 ? -3.348 -23.691 -7.933 1 97.04 192 SER B C 1
ATOM 4225 O O . SER B 1 192 ? -4.569 -23.614 -8.081 1 97.04 192 SER B O 1
ATOM 4227 N N . LEU B 1 193 ? -2.673 -23.137 -6.96 1 98.28 193 LEU B N 1
ATOM 4228 C CA . LEU B 1 193 ? -3.204 -22.034 -6.167 1 98.28 193 LEU B CA 1
ATOM 4229 C C . LEU B 1 193 ? -2.584 -20.708 -6.596 1 98.28 193 LEU B C 1
ATOM 4231 O O . LEU B 1 193 ? -1.36 -20.59 -6.681 1 98.28 193 LEU B O 1
ATOM 4235 N N . ILE B 1 194 ? -3.429 -19.766 -6.912 1 98.66 194 ILE B N 1
ATOM 4236 C CA . ILE B 1 194 ? -2.963 -18.448 -7.329 1 98.66 194 ILE B CA 1
ATOM 4237 C C . ILE B 1 194 ? -3.306 -17.416 -6.258 1 98.66 194 ILE B C 1
ATOM 4239 O O . ILE B 1 194 ? -4.481 -17.13 -6.016 1 98.66 194 ILE B O 1
ATOM 4243 N N . LEU B 1 195 ? -2.26 -16.909 -5.594 1 98.77 195 LEU B N 1
ATOM 4244 C CA . LEU B 1 195 ? -2.398 -15.869 -4.58 1 98.77 195 LEU B CA 1
ATOM 4245 C C . LEU B 1 195 ? -2.241 -14.484 -5.198 1 98.77 195 LEU B C 1
ATOM 4247 O O . LEU B 1 195 ? -1.169 -14.143 -5.705 1 98.77 195 LEU B O 1
ATOM 4251 N N . CYS B 1 196 ? -3.318 -13.731 -5.141 1 98.73 196 CYS B N 1
ATOM 4252 C CA . CYS B 1 196 ? -3.359 -12.403 -5.743 1 98.73 196 CYS B CA 1
ATOM 4253 C C . CYS B 1 196 ? -3.11 -11.323 -4.698 1 98.73 196 CYS B C 1
ATOM 4255 O O . CYS B 1 196 ? -4.025 -10.935 -3.97 1 98.73 196 CYS B O 1
ATOM 4257 N N . ILE B 1 197 ? -1.923 -10.801 -4.718 1 98.5 197 ILE B N 1
ATOM 4258 C CA . ILE B 1 197 ? -1.497 -9.817 -3.728 1 98.5 197 ILE B CA 1
ATOM 4259 C C . ILE B 1 197 ? -1.696 -8.408 -4.282 1 98.5 197 ILE B C 1
ATOM 4261 O O . ILE B 1 197 ? -1.052 -8.022 -5.261 1 98.5 197 ILE B O 1
ATOM 4265 N N . ASP B 1 198 ? -2.577 -7.691 -3.654 1 98 198 ASP B N 1
ATO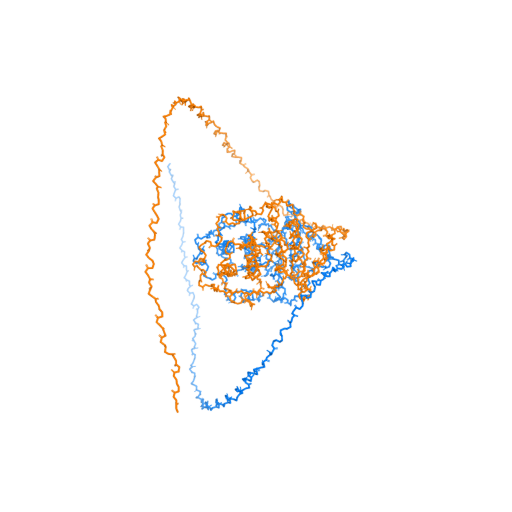M 4266 C CA . ASP B 1 198 ? -2.967 -6.333 -4.02 1 98 198 ASP B CA 1
ATOM 4267 C C . ASP B 1 198 ? -3.742 -5.66 -2.889 1 98 198 ASP B C 1
ATOM 4269 O O . ASP B 1 198 ? -4.578 -6.293 -2.24 1 98 198 ASP B O 1
ATOM 4273 N N . ASP B 1 199 ? -3.488 -4.42 -2.706 1 96.74 199 ASP B N 1
ATOM 4274 C CA . ASP B 1 199 ? -4.282 -3.761 -1.674 1 96.74 199 ASP B CA 1
ATOM 4275 C C . ASP B 1 199 ? -5.69 -3.451 -2.179 1 96.74 199 ASP B C 1
ATOM 4277 O O . ASP B 1 199 ? -6.582 -3.134 -1.39 1 96.74 199 ASP B O 1
ATOM 4281 N N . PHE B 1 200 ? -5.932 -3.448 -3.496 1 97.39 200 PHE B N 1
ATOM 4282 C CA . PHE B 1 200 ? -7.208 -3.272 -4.181 1 97.39 200 PHE B CA 1
ATOM 4283 C C . PHE B 1 200 ? -7.835 -1.93 -3.82 1 97.39 200 PHE B C 1
ATOM 4285 O O . PHE B 1 200 ? -9.055 -1.829 -3.673 1 97.39 200 PHE B O 1
ATOM 4292 N N . ARG B 1 201 ? -6.994 -0.967 -3.61 1 95.91 201 ARG B N 1
ATOM 4293 C CA . ARG B 1 201 ? -7.467 0.373 -3.279 1 95.91 201 ARG B CA 1
ATOM 4294 C C . ARG B 1 201 ? -7.413 1.29 -4.497 1 95.91 201 ARG B C 1
ATOM 4296 O O . ARG B 1 201 ? -7.995 2.376 -4.489 1 95.91 201 ARG B O 1
ATOM 4303 N N . GLY B 1 202 ? -6.819 0.794 -5.501 1 93.84 202 GLY B N 1
ATOM 4304 C CA . GLY B 1 202 ? -6.458 1.746 -6.539 1 93.84 202 GLY B CA 1
ATOM 4305 C C . GLY B 1 202 ? -5.381 2.723 -6.105 1 93.84 202 GLY B C 1
ATOM 4306 O O . GLY B 1 202 ? -4.448 2.35 -5.392 1 93.84 202 GLY B O 1
ATOM 4307 N N . TRP B 1 203 ? -5.396 3.896 -6.689 1 93.96 203 TRP B N 1
ATOM 4308 C CA . TRP B 1 203 ? -4.446 4.961 -6.385 1 93.96 203 TRP B CA 1
ATOM 4309 C C . TRP B 1 203 ? -5.111 6.33 -6.491 1 93.96 203 TRP B C 1
ATOM 4311 O O . TRP B 1 203 ? -6.238 6.443 -6.978 1 93.96 203 TRP B O 1
ATOM 4321 N N . LEU B 1 204 ? -4.396 7.282 -5.863 1 93.11 204 LEU B N 1
ATOM 4322 C CA . LEU B 1 204 ? -4.94 8.63 -5.982 1 93.11 204 LEU B CA 1
ATOM 4323 C C . LEU B 1 204 ? -5.086 9.03 -7.446 1 93.11 204 LEU B C 1
ATOM 4325 O O . LEU B 1 204 ? -4.139 8.905 -8.226 1 93.11 204 LEU B O 1
ATOM 4329 N N . GLY B 1 205 ? -6.248 9.389 -7.966 1 88.47 205 GLY B N 1
ATOM 4330 C CA . GLY B 1 205 ? -6.568 9.645 -9.361 1 88.47 205 GLY B CA 1
ATOM 4331 C C . GLY B 1 205 ? -7.219 8.461 -10.051 1 88.47 205 GLY B C 1
ATOM 4332 O O . GLY B 1 205 ? -7.617 8.555 -11.214 1 88.47 205 GLY B O 1
ATOM 4333 N N . PHE B 1 206 ? -7.368 7.367 -9.315 1 90.23 206 PHE B N 1
ATOM 4334 C CA . PHE B 1 206 ? -7.929 6.117 -9.814 1 90.23 206 PHE B CA 1
ATOM 4335 C C . PHE B 1 206 ? -9.297 6.35 -10.443 1 90.23 206 PHE B C 1
ATOM 4337 O O . PHE B 1 206 ? -9.607 5.786 -11.494 1 90.23 206 PHE B O 1
ATOM 4344 N N . ARG B 1 207 ? -10.068 7.118 -9.856 1 87.89 207 ARG B N 1
ATOM 4345 C CA . ARG B 1 207 ? -11.444 7.357 -10.281 1 87.89 207 ARG B CA 1
ATOM 4346 C C . ARG B 1 207 ? -11.488 7.94 -11.689 1 87.89 207 ARG B C 1
ATOM 4348 O O . ARG B 1 207 ? -12.386 7.62 -12.471 1 87.89 207 ARG B O 1
ATOM 4355 N N . ASP B 1 208 ? -10.557 8.781 -12.03 1 87.53 208 ASP B N 1
ATOM 4356 C CA . ASP B 1 208 ? -10.527 9.438 -13.333 1 87.53 208 ASP B CA 1
ATOM 4357 C C . ASP B 1 208 ? -10.144 8.453 -14.435 1 87.53 208 ASP B C 1
ATOM 4359 O O . ASP B 1 208 ? -10.552 8.614 -15.587 1 87.53 208 ASP B O 1
ATOM 4363 N N . LEU B 1 209 ? -9.452 7.462 -14.023 1 86.43 209 LEU B N 1
ATOM 4364 C CA . LEU B 1 209 ? -8.917 6.528 -15.007 1 86.43 209 LEU B CA 1
ATOM 4365 C C . LEU B 1 209 ? -9.784 5.276 -15.097 1 86.43 209 LEU B C 1
ATOM 4367 O O . LEU B 1 209 ? -9.883 4.66 -16.161 1 86.43 209 LEU B O 1
ATOM 4371 N N . VAL B 1 210 ? -10.338 4.922 -13.943 1 89.43 210 VAL B N 1
ATOM 4372 C CA . VAL B 1 210 ? -11.159 3.719 -13.861 1 89.43 210 VAL B CA 1
ATOM 4373 C C . VAL B 1 210 ? -12.529 4.067 -13.283 1 89.43 210 VAL B C 1
ATOM 4375 O O . VAL B 1 210 ? -12.876 3.628 -12.184 1 89.43 210 VAL B O 1
ATOM 4378 N N . GLY B 1 211 ? -13.389 4.678 -14.034 1 88.18 211 GLY B N 1
ATOM 4379 C CA . GLY B 1 211 ? -14.624 5.286 -13.566 1 88.18 211 GLY B CA 1
ATOM 4380 C C . GLY B 1 211 ? -15.743 4.282 -13.362 1 88.18 211 GLY B C 1
ATOM 4381 O O . GLY B 1 211 ? -16.766 4.601 -12.752 1 88.18 211 GLY B O 1
ATOM 4382 N N . PHE B 1 212 ? -15.525 3.032 -13.734 1 91.19 212 PHE B N 1
ATOM 4383 C CA . PHE B 1 212 ? -16.614 2.066 -13.651 1 91.19 212 PHE B CA 1
ATOM 4384 C C . PHE B 1 212 ? -16.613 1.363 -12.299 1 91.19 212 PHE B C 1
ATOM 4386 O O . PHE B 1 212 ? -17.584 0.694 -11.94 1 91.19 212 PHE B O 1
ATOM 4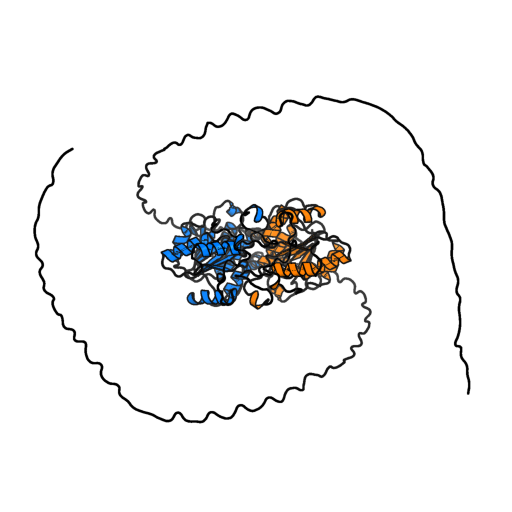393 N N . VAL B 1 213 ? -15.567 1.5 -11.581 1 94.27 213 VAL B N 1
ATOM 4394 C CA . VAL B 1 213 ? -15.529 0.933 -10.237 1 94.27 213 VAL B CA 1
ATOM 4395 C C . VAL B 1 213 ? -16.156 1.911 -9.246 1 94.27 213 VAL B C 1
ATOM 4397 O O . VAL B 1 213 ? -15.719 3.059 -9.136 1 94.27 213 VAL B O 1
ATOM 4400 N N . ASN B 1 214 ? -17.076 1.504 -8.537 1 93.73 214 ASN B N 1
ATOM 4401 C CA . ASN B 1 214 ? -17.806 2.358 -7.606 1 93.73 214 ASN B CA 1
ATOM 4402 C C . ASN B 1 214 ? -16.987 2.646 -6.351 1 93.73 214 ASN B C 1
ATOM 4404 O O . ASN B 1 214 ? -16.092 1.877 -5.998 1 93.73 214 ASN B O 1
ATOM 4408 N N . ILE B 1 215 ? -17.321 3.765 -5.771 1 92.89 215 ILE B N 1
ATOM 4409 C CA . ILE B 1 215 ? -16.699 4.213 -4.53 1 92.89 215 ILE B CA 1
ATOM 4410 C C . ILE B 1 215 ? -17.778 4.545 -3.502 1 92.89 215 ILE B C 1
ATOM 4412 O O . ILE B 1 215 ? -18.736 5.258 -3.807 1 92.89 215 ILE B O 1
ATOM 4416 N N . VAL B 1 216 ? -17.686 3.996 -2.308 1 92.46 216 VAL B N 1
ATOM 4417 C CA . VAL B 1 216 ? -18.614 4.279 -1.218 1 92.46 216 VAL B CA 1
ATOM 4418 C C . VAL B 1 216 ? -17.861 4.912 -0.049 1 92.46 216 VAL B C 1
ATOM 4420 O O . VAL B 1 216 ? -17.016 4.266 0.575 1 92.46 216 VAL B O 1
ATOM 4423 N N . ASN B 1 217 ? -18.182 6.177 0.29 1 93.5 217 ASN B N 1
ATOM 4424 C CA . ASN B 1 217 ? -17.523 6.91 1.365 1 93.5 217 ASN B CA 1
ATOM 4425 C C . ASN B 1 217 ? -16.004 6.856 1.231 1 93.5 217 ASN B C 1
ATOM 4427 O O . ASN B 1 217 ? -15.297 6.624 2.213 1 93.5 217 ASN B O 1
ATOM 4431 N N . GLY B 1 218 ? -15.567 6.849 -0.012 1 91.75 218 GLY B N 1
ATOM 4432 C CA . GLY B 1 218 ? -14.135 6.872 -0.263 1 91.75 218 GLY B CA 1
ATOM 4433 C C . GLY B 1 218 ? -13.532 5.487 -0.409 1 91.75 218 GLY B C 1
ATOM 4434 O O . GLY B 1 218 ? -12.36 5.349 -0.763 1 91.75 218 GLY B O 1
ATOM 4435 N N . ASP B 1 219 ? -14.306 4.47 -0.178 1 93.81 219 ASP B N 1
ATOM 4436 C CA . ASP B 1 219 ? -13.838 3.094 -0.31 1 93.81 219 ASP B CA 1
ATOM 4437 C C . ASP B 1 219 ? -14.04 2.579 -1.733 1 93.81 219 ASP B C 1
ATOM 4439 O O . ASP B 1 219 ? -15.171 2.316 -2.148 1 93.81 219 ASP B O 1
ATOM 4443 N N . VAL B 1 220 ? -12.945 2.407 -2.421 1 94.73 220 VAL B N 1
ATOM 4444 C CA . VAL B 1 220 ? -12.993 1.881 -3.782 1 94.73 220 VAL B CA 1
ATOM 4445 C C . VAL B 1 220 ? -13.363 0.399 -3.75 1 94.73 220 VAL B C 1
ATOM 4447 O O . VAL B 1 220 ? -12.771 -0.379 -2.999 1 94.73 220 VAL B O 1
ATOM 4450 N N . LEU B 1 221 ? -14.298 -0.013 -4.56 1 96.21 221 LEU B N 1
ATOM 4451 C CA . LEU B 1 221 ? -14.804 -1.381 -4.523 1 96.21 221 LEU B CA 1
ATOM 4452 C C . LEU B 1 221 ? -14.023 -2.275 -5.48 1 96.21 221 LEU B C 1
ATOM 4454 O O . LEU B 1 221 ? -14.593 -3.176 -6.099 1 96.21 221 LEU B O 1
ATOM 4458 N N . LEU B 1 222 ? -12.776 -1.988 -5.627 1 97.04 222 LEU B N 1
ATOM 4459 C CA . LEU B 1 222 ? -11.925 -2.727 -6.552 1 97.04 222 LEU B CA 1
ATOM 4460 C C . LEU B 1 222 ? -11.781 -4.181 -6.115 1 97.04 222 LEU B C 1
ATOM 4462 O O . LEU B 1 222 ? -11.806 -5.09 -6.949 1 97.04 222 LEU B O 1
ATOM 4466 N N . LEU B 1 223 ? -11.631 -4.474 -4.8 1 97.93 223 LEU B N 1
ATOM 4467 C CA . LEU B 1 223 ? -11.554 -5.84 -4.295 1 97.93 223 LEU B CA 1
ATOM 4468 C C . LEU B 1 223 ? -12.793 -6.637 -4.691 1 97.93 223 LEU B C 1
ATOM 4470 O O . LEU B 1 223 ? -12.68 -7.747 -5.218 1 97.93 223 LEU B O 1
ATOM 4474 N N . TYR B 1 224 ? -13.935 -6.043 -4.508 1 97.93 224 TYR B N 1
ATOM 4475 C CA . TYR B 1 224 ? -15.191 -6.73 -4.784 1 97.93 224 TYR B CA 1
ATOM 4476 C C . TYR B 1 224 ? -15.371 -6.957 -6.28 1 97.93 224 TYR B C 1
ATOM 4478 O O . TYR B 1 224 ? -15.885 -7.997 -6.7 1 97.93 224 TYR B O 1
ATOM 4486 N N . GLN B 1 225 ? -14.943 -5.977 -7.046 1 97.7 225 GLN B N 1
ATOM 4487 C CA . GLN B 1 225 ? -15.029 -6.163 -8.491 1 97.7 225 GLN B CA 1
ATOM 4488 C C . GLN B 1 225 ? -14.108 -7.288 -8.956 1 97.7 225 GLN B C 1
ATOM 4490 O O . GLN B 1 225 ? -14.485 -8.091 -9.812 1 97.7 225 GLN B O 1
ATOM 4495 N N . PHE B 1 226 ? -12.93 -7.313 -8.423 1 98.15 226 PHE B N 1
ATOM 4496 C CA . PHE B 1 226 ? -12.024 -8.421 -8.701 1 98.15 226 PHE B CA 1
ATOM 4497 C C . PHE B 1 226 ? -12.667 -9.753 -8.333 1 98.15 226 PHE B C 1
ATOM 4499 O O . PHE B 1 226 ? -12.66 -10.693 -9.13 1 98.15 226 PHE B O 1
ATOM 4506 N N . MET B 1 227 ? -13.209 -9.845 -7.185 1 98.43 227 MET B N 1
ATOM 4507 C CA . MET B 1 227 ? -13.819 -11.081 -6.702 1 98.43 227 MET B CA 1
ATOM 4508 C C . MET B 1 227 ? -15.003 -11.481 -7.577 1 98.43 227 MET B C 1
ATOM 4510 O O . MET B 1 227 ? -15.216 -12.666 -7.836 1 98.43 227 MET B O 1
ATOM 4514 N N . GLN B 1 228 ? -15.731 -10.492 -7.959 1 98.19 228 GLN B N 1
ATOM 4515 C CA . GLN B 1 228 ? -16.833 -10.758 -8.878 1 98.19 228 GLN B CA 1
ATOM 4516 C C . GLN B 1 228 ? -16.331 -11.401 -10.168 1 98.19 228 GLN B C 1
ATOM 4518 O O . GLN B 1 228 ? -16.955 -12.326 -10.69 1 98.19 228 GLN B O 1
ATOM 4523 N N . ASN B 1 229 ? -15.237 -10.927 -10.689 1 98.08 229 ASN B N 1
ATOM 4524 C CA . ASN B 1 229 ? -14.639 -11.521 -11.88 1 98.08 229 ASN B CA 1
ATOM 4525 C C . ASN B 1 229 ? -14.219 -12.967 -11.634 1 98.08 229 ASN B C 1
ATOM 4527 O O . ASN B 1 229 ? -14.383 -13.822 -12.506 1 98.08 229 ASN B O 1
ATOM 4531 N N . VAL B 1 230 ? -13.676 -13.229 -10.493 1 98.33 230 VAL B N 1
ATOM 4532 C CA . VAL B 1 230 ? -13.244 -14.579 -10.144 1 98.33 230 VAL B CA 1
ATOM 4533 C C . VAL B 1 230 ? -14.451 -15.514 -10.105 1 98.33 230 VAL B C 1
ATOM 4535 O O . VAL B 1 230 ? -14.404 -16.621 -10.646 1 98.33 230 VAL B O 1
ATOM 4538 N N . VAL B 1 231 ? -15.532 -15.075 -9.473 1 97.9 231 VAL B N 1
ATOM 4539 C CA . VAL B 1 231 ? -16.757 -15.86 -9.364 1 97.9 231 VAL B CA 1
ATOM 4540 C C . VAL B 1 231 ? -17.325 -16.128 -10.756 1 97.9 231 VAL B C 1
ATOM 4542 O O . VAL B 1 231 ? -17.661 -17.267 -11.088 1 97.9 231 VAL B O 1
ATOM 4545 N N . GLN B 1 232 ? -17.336 -15.16 -11.567 1 97 232 GLN B N 1
ATOM 4546 C CA . GLN B 1 232 ? -17.94 -15.263 -12.892 1 97 232 GLN B CA 1
ATOM 4547 C C . GLN B 1 232 ? -17.118 -16.171 -13.802 1 97 232 GLN B C 1
ATOM 4549 O O . GLN B 1 232 ? -17.632 -16.693 -14.793 1 97 232 GLN B O 1
ATOM 4554 N N . ASN B 1 233 ? -15.888 -16.375 -13.456 1 96.67 233 ASN B N 1
ATOM 4555 C CA . ASN B 1 233 ? -15.03 -17.233 -14.267 1 96.67 233 ASN B CA 1
ATOM 4556 C C . ASN B 1 233 ? -14.828 -18.599 -13.617 1 96.67 233 ASN B C 1
ATOM 4558 O O . ASN B 1 233 ? -13.95 -19.361 -14.024 1 96.67 233 ASN B O 1
ATOM 4562 N N . ASN B 1 234 ? -15.575 -18.906 -12.619 1 96.31 234 ASN B N 1
ATOM 4563 C CA . ASN B 1 234 ? -15.559 -20.191 -11.928 1 96.31 234 ASN B CA 1
ATOM 4564 C C . ASN B 1 234 ? -14.154 -20.559 -11.461 1 96.31 234 ASN B C 1
ATOM 4566 O O . ASN B 1 234 ? -13.701 -21.687 -11.669 1 96.31 234 ASN B O 1
ATOM 4570 N N . ALA B 1 235 ? -13.476 -19.567 -10.899 1 97.79 235 ALA B N 1
ATOM 4571 C CA . ALA B 1 235 ? -12.088 -19.78 -10.497 1 97.79 235 ALA B CA 1
ATOM 4572 C C . ALA B 1 235 ? -11.929 -19.652 -8.985 1 97.79 235 ALA B C 1
ATOM 4574 O O . ALA B 1 235 ? -10.813 -19.508 -8.482 1 97.79 235 ALA B O 1
ATOM 4575 N N . THR B 1 236 ? -13.013 -19.788 -8.169 1 98.04 236 THR B N 1
ATOM 4576 C CA . THR B 1 236 ? -13.018 -19.523 -6.735 1 98.04 236 THR B CA 1
ATOM 4577 C C . THR B 1 236 ? -12.227 -20.591 -5.984 1 98.04 236 THR B C 1
ATOM 4579 O O . THR B 1 236 ? -11.857 -20.396 -4.824 1 98.04 236 THR B O 1
ATOM 4582 N N . GLY B 1 237 ? -11.96 -21.654 -6.639 1 95.87 237 GLY B N 1
ATOM 4583 C CA . GLY B 1 237 ? -11.216 -22.719 -5.985 1 95.87 237 GLY B CA 1
ATOM 4584 C C . GLY B 1 237 ? -9.712 -22.549 -6.091 1 95.87 237 GLY B C 1
ATOM 4585 O O . GLY B 1 237 ? -8.957 -23.181 -5.349 1 95.87 237 GLY B O 1
ATOM 4586 N N . SER B 1 238 ? -9.245 -21.661 -7.003 1 96.96 238 SER B N 1
ATOM 4587 C CA . SER B 1 238 ? -7.814 -21.608 -7.284 1 96.96 238 SER B CA 1
ATOM 4588 C C . SER B 1 238 ? -7.273 -20.191 -7.128 1 96.96 238 SER B C 1
ATOM 4590 O O . SER B 1 238 ? -6.065 -19.995 -6.978 1 96.96 238 SER B O 1
ATOM 4592 N N . VAL B 1 239 ? -8.138 -19.185 -7.187 1 98.41 239 VAL B N 1
ATOM 4593 C CA . VAL B 1 239 ? -7.702 -17.793 -7.17 1 98.41 239 VAL B CA 1
ATOM 4594 C C . VAL B 1 239 ? -8.131 -17.133 -5.861 1 98.41 239 VAL B C 1
ATOM 4596 O O . VAL B 1 239 ? -9.326 -17.03 -5.573 1 98.41 239 VAL B O 1
ATOM 4599 N N . PHE B 1 240 ? -7.156 -16.659 -5.063 1 98.13 240 PHE B N 1
ATOM 4600 C CA . PHE B 1 240 ? -7.45 -16.068 -3.763 1 98.13 240 PHE B CA 1
ATOM 4601 C C . PHE B 1 240 ? -6.864 -14.665 -3.661 1 98.13 240 PHE B C 1
ATOM 4603 O O . PHE B 1 240 ? -5.68 -14.459 -3.938 1 98.13 240 PHE B O 1
ATOM 4610 N N . PRO B 1 241 ? -7.682 -13.714 -3.277 1 98.42 241 PRO B N 1
ATOM 4611 C CA . PRO B 1 241 ? -7.122 -12.39 -2.995 1 98.42 241 PRO B CA 1
ATOM 4612 C C . PRO B 1 241 ? -6.394 -12.331 -1.654 1 98.42 241 PRO B C 1
ATOM 4614 O O . PRO B 1 241 ? -6.825 -12.961 -0.685 1 98.42 241 PRO B O 1
ATOM 4617 N N . ILE B 1 242 ? -5.291 -11.742 -1.602 1 98.08 242 ILE B N 1
ATOM 4618 C CA . ILE B 1 242 ? -4.6 -11.271 -0.406 1 98.08 242 ILE B CA 1
ATOM 4619 C C . ILE B 1 242 ? -4.591 -9.745 -0.383 1 98.08 242 ILE B C 1
ATOM 4621 O O . ILE B 1 242 ? -3.661 -9.115 -0.894 1 98.08 242 ILE B O 1
ATOM 4625 N N . PRO B 1 243 ? -5.666 -9.129 0.217 1 97.66 243 PRO B N 1
ATOM 4626 C CA . PRO B 1 243 ? -5.952 -7.709 -0.001 1 97.66 243 PRO B CA 1
ATOM 4627 C C . PRO B 1 243 ? -5.113 -6.795 0.889 1 97.66 243 PRO B C 1
ATOM 4629 O O . PRO B 1 243 ? -5.662 -5.975 1.629 1 97.66 243 PRO B O 1
ATOM 4632 N N . PHE B 1 244 ? -3.779 -6.92 0.8 1 97.04 244 PHE B N 1
ATOM 4633 C CA . PHE B 1 244 ? -2.808 -6.125 1.542 1 97.04 244 PHE B CA 1
ATOM 4634 C C . PHE B 1 244 ? -1.675 -5.666 0.632 1 97.04 244 PHE B C 1
ATOM 4636 O O . PHE B 1 244 ? -1.587 -6.092 -0.521 1 97.04 244 PHE B O 1
ATOM 4643 N N . SER B 1 245 ? -0.901 -4.761 1.148 1 95.82 245 SER B N 1
ATOM 4644 C CA . SER B 1 245 ? 0.235 -4.272 0.373 1 95.82 245 SER B CA 1
ATOM 4645 C C . SER B 1 245 ? 1.211 -5.399 0.051 1 95.82 245 SER B C 1
ATOM 4647 O O . SER B 1 245 ? 1.349 -6.348 0.827 1 95.82 245 SER B O 1
ATOM 4649 N N . SER B 1 246 ? 1.893 -5.272 -1.061 1 96.04 246 SER B N 1
ATOM 4650 C CA . SER B 1 246 ? 2.872 -6.284 -1.442 1 96.04 246 SER B CA 1
ATOM 4651 C C . SER B 1 246 ? 3.983 -6.397 -0.403 1 96.04 246 SER B C 1
ATOM 4653 O O . SER B 1 246 ? 4.391 -7.503 -0.041 1 96.04 246 SER B O 1
ATOM 4655 N N . GLY B 1 247 ? 4.457 -5.275 0.109 1 93.24 247 GLY B N 1
ATOM 4656 C CA . GLY B 1 247 ? 5.552 -5.288 1.065 1 93.24 247 GLY B CA 1
ATOM 4657 C C . GLY B 1 247 ? 5.234 -6.067 2.327 1 93.24 247 GLY B C 1
ATOM 4658 O O . GLY B 1 247 ? 5.966 -6.987 2.696 1 93.24 247 GLY B O 1
ATOM 4659 N N . SER B 1 248 ? 4.15 -5.719 2.942 1 92.38 248 SER B N 1
ATOM 4660 C CA . SER B 1 248 ? 3.774 -6.391 4.182 1 92.38 248 SER B CA 1
ATOM 4661 C C . SER B 1 248 ? 3.431 -7.856 3.935 1 92.38 248 SER B C 1
ATOM 4663 O O . SER B 1 248 ? 3.765 -8.723 4.746 1 92.38 248 SER B O 1
ATOM 4665 N N . THR B 1 249 ? 2.819 -8.133 2.833 1 97.19 249 THR B N 1
ATOM 4666 C CA . THR B 1 249 ? 2.381 -9.488 2.518 1 97.19 249 THR B CA 1
ATOM 4667 C C . THR B 1 249 ? 3.58 -10.403 2.283 1 97.19 249 THR B C 1
ATOM 4669 O O . THR B 1 249 ? 3.661 -11.489 2.861 1 97.19 249 THR B O 1
ATOM 4672 N N . LEU B 1 250 ? 4.522 -9.959 1.511 1 97.22 250 LEU B N 1
ATOM 4673 C CA . LEU B 1 250 ? 5.669 -10.794 1.171 1 97.22 250 LEU B CA 1
ATOM 4674 C C . LEU B 1 250 ? 6.53 -11.061 2.401 1 97.22 250 LEU B C 1
ATOM 4676 O O . LEU B 1 250 ? 7.123 -12.135 2.527 1 97.22 250 LEU B O 1
ATOM 4680 N N . GLU B 1 251 ? 6.576 -10.101 3.262 1 94.88 251 GLU B N 1
ATOM 4681 C CA . GLU B 1 251 ? 7.294 -10.304 4.516 1 94.88 251 GLU B CA 1
ATOM 4682 C C . GLU B 1 251 ? 6.654 -11.414 5.346 1 94.88 251 GLU B C 1
ATOM 4684 O O . GLU B 1 251 ? 7.347 -12.308 5.836 1 94.88 251 GLU B O 1
ATOM 4689 N N . ILE B 1 252 ? 5.391 -11.37 5.464 1 96.37 252 ILE B N 1
ATOM 4690 C CA . ILE B 1 252 ? 4.691 -12.324 6.317 1 96.37 252 ILE B CA 1
ATOM 4691 C C . ILE B 1 252 ? 4.656 -13.692 5.641 1 96.37 252 ILE B C 1
ATOM 4693 O O . ILE B 1 252 ? 4.771 -14.724 6.307 1 96.37 252 ILE B O 1
ATOM 4697 N N . LEU B 1 253 ? 4.484 -13.716 4.335 1 97.91 253 LEU B N 1
ATOM 4698 C CA . LEU B 1 253 ? 4.556 -14.993 3.633 1 97.91 253 LEU B CA 1
ATOM 4699 C C . LEU B 1 253 ? 5.902 -15.668 3.868 1 97.91 253 LEU B C 1
ATOM 4701 O O . LEU B 1 253 ? 5.968 -16.887 4.042 1 97.91 253 LEU B O 1
ATOM 4705 N N . CYS B 1 254 ? 6.959 -14.884 3.833 1 97.28 254 CYS B N 1
ATOM 4706 C CA . CYS B 1 254 ? 8.29 -15.398 4.139 1 97.28 254 CYS B CA 1
ATOM 4707 C C . CYS B 1 254 ? 8.334 -16 5.538 1 97.28 254 CYS B C 1
ATOM 4709 O O . CYS B 1 254 ? 8.861 -17.097 5.73 1 97.28 254 CYS B O 1
ATOM 4711 N N . GLU B 1 255 ? 7.722 -15.34 6.433 1 95.99 255 GLU B N 1
ATOM 4712 C CA . GLU B 1 255 ? 7.708 -15.792 7.822 1 95.99 255 GLU B CA 1
ATOM 4713 C C . GLU B 1 255 ? 6.855 -17.047 7.986 1 95.99 255 GLU B C 1
ATOM 4715 O O . GLU B 1 255 ? 7.111 -17.866 8.87 1 95.99 255 GLU B O 1
ATOM 4720 N N . TRP B 1 256 ? 5.843 -17.216 7.146 1 96.92 256 TRP B N 1
ATOM 4721 C CA . TRP B 1 256 ? 4.926 -18.347 7.241 1 96.92 256 TRP B CA 1
ATOM 4722 C C . TRP B 1 256 ? 5.445 -19.537 6.441 1 96.92 256 TRP B C 1
ATOM 4724 O O . TRP B 1 256 ? 4.887 -20.634 6.516 1 96.92 256 TRP B O 1
ATOM 4734 N N . GLY B 1 257 ? 6.499 -19.299 5.622 1 97.71 257 GLY B N 1
ATOM 4735 C CA . GLY B 1 257 ? 7.008 -20.352 4.758 1 97.71 257 GLY B CA 1
ATOM 4736 C C . GLY B 1 257 ? 6.144 -20.591 3.535 1 97.71 257 GLY B C 1
ATOM 4737 O O . GLY B 1 257 ? 6.17 -21.677 2.952 1 97.71 257 GLY B O 1
ATOM 4738 N N . VAL B 1 258 ? 5.345 -19.602 3.214 1 98.02 258 VAL B N 1
ATOM 4739 C CA . VAL B 1 258 ? 4.526 -19.702 2.011 1 98.02 258 VAL B CA 1
ATOM 4740 C C . VAL B 1 258 ? 5.318 -19.208 0.803 1 98.02 258 VAL B C 1
ATOM 4742 O O . VAL B 1 258 ? 5.428 -18.001 0.576 1 98.02 258 VAL B O 1
ATOM 4745 N N . PHE B 1 259 ? 5.818 -20.129 0.012 1 97.75 259 PHE B N 1
ATOM 4746 C CA . PHE B 1 259 ? 6.679 -19.831 -1.126 1 97.75 259 PHE B CA 1
ATOM 4747 C C . PHE B 1 259 ? 5.953 -20.099 -2.439 1 97.75 259 PHE B C 1
ATOM 4749 O O . PHE B 1 259 ? 4.978 -20.853 -2.473 1 97.75 259 PHE B O 1
ATOM 4756 N N . GLY B 1 260 ? 6.398 -19.421 -3.486 1 97.88 260 GLY B N 1
ATOM 4757 C CA . GLY B 1 260 ? 5.846 -19.62 -4.816 1 97.88 260 GLY B CA 1
ATOM 4758 C C . GLY B 1 260 ? 6.8 -20.331 -5.758 1 97.88 260 GLY B C 1
ATOM 4759 O O . GLY B 1 260 ? 8.019 -20.207 -5.624 1 97.88 260 GLY B O 1
ATOM 4760 N N . ASP B 1 261 ? 6.195 -21.08 -6.716 1 97.66 261 ASP B N 1
ATOM 4761 C CA . ASP B 1 261 ? 6.951 -21.65 -7.827 1 97.66 261 ASP B CA 1
ATOM 4762 C C . ASP B 1 261 ? 7.115 -20.637 -8.957 1 97.66 261 ASP B C 1
ATOM 4764 O O . ASP B 1 261 ? 8.096 -20.683 -9.702 1 97.66 261 ASP B O 1
ATOM 4768 N N . LEU B 1 262 ? 6.115 -19.941 -9.093 1 98.17 262 LEU B N 1
ATOM 4769 C CA . LEU B 1 262 ? 6.031 -18.887 -10.098 1 98.17 262 LEU B CA 1
ATOM 4770 C C . LEU B 1 262 ? 5.533 -17.585 -9.48 1 98.17 262 LEU B C 1
ATOM 4772 O O . LEU B 1 262 ? 4.49 -17.563 -8.823 1 98.17 262 LEU B O 1
ATOM 4776 N N . ILE B 1 263 ? 6.332 -16.519 -9.669 1 98.36 263 ILE B N 1
ATOM 4777 C CA . ILE B 1 263 ? 5.966 -15.235 -9.082 1 98.36 263 ILE B CA 1
ATOM 4778 C C . ILE B 1 263 ? 5.954 -14.157 -10.164 1 98.36 263 ILE B C 1
ATOM 4780 O O . ILE B 1 263 ? 6.96 -13.941 -10.844 1 98.36 263 ILE B O 1
ATOM 4784 N N . GLU B 1 264 ? 4.809 -13.559 -10.326 1 97.31 264 GLU B N 1
ATOM 4785 C CA . GLU B 1 264 ? 4.679 -12.436 -11.251 1 97.31 264 GLU B CA 1
ATOM 4786 C C . GLU B 1 264 ? 4.69 -11.104 -10.506 1 97.31 264 GLU B C 1
ATOM 4788 O O . GLU B 1 264 ? 3.946 -10.92 -9.54 1 97.31 264 GLU B O 1
ATOM 4793 N N . ILE B 1 265 ? 5.496 -10.177 -10.976 1 95.94 265 ILE B N 1
ATOM 4794 C CA . ILE B 1 265 ? 5.571 -8.854 -10.366 1 95.94 265 ILE B CA 1
ATOM 4795 C C . ILE B 1 265 ? 5.053 -7.803 -11.346 1 95.94 265 ILE B C 1
ATOM 4797 O O . ILE B 1 265 ? 5.701 -7.514 -12.355 1 95.94 265 ILE B O 1
ATOM 4801 N N . ASP B 1 266 ? 3.913 -7.222 -11.111 1 93.01 266 ASP B N 1
ATOM 4802 C CA . ASP B 1 266 ? 3.303 -6.133 -11.867 1 93.01 266 ASP B CA 1
ATOM 4803 C C . ASP B 1 266 ? 2.505 -5.207 -10.952 1 93.01 266 ASP B C 1
ATOM 4805 O O . ASP B 1 266 ? 1.303 -5.016 -11.148 1 93.01 266 ASP B O 1
ATOM 4809 N N . ALA B 1 267 ? 3.207 -4.679 -9.99 1 92.33 267 ALA B N 1
ATOM 4810 C CA . ALA B 1 267 ? 2.616 -3.774 -9.008 1 92.33 267 ALA B CA 1
ATOM 4811 C C . ALA B 1 267 ? 3.062 -2.335 -9.251 1 92.33 267 ALA B C 1
ATOM 4813 O O . ALA B 1 267 ? 2.722 -1.737 -10.274 1 92.33 267 ALA B O 1
ATOM 4814 N N . GLY B 1 268 ? 3.843 -1.785 -8.296 1 89.1 268 GLY B N 1
ATOM 4815 C CA . GLY B 1 268 ? 4.366 -0.449 -8.532 1 89.1 268 GLY B CA 1
ATOM 4816 C C . GLY B 1 268 ? 5.422 -0.404 -9.62 1 89.1 268 GLY B C 1
ATOM 4817 O O . GLY B 1 268 ? 6.253 -1.309 -9.723 1 89.1 268 GLY B O 1
ATOM 4818 N N . HIS B 1 269 ? 5.439 0.666 -10.408 1 87.66 269 HIS B N 1
ATOM 4819 C CA . HIS B 1 269 ? 6.32 0.705 -11.569 1 87.66 269 HIS B CA 1
ATOM 4820 C C . HIS B 1 269 ? 7.502 1.639 -11.333 1 87.66 269 HIS B C 1
ATOM 4822 O O . HIS B 1 269 ? 8.422 1.702 -12.152 1 87.66 269 HIS B O 1
ATOM 4828 N N . ASP B 1 270 ? 7.434 2.322 -10.263 1 88.98 270 ASP B N 1
ATOM 4829 C CA . ASP B 1 270 ? 8.591 3.15 -9.938 1 88.98 270 ASP B CA 1
ATOM 4830 C C . ASP B 1 270 ? 9.741 2.301 -9.402 1 88.98 270 ASP B C 1
ATOM 4832 O O . ASP B 1 270 ? 9.524 1.193 -8.909 1 88.98 270 ASP B O 1
ATOM 4836 N N . PHE B 1 271 ? 10.937 2.846 -9.431 1 92.02 271 PHE B N 1
ATOM 4837 C CA . PHE B 1 271 ? 12.147 2.102 -9.103 1 92.02 271 PHE B CA 1
ATOM 4838 C C . PHE B 1 271 ? 12.06 1.519 -7.698 1 92.02 271 PHE B C 1
ATOM 4840 O O . PHE B 1 271 ? 12.314 0.329 -7.497 1 92.02 271 PHE B O 1
ATOM 4847 N N . ASN B 1 272 ? 11.733 2.342 -6.701 1 93.22 272 ASN B N 1
ATOM 4848 C CA . ASN B 1 272 ? 11.748 1.906 -5.309 1 93.22 272 ASN B CA 1
ATOM 4849 C C . ASN B 1 272 ? 10.743 0.785 -5.062 1 93.22 272 ASN B C 1
ATOM 4851 O O . ASN B 1 272 ? 11.047 -0.184 -4.363 1 93.22 272 ASN B O 1
ATOM 4855 N N . SER B 1 273 ? 9.552 0.909 -5.609 1 93.37 273 SER B N 1
ATOM 4856 C CA . SER B 1 273 ? 8.534 -0.127 -5.465 1 93.37 273 SER B CA 1
ATOM 4857 C C . SER B 1 273 ? 8.972 -1.428 -6.128 1 93.37 273 SER B C 1
ATOM 4859 O O . SER B 1 273 ? 8.847 -2.504 -5.539 1 93.37 273 SER B O 1
ATOM 4861 N N . ALA B 1 274 ? 9.503 -1.289 -7.33 1 93.78 274 ALA B N 1
ATOM 4862 C CA . ALA B 1 274 ? 9.966 -2.47 -8.056 1 93.78 274 ALA B CA 1
ATOM 4863 C C . ALA B 1 274 ? 11.125 -3.143 -7.326 1 93.78 274 ALA B C 1
ATOM 4865 O O . ALA B 1 274 ? 11.164 -4.37 -7.21 1 93.78 274 ALA B O 1
ATOM 4866 N N . TRP B 1 275 ? 12.053 -2.343 -6.839 1 94.49 275 TRP B N 1
ATOM 4867 C CA . TRP B 1 275 ? 13.201 -2.846 -6.092 1 94.49 275 TRP B CA 1
ATOM 4868 C C . TRP B 1 275 ? 12.751 -3.688 -4.902 1 94.49 275 TRP B C 1
ATOM 4870 O O . TRP B 1 275 ? 13.232 -4.806 -4.708 1 94.49 275 TRP B O 1
ATOM 4880 N N . GLU B 1 276 ? 11.801 -3.196 -4.18 1 94.74 276 GLU B N 1
ATOM 4881 C CA . GLU B 1 276 ? 11.331 -3.881 -2.979 1 94.74 276 GLU B CA 1
ATOM 4882 C C . GLU B 1 276 ? 10.625 -5.187 -3.33 1 94.74 276 GLU B C 1
ATOM 4884 O O . GLU B 1 276 ? 10.858 -6.215 -2.691 1 94.74 276 GLU B O 1
ATOM 4889 N N . ASP B 1 277 ? 9.788 -5.093 -4.266 1 96.19 277 ASP B N 1
ATOM 4890 C CA . ASP B 1 277 ? 9.006 -6.267 -4.64 1 96.19 277 ASP B CA 1
ATOM 4891 C C . ASP B 1 277 ? 9.906 -7.383 -5.165 1 96.19 277 ASP B C 1
ATOM 4893 O O . ASP B 1 277 ? 9.728 -8.55 -4.81 1 96.19 277 ASP B O 1
ATOM 4897 N N . ILE B 1 278 ? 10.879 -7.012 -5.984 1 95.82 278 ILE B N 1
ATOM 4898 C CA . ILE B 1 278 ? 11.772 -8.014 -6.556 1 95.82 278 ILE B CA 1
ATOM 4899 C C . ILE B 1 278 ? 12.592 -8.668 -5.446 1 95.82 278 ILE B C 1
ATOM 4901 O O . ILE B 1 278 ? 12.705 -9.894 -5.388 1 95.82 278 ILE B O 1
ATOM 4905 N N . ASN B 1 279 ? 13.133 -7.878 -4.541 1 95.52 279 ASN B N 1
ATOM 4906 C CA . ASN B 1 279 ? 13.936 -8.391 -3.436 1 95.52 279 ASN B CA 1
ATOM 4907 C C . ASN B 1 279 ? 13.124 -9.322 -2.539 1 95.52 279 ASN B C 1
ATOM 4909 O O . ASN B 1 279 ? 13.589 -10.405 -2.181 1 95.52 279 ASN B O 1
ATOM 4913 N N . ARG B 1 280 ? 11.943 -8.926 -2.217 1 96.61 280 ARG B N 1
ATOM 4914 C CA . ARG B 1 280 ? 11.104 -9.719 -1.324 1 96.61 280 ARG B CA 1
ATOM 4915 C C . ARG B 1 280 ? 10.582 -10.968 -2.027 1 96.61 280 ARG B C 1
ATOM 4917 O O . ARG B 1 280 ? 10.501 -12.039 -1.421 1 96.61 280 ARG B O 1
ATOM 4924 N N . ALA B 1 281 ? 10.214 -10.781 -3.288 1 96.97 281 ALA B N 1
ATOM 4925 C CA . ALA B 1 281 ? 9.689 -11.906 -4.056 1 96.97 281 ALA B CA 1
ATOM 4926 C C . ALA B 1 281 ? 10.729 -13.015 -4.186 1 96.97 281 ALA B C 1
ATOM 4928 O O . ALA B 1 281 ? 10.41 -14.196 -4.027 1 96.97 281 ALA B O 1
ATOM 4929 N N . CYS B 1 282 ? 11.95 -12.719 -4.456 1 95.71 282 CYS B N 1
ATOM 4930 C CA . CYS B 1 282 ? 13.005 -13.706 -4.655 1 95.71 282 CYS B CA 1
ATOM 4931 C C . CYS B 1 282 ? 13.306 -14.451 -3.36 1 95.71 282 CYS B C 1
ATOM 4933 O O . CYS B 1 282 ? 13.797 -15.581 -3.389 1 95.71 282 CYS B O 1
ATOM 4935 N N . ARG B 1 283 ? 12.94 -13.887 -2.242 1 95.53 283 ARG B N 1
ATOM 4936 C CA . ARG B 1 283 ? 13.168 -14.54 -0.957 1 95.53 283 ARG B CA 1
ATOM 4937 C C . ARG B 1 283 ? 12.168 -15.669 -0.732 1 95.53 283 ARG B C 1
ATOM 4939 O O . ARG B 1 283 ? 12.424 -16.584 0.055 1 95.53 283 ARG B O 1
ATOM 4946 N N . ILE B 1 284 ? 11.03 -15.566 -1.397 1 97.02 284 ILE B N 1
ATOM 4947 C CA . ILE B 1 284 ? 10.018 -16.593 -1.178 1 97.02 284 ILE B CA 1
ATOM 4948 C C . ILE B 1 284 ? 9.855 -17.434 -2.442 1 97.02 284 ILE B C 1
ATOM 4950 O O . ILE B 1 284 ? 8.795 -18.021 -2.672 1 97.02 284 ILE B O 1
ATOM 4954 N N . LEU B 1 285 ? 10.847 -17.416 -3.243 1 96.99 285 LEU B N 1
ATOM 4955 C CA . LEU B 1 285 ? 10.855 -18.247 -4.443 1 96.99 285 LEU B CA 1
ATOM 4956 C C . LEU B 1 285 ? 11.392 -19.641 -4.135 1 96.99 285 LEU B C 1
ATOM 4958 O O . LEU B 1 285 ? 12.471 -19.782 -3.556 1 96.99 285 LEU B O 1
ATOM 4962 N N . ARG B 1 286 ? 10.685 -20.687 -4.502 1 95.52 286 ARG B N 1
ATOM 4963 C CA . ARG B 1 286 ? 11.15 -22.057 -4.315 1 95.52 286 ARG B CA 1
ATOM 4964 C C . ARG B 1 286 ? 12.294 -22.383 -5.268 1 95.52 286 ARG B C 1
ATOM 4966 O O . ARG B 1 286 ? 12.388 -21.807 -6.354 1 95.52 286 ARG B O 1
ATOM 4973 N N . PRO B 1 287 ? 13.135 -23.393 -4.808 1 92.06 287 PRO B N 1
ATOM 4974 C CA . PRO B 1 287 ? 14.115 -23.881 -5.781 1 92.06 287 PRO B CA 1
ATOM 4975 C C . PRO B 1 287 ? 13.467 -24.388 -7.068 1 92.06 287 PRO B C 1
ATOM 4977 O O . PRO B 1 287 ? 12.477 -25.121 -7.018 1 92.06 287 PRO B O 1
ATOM 4980 N N . GLY B 1 288 ? 13.999 -23.932 -8.148 1 93.53 288 GLY B N 1
ATOM 4981 C CA . GLY B 1 288 ? 13.431 -24.303 -9.434 1 93.53 288 GLY B CA 1
ATOM 4982 C C . GLY B 1 288 ? 12.324 -23.371 -9.89 1 93.53 288 GLY B C 1
ATOM 4983 O O . GLY B 1 288 ? 11.836 -23.483 -11.016 1 93.53 288 GLY B O 1
ATOM 4984 N N . GLY B 1 289 ? 12.011 -22.416 -8.98 1 96.67 289 GLY B N 1
ATOM 4985 C CA . GLY B 1 289 ? 10.97 -21.457 -9.313 1 96.67 289 GLY B CA 1
ATOM 4986 C C . GLY B 1 289 ? 11.465 -20.319 -10.185 1 96.67 289 GLY B C 1
ATOM 4987 O O . GLY B 1 289 ? 12.666 -20.201 -10.439 1 96.67 289 GLY B O 1
ATOM 4988 N N . VAL B 1 290 ? 10.491 -19.513 -10.653 1 97.61 290 VAL B N 1
ATOM 4989 C CA . VAL B 1 290 ? 10.785 -18.415 -11.568 1 97.61 290 VAL B CA 1
ATOM 4990 C C . VAL B 1 290 ? 10.056 -17.153 -11.112 1 97.61 290 VAL B C 1
ATOM 4992 O O . VAL B 1 290 ? 8.896 -17.214 -10.699 1 97.61 290 VAL B O 1
ATOM 4995 N N . VAL B 1 291 ? 10.808 -16.047 -11.145 1 97.67 291 VAL B N 1
ATOM 4996 C CA . VAL B 1 291 ? 10.211 -14.724 -10.986 1 97.67 291 VAL B CA 1
ATOM 4997 C C . VAL B 1 291 ? 10.205 -13.996 -12.328 1 97.67 291 VAL B C 1
ATOM 4999 O O . VAL B 1 291 ? 11.187 -14.043 -13.072 1 97.67 291 VAL B O 1
ATOM 5002 N N . PHE B 1 292 ? 9.06 -13.358 -12.625 1 96.3 292 PHE B N 1
ATOM 5003 C CA . PHE B 1 292 ? 8.998 -12.614 -13.877 1 96.3 292 PHE B CA 1
ATOM 5004 C C . PHE B 1 292 ? 8.105 -11.387 -13.734 1 96.3 292 PHE B C 1
ATOM 5006 O O . PHE B 1 292 ? 7.363 -11.264 -12.757 1 96.3 292 PHE B O 1
ATOM 5013 N N . GLY B 1 293 ? 8.237 -10.467 -14.572 1 92.96 293 GLY B N 1
ATOM 5014 C CA . GLY B 1 293 ? 7.455 -9.243 -14.521 1 92.96 293 GLY B CA 1
ATOM 5015 C C . GLY B 1 293 ? 7.369 -8.533 -15.859 1 92.96 293 GLY B C 1
ATOM 5016 O O . GLY B 1 293 ? 7.988 -8.961 -16.835 1 92.96 293 GLY B O 1
ATOM 5017 N N . HIS B 1 294 ? 6.617 -7.466 -15.772 1 83.31 294 HIS B N 1
ATOM 5018 C CA . HIS B 1 294 ? 6.326 -6.705 -16.983 1 83.31 294 HIS B CA 1
ATOM 5019 C C . HIS B 1 294 ? 7.185 -5.448 -17.064 1 83.31 294 HIS B C 1
ATOM 5021 O O . HIS B 1 294 ? 8.075 -5.245 -16.235 1 83.31 294 HIS B O 1
ATOM 5027 N N . ASP B 1 295 ? 7.068 -4.741 -18.16 1 72.37 295 ASP B N 1
ATOM 5028 C CA . ASP B 1 295 ? 7.581 -3.395 -18.398 1 72.37 295 ASP B CA 1
ATOM 5029 C C . ASP B 1 295 ? 9.078 -3.424 -18.7 1 72.37 295 ASP B C 1
ATOM 5031 O O . ASP B 1 295 ? 9.819 -2.535 -18.275 1 72.37 295 ASP B O 1
ATOM 5035 N N . TYR B 1 296 ? 9.408 -4.534 -19.311 1 70.3 296 TYR B N 1
ATOM 5036 C CA . TYR B 1 296 ? 10.761 -4.539 -19.854 1 70.3 296 TYR B CA 1
ATOM 5037 C C . TYR B 1 296 ? 10.774 -4.038 -21.293 1 70.3 296 TYR B C 1
ATOM 5039 O O . TYR B 1 296 ? 10.028 -4.538 -22.138 1 70.3 296 TYR B O 1
ATOM 5047 N N . PHE B 1 297 ? 11.516 -2.918 -21.62 1 58.19 297 PHE B N 1
ATOM 5048 C CA . PHE B 1 297 ? 11.64 -2.286 -22.928 1 58.19 297 PHE B CA 1
ATOM 5049 C C . PHE B 1 297 ? 10.415 -1.433 -23.235 1 58.19 297 PHE B C 1
ATOM 5051 O O . PHE B 1 297 ? 10.01 -1.313 -24.393 1 58.19 297 PHE B O 1
ATOM 5058 N N . THR B 1 298 ? 9.626 -1.102 -22.297 1 52.56 298 THR B N 1
ATOM 5059 C CA . THR B 1 298 ? 8.487 -0.224 -22.539 1 52.56 298 THR B CA 1
ATOM 5060 C C . THR B 1 298 ? 8.806 1.205 -22.109 1 52.56 298 THR B C 1
ATOM 5062 O O . THR B 1 298 ? 9.858 1.462 -21.52 1 52.56 298 THR B O 1
ATOM 5065 N N . ALA B 1 299 ? 7.922 2.155 -22.667 1 46.56 299 ALA B N 1
ATOM 5066 C CA . ALA B 1 299 ? 7.996 3.544 -22.221 1 46.56 299 ALA B CA 1
ATOM 5067 C C . ALA B 1 299 ? 8.05 3.629 -20.698 1 46.56 299 ALA B C 1
ATOM 5069 O O . ALA B 1 299 ? 8.617 4.573 -20.143 1 46.56 299 ALA B O 1
ATOM 5070 N N . ALA B 1 300 ? 7.404 2.732 -20.077 1 42.72 300 ALA B N 1
ATOM 5071 C CA . ALA B 1 300 ? 7.366 2.696 -18.618 1 42.72 300 ALA B CA 1
ATOM 5072 C C . ALA B 1 300 ? 8.723 2.302 -18.043 1 42.72 300 ALA B C 1
ATOM 5074 O O . ALA B 1 300 ? 8.988 2.514 -16.858 1 42.72 300 ALA B O 1
ATOM 5075 N N . ASP B 1 301 ? 9.543 1.568 -18.905 1 44.9 301 ASP B N 1
ATOM 5076 C CA . ASP B 1 301 ? 10.885 1.133 -18.53 1 44.9 301 ASP B CA 1
ATOM 5077 C C . ASP B 1 301 ? 11.689 2.286 -17.933 1 44.9 301 ASP B C 1
ATOM 5079 O O . ASP B 1 301 ? 12.472 2.087 -17.002 1 44.9 301 ASP B O 1
ATOM 5083 N N . ASN B 1 302 ? 11.388 3.427 -18.434 1 51.38 302 ASN B N 1
ATOM 5084 C CA . ASN B 1 302 ? 12.063 4.606 -17.901 1 51.38 302 ASN B CA 1
ATOM 5085 C C . ASN B 1 302 ? 11.519 4.99 -16.528 1 51.38 302 ASN B C 1
ATOM 5087 O O . ASN B 1 302 ? 12.072 5.865 -15.859 1 51.38 302 ASN B O 1
ATOM 5091 N N . ARG B 1 303 ? 10.634 4.121 -16.108 1 60.84 303 ARG B N 1
ATOM 5092 C CA . ARG B 1 303 ? 10.057 4.562 -14.843 1 60.84 303 ARG B CA 1
ATOM 5093 C C . ARG B 1 303 ? 10.689 3.826 -13.666 1 60.84 303 ARG B C 1
ATOM 5095 O O . ARG B 1 303 ? 10.483 4.2 -12.51 1 60.84 303 ARG B O 1
ATOM 5102 N N . GLY B 1 304 ? 11.398 2.826 -13.974 1 78.23 304 GLY B N 1
ATOM 5103 C CA . GLY B 1 304 ? 12.131 2.347 -12.813 1 78.23 304 GLY B CA 1
ATOM 5104 C C . GLY B 1 304 ? 12.212 0.834 -12.741 1 78.23 304 GLY B C 1
ATOM 5105 O O . GLY B 1 304 ? 13.174 0.284 -12.201 1 78.23 304 GLY B O 1
ATOM 5106 N N . GLY B 1 305 ? 11.229 0.139 -13.431 1 85.39 305 GLY B N 1
ATOM 5107 C CA . GLY B 1 305 ? 11.195 -1.312 -13.338 1 85.39 305 GLY B CA 1
ATOM 5108 C C . GLY B 1 305 ? 12.434 -1.976 -13.907 1 85.39 305 GLY B C 1
ATOM 5109 O O . GLY B 1 305 ? 13.049 -2.82 -13.251 1 85.39 305 GLY B O 1
ATOM 5110 N N . ARG B 1 306 ? 12.834 -1.613 -15.035 1 88.14 306 ARG B N 1
ATOM 5111 C CA . ARG B 1 306 ? 14.003 -2.197 -15.684 1 88.14 306 ARG B CA 1
ATOM 5112 C C . ARG B 1 306 ? 15.269 -1.926 -14.879 1 88.14 306 ARG B C 1
ATOM 5114 O O . ARG B 1 306 ? 16.11 -2.813 -14.717 1 88.14 306 ARG B O 1
ATOM 5121 N N . ARG B 1 307 ? 15.393 -0.693 -14.414 1 89.6 307 ARG B N 1
ATOM 5122 C CA . ARG B 1 307 ? 16.57 -0.339 -13.627 1 89.6 307 ARG B CA 1
ATOM 5123 C C . ARG B 1 307 ? 16.641 -1.165 -12.347 1 89.6 307 ARG B C 1
ATOM 5125 O O . ARG B 1 307 ? 17.726 -1.564 -11.919 1 89.6 307 ARG B O 1
ATOM 5132 N N . ALA B 1 308 ? 15.513 -1.368 -11.777 1 92.45 308 ALA B N 1
ATOM 5133 C CA . ALA B 1 308 ? 15.466 -2.142 -10.54 1 92.45 308 ALA B CA 1
ATOM 5134 C C . ALA B 1 308 ? 15.871 -3.593 -10.784 1 92.45 308 ALA B C 1
ATOM 5136 O O . ALA B 1 308 ? 16.662 -4.159 -10.027 1 92.45 308 ALA B O 1
ATOM 5137 N N . VAL B 1 309 ? 15.347 -4.154 -11.845 1 92.46 309 VAL B N 1
ATOM 5138 C CA . VAL B 1 309 ? 15.643 -5.547 -12.163 1 92.46 309 VAL B CA 1
ATOM 5139 C C . VAL B 1 309 ? 17.12 -5.691 -12.524 1 92.46 309 VAL B C 1
ATOM 5141 O O . VAL B 1 309 ? 17.78 -6.642 -12.097 1 92.46 309 VAL B O 1
ATOM 5144 N N . ASN B 1 310 ? 17.605 -4.766 -13.285 1 90.49 310 ASN B N 1
ATOM 5145 C CA . ASN B 1 310 ? 19.009 -4.8 -13.681 1 90.49 310 ASN B CA 1
ATOM 5146 C C . ASN B 1 310 ? 19.935 -4.72 -12.471 1 90.49 310 ASN B C 1
ATOM 5148 O O . ASN B 1 310 ? 20.889 -5.494 -12.362 1 90.49 310 ASN B O 1
ATOM 5152 N N . LEU B 1 311 ? 19.662 -3.788 -11.624 1 90.68 311 LEU B N 1
ATOM 5153 C CA . LEU B 1 311 ? 20.507 -3.622 -10.446 1 90.68 311 LEU B CA 1
ATOM 5154 C C . LEU B 1 311 ? 20.444 -4.856 -9.553 1 90.68 311 LEU B C 1
ATOM 5156 O O . LEU B 1 311 ? 21.468 -5.303 -9.031 1 90.68 311 LEU B O 1
ATOM 5160 N N . PHE B 1 312 ? 19.266 -5.379 -9.371 1 93.12 312 PHE B N 1
ATOM 5161 C CA . PHE B 1 312 ? 19.088 -6.563 -8.539 1 93.12 312 PHE B CA 1
ATOM 5162 C C . PHE B 1 312 ? 19.874 -7.742 -9.101 1 93.12 312 PHE B C 1
ATOM 5164 O O . PHE B 1 312 ? 20.573 -8.438 -8.361 1 93.12 312 PHE B O 1
ATOM 5171 N N . ALA B 1 313 ? 19.714 -8.016 -10.376 1 92.35 313 ALA B N 1
ATOM 5172 C CA . ALA B 1 313 ? 20.412 -9.122 -11.025 1 92.35 313 ALA B CA 1
ATOM 5173 C C . ALA B 1 313 ? 21.925 -8.958 -10.911 1 92.35 313 ALA B C 1
ATOM 5175 O O . ALA B 1 313 ? 22.641 -9.921 -10.629 1 92.35 313 ALA B O 1
ATOM 5176 N N . GLN B 1 314 ? 22.339 -7.742 -11.11 1 88.8 314 GLN B N 1
ATOM 5177 C CA . GLN B 1 314 ? 23.766 -7.449 -11.015 1 88.8 314 GLN B CA 1
ATOM 5178 C C . GLN B 1 314 ? 24.292 -7.726 -9.61 1 88.8 314 GLN B C 1
ATOM 5180 O O . GLN B 1 314 ? 25.325 -8.38 -9.446 1 88.8 314 GLN B O 1
ATOM 5185 N N . MET B 1 315 ? 23.61 -7.315 -8.632 1 88.14 315 MET B N 1
ATOM 5186 C CA . MET B 1 315 ? 24.05 -7.423 -7.244 1 88.14 315 MET B CA 1
ATOM 5187 C C . MET B 1 315 ? 24.03 -8.875 -6.778 1 88.14 315 MET B C 1
ATOM 5189 O O . MET B 1 315 ? 24.748 -9.242 -5.846 1 88.14 315 MET B O 1
ATOM 5193 N N . ASN B 1 316 ? 23.241 -9.693 -7.435 1 90.47 316 ASN B N 1
ATOM 5194 C CA . ASN B 1 316 ? 23.075 -11.063 -6.96 1 90.47 316 ASN B CA 1
ATOM 5195 C C . ASN B 1 316 ? 23.652 -12.073 -7.949 1 90.47 316 ASN B C 1
ATOM 5197 O O . ASN B 1 316 ? 23.491 -13.281 -7.773 1 90.47 316 ASN B O 1
ATOM 5201 N N . GLY B 1 317 ? 24.264 -11.654 -9.009 1 90.91 317 GLY B N 1
ATOM 5202 C CA . GLY B 1 317 ? 24.878 -12.529 -9.995 1 90.91 317 GLY B CA 1
ATOM 5203 C C . GLY B 1 317 ? 23.869 -13.355 -10.77 1 90.91 317 GLY B C 1
ATOM 5204 O O . GLY B 1 317 ? 24.104 -14.533 -11.045 1 90.91 317 GLY B O 1
ATOM 5205 N N . LEU B 1 318 ? 22.741 -12.731 -11.051 1 92.43 318 LEU B N 1
ATOM 5206 C CA . LEU B 1 318 ? 21.675 -13.428 -11.764 1 92.43 318 LEU B CA 1
ATOM 5207 C C . LEU B 1 318 ? 21.621 -12.991 -13.224 1 92.43 318 LEU B C 1
ATOM 5209 O O . LEU B 1 318 ? 22.048 -11.884 -13.561 1 92.43 318 LEU B O 1
ATOM 5213 N N . LYS B 1 319 ? 21.077 -13.865 -14.036 1 91.92 319 LYS B N 1
ATOM 5214 C CA . LYS B 1 319 ? 20.847 -13.563 -15.446 1 91.92 319 LYS B CA 1
ATOM 5215 C C . LYS B 1 319 ? 19.379 -13.239 -15.706 1 91.92 319 LYS B C 1
ATOM 5217 O O . LYS B 1 319 ? 18.488 -13.889 -15.156 1 91.92 319 LYS B O 1
ATOM 5222 N N . ILE B 1 320 ? 19.182 -12.241 -16.561 1 92.6 320 ILE B N 1
ATOM 5223 C CA . ILE B 1 320 ? 17.834 -11.852 -16.962 1 92.6 320 ILE B CA 1
ATOM 5224 C C . ILE B 1 320 ? 17.539 -12.384 -18.363 1 92.6 320 ILE B C 1
ATOM 5226 O O . ILE B 1 320 ? 18.316 -12.162 -19.295 1 92.6 320 ILE B O 1
ATOM 5230 N N . GLN B 1 321 ? 16.474 -13.092 -18.442 1 92.59 321 GLN B N 1
ATOM 5231 C CA . GLN B 1 321 ? 15.942 -13.482 -19.743 1 92.59 321 GLN B CA 1
ATOM 5232 C C . GLN B 1 321 ? 14.72 -12.646 -20.111 1 92.59 321 GLN B C 1
ATOM 5234 O O . GLN B 1 321 ? 14.062 -12.081 -19.235 1 92.59 321 GLN B O 1
ATOM 5239 N N . THR B 1 322 ? 14.521 -12.531 -21.373 1 89.05 322 THR B N 1
ATOM 5240 C CA . THR B 1 322 ? 13.338 -11.795 -21.804 1 89.05 322 THR B CA 1
ATOM 5241 C C . THR B 1 322 ? 12.425 -12.682 -22.645 1 89.05 322 THR B C 1
ATOM 5243 O O . THR B 1 322 ? 12.9 -13.543 -23.389 1 89.05 322 THR B O 1
ATOM 5246 N N . ASP B 1 323 ? 11.249 -12.532 -22.446 1 87.8 323 ASP B N 1
ATOM 5247 C CA . ASP B 1 323 ? 10.18 -13.144 -23.229 1 87.8 323 ASP B CA 1
ATOM 5248 C C . ASP B 1 323 ? 9.102 -12.121 -23.579 1 87.8 323 ASP B C 1
ATOM 5250 O O . ASP B 1 323 ? 8.228 -11.827 -22.76 1 87.8 323 ASP B O 1
ATOM 5254 N N . GLY B 1 324 ? 9.187 -11.551 -24.826 1 81.54 324 GLY B N 1
ATOM 5255 C CA . GLY B 1 324 ? 8.372 -10.391 -25.146 1 81.54 324 GLY B CA 1
ATOM 5256 C C . GLY B 1 324 ? 8.688 -9.183 -24.284 1 81.54 324 GLY B C 1
ATOM 5257 O O . GLY B 1 324 ? 9.848 -8.782 -24.171 1 81.54 324 GLY B O 1
ATOM 5258 N N . GLN B 1 325 ? 7.623 -8.724 -23.675 1 81.77 325 GLN B N 1
ATOM 5259 C CA . GLN B 1 325 ? 7.781 -7.534 -22.847 1 81.77 325 GLN B CA 1
ATOM 5260 C C . GLN B 1 325 ? 8.037 -7.908 -21.389 1 81.77 325 GLN B C 1
ATOM 5262 O O . GLN B 1 325 ? 8.009 -7.047 -20.508 1 81.77 325 GLN B O 1
ATOM 5267 N N . HIS B 1 326 ? 8.392 -9.18 -21.175 1 89.96 326 HIS B N 1
ATOM 5268 C CA . HIS B 1 326 ? 8.571 -9.646 -19.804 1 89.96 326 HIS B CA 1
ATOM 5269 C C . HIS B 1 326 ? 10.029 -9.998 -19.527 1 89.96 326 HIS B C 1
ATOM 5271 O O . HIS B 1 326 ? 10.725 -10.511 -20.406 1 89.96 326 HIS B O 1
ATOM 5277 N N . TRP B 1 327 ? 10.473 -9.631 -18.37 1 92.67 327 TRP B N 1
ATOM 5278 C CA . TRP B 1 327 ? 11.748 -10.132 -17.867 1 92.67 327 TRP B CA 1
ATOM 5279 C C . TRP B 1 327 ? 11.547 -11.393 -17.034 1 92.67 327 TRP B C 1
ATOM 5281 O O . TRP B 1 327 ? 10.511 -11.559 -16.387 1 92.67 327 TRP B O 1
ATOM 5291 N N . VAL B 1 328 ? 12.526 -12.314 -17.053 1 95.09 328 VAL B N 1
ATOM 5292 C CA . VAL B 1 328 ? 12.453 -13.6 -16.368 1 95.09 328 VAL B CA 1
ATOM 5293 C C . VAL B 1 328 ? 13.765 -13.871 -15.635 1 95.09 328 VAL B C 1
ATOM 5295 O O . VAL B 1 328 ? 14.846 -13.724 -16.211 1 95.09 328 VAL B O 1
ATOM 5298 N N . ILE B 1 329 ? 13.663 -14.206 -14.361 1 95.12 329 ILE B N 1
ATOM 5299 C CA . ILE B 1 329 ? 14.812 -14.603 -13.555 1 95.12 329 ILE B CA 1
ATOM 5300 C C . ILE B 1 329 ? 14.548 -15.965 -12.917 1 95.12 329 ILE B C 1
ATOM 5302 O O . ILE B 1 329 ? 13.546 -16.149 -12.223 1 95.12 329 ILE B O 1
ATOM 5306 N N . ASP B 1 330 ? 15.459 -16.886 -13.079 1 93.38 330 ASP B N 1
ATOM 5307 C CA . ASP B 1 330 ? 15.384 -18.214 -12.479 1 93.38 330 ASP B CA 1
ATOM 5308 C C . ASP B 1 330 ? 15.999 -18.221 -11.082 1 93.38 330 ASP B C 1
ATOM 5310 O O . ASP B 1 330 ? 16.872 -17.405 -10.777 1 93.38 330 ASP B O 1
ATOM 5314 N N . SER B 1 331 ? 15.344 -19.077 -10.261 1 84.04 331 SER B N 1
ATOM 5315 C CA . SER B 1 331 ? 15.963 -19.256 -8.952 1 84.04 331 SER B CA 1
ATOM 5316 C C . SER B 1 331 ? 17.379 -19.807 -9.08 1 84.04 331 SER B C 1
ATOM 5318 O O . SER B 1 331 ? 17.687 -20.525 -10.033 1 84.04 331 SER B O 1
ATOM 5320 N N . ALA B 1 332 ? 18.325 -19.19 -8.323 1 63.41 332 ALA B N 1
ATOM 5321 C CA . ALA B 1 332 ? 19.695 -19.694 -8.368 1 63.41 332 ALA B CA 1
ATOM 5322 C C . ALA B 1 332 ? 19.768 -21.131 -7.86 1 63.41 332 ALA B C 1
ATOM 5324 O O . ALA B 1 332 ? 18.934 -21.555 -7.056 1 63.41 332 ALA B O 1
#